Protein AF-A0A929YV92-F1 (afdb_monomer)

Radius of gyration: 32.78 Å; Cα contacts (8 Å, |Δi|>4): 446; chains: 1; bounding box: 85×47×90 Å

Mean predicted aligned error: 8.44 Å

Structure (mmCIF, N/CA/C/O backbone):
data_AF-A0A929YV92-F1
#
_entry.id   AF-A0A929YV92-F1
#
loop_
_atom_site.group_PDB
_atom_site.id
_atom_site.type_symbol
_atom_site.label_atom_id
_atom_site.label_alt_id
_atom_site.label_comp_id
_atom_site.label_asym_id
_atom_site.label_entity_id
_atom_site.label_seq_id
_atom_site.pdbx_PDB_ins_code
_atom_site.Cartn_x
_atom_site.Cartn_y
_atom_site.Cartn_z
_atom_site.occupancy
_atom_site.B_iso_or_equiv
_atom_site.auth_seq_id
_atom_site.auth_comp_id
_atom_site.auth_asym_id
_atom_site.auth_atom_id
_atom_site.pdbx_PDB_model_num
ATOM 1 N N . MET A 1 1 ? -1.704 -27.711 39.834 1.00 38.41 1 MET A N 1
ATOM 2 C CA . MET A 1 1 ? -2.691 -27.192 38.863 1.00 38.41 1 MET A CA 1
ATOM 3 C C . MET A 1 1 ? -2.012 -26.053 38.123 1.00 38.41 1 MET A C 1
ATOM 5 O O . MET A 1 1 ? -1.618 -25.100 38.778 1.00 38.41 1 MET A O 1
ATOM 9 N N . VAL A 1 2 ? -1.756 -26.179 36.819 1.00 38.88 2 VAL A N 1
ATOM 10 C CA . VAL A 1 2 ? -1.204 -25.060 36.038 1.00 38.88 2 VAL A CA 1
ATOM 11 C C . VAL A 1 2 ? -2.322 -24.027 35.922 1.00 38.88 2 VAL A C 1
ATOM 13 O O . VAL A 1 2 ? -3.347 -24.319 35.308 1.00 38.88 2 VAL A O 1
ATOM 16 N N . ILE A 1 3 ? -2.176 -22.868 36.571 1.00 50.03 3 ILE A N 1
ATOM 17 C CA . ILE A 1 3 ? -3.100 -21.745 36.378 1.00 50.03 3 ILE A CA 1
ATOM 18 C C . ILE A 1 3 ? -2.927 -21.326 34.923 1.00 50.03 3 ILE A C 1
ATOM 20 O O . ILE A 1 3 ? -1.897 -20.771 34.546 1.00 50.03 3 ILE A O 1
ATOM 24 N N . LYS A 1 4 ? -3.899 -21.672 34.080 1.00 58.97 4 LYS A N 1
ATOM 25 C CA . LYS A 1 4 ? -3.918 -21.225 32.693 1.00 58.97 4 LYS A CA 1
ATOM 26 C C . LYS A 1 4 ? -4.256 -19.737 32.730 1.00 58.97 4 LYS A C 1
ATOM 28 O O . LYS A 1 4 ? -5.411 -19.374 32.936 1.00 58.97 4 LYS A O 1
ATOM 33 N N . VAL A 1 5 ? -3.226 -18.901 32.643 1.00 76.56 5 VAL A N 1
ATOM 34 C CA . VAL A 1 5 ? -3.374 -17.445 32.652 1.00 76.56 5 VAL A CA 1
ATOM 35 C C . VAL A 1 5 ? -4.168 -17.043 31.407 1.00 76.56 5 VAL A C 1
ATOM 37 O O . VAL A 1 5 ? -3.914 -17.557 30.319 1.00 76.56 5 VAL A O 1
ATOM 40 N N . LEU A 1 6 ? -5.178 -16.194 31.588 1.00 81.12 6 LEU A N 1
ATOM 41 C CA . LEU A 1 6 ? -6.058 -15.720 30.522 1.00 81.12 6 LEU A CA 1
ATOM 42 C C . LEU A 1 6 ? -5.356 -14.730 29.578 1.00 81.12 6 LEU A C 1
ATOM 44 O O . LEU A 1 6 ? -5.666 -14.737 28.396 1.00 81.12 6 LEU A O 1
ATOM 48 N N . PHE A 1 7 ? -4.429 -13.925 30.11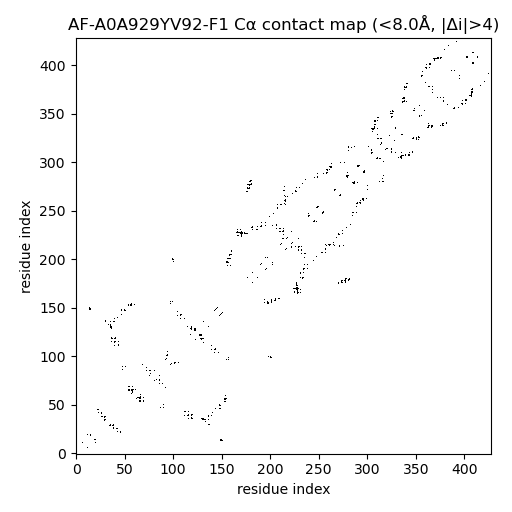1 1.00 87.69 7 PHE A N 1
ATOM 49 C CA . PHE A 1 7 ? -3.676 -12.880 29.408 1.00 87.69 7 PHE A CA 1
ATOM 50 C C . PHE A 1 7 ? -2.206 -12.888 29.842 1.00 87.69 7 PHE A C 1
ATOM 52 O O . PHE A 1 7 ? -1.920 -13.079 31.028 1.00 87.69 7 PHE A O 1
ATOM 59 N N . ASP A 1 8 ? -1.281 -12.659 28.914 1.00 85.81 8 ASP A N 1
ATOM 60 C CA . ASP A 1 8 ? 0.160 -12.587 29.171 1.00 85.81 8 ASP A CA 1
ATOM 61 C C . ASP A 1 8 ? 0.691 -11.139 29.217 1.00 85.81 8 ASP A C 1
ATOM 63 O O . ASP A 1 8 ? -0.054 -10.175 29.061 1.00 85.81 8 ASP A O 1
ATOM 67 N N . GLU A 1 9 ? 1.994 -10.946 29.466 1.00 82.56 9 GLU A N 1
ATOM 68 C CA . GLU A 1 9 ? 2.594 -9.603 29.553 1.00 82.56 9 GLU A CA 1
ATOM 69 C C . GLU A 1 9 ? 2.461 -8.762 28.273 1.00 82.56 9 GLU A C 1
ATOM 71 O O . GLU A 1 9 ? 2.466 -7.529 28.348 1.00 82.56 9 GLU A O 1
ATOM 76 N N . LYS A 1 10 ? 2.366 -9.390 27.096 1.00 83.94 10 LYS A N 1
ATOM 77 C CA . LYS A 1 10 ? 2.193 -8.674 25.828 1.00 83.94 10 LYS A CA 1
ATOM 78 C C . LYS A 1 10 ? 0.792 -8.090 25.735 1.00 83.94 10 LYS A C 1
ATOM 80 O O . LYS A 1 10 ? 0.667 -6.956 25.277 1.00 83.94 10 LYS A O 1
ATOM 85 N N . ASP A 1 11 ? -0.213 -8.790 26.250 1.00 86.38 11 ASP A N 1
ATOM 86 C CA . ASP A 1 11 ? -1.600 -8.320 26.269 1.00 86.38 11 ASP A CA 1
ATOM 87 C C . ASP A 1 11 ? -1.759 -7.036 27.103 1.00 86.38 11 ASP A C 1
ATOM 89 O O . ASP A 1 11 ? -2.569 -6.167 26.786 1.00 86.38 11 ASP A O 1
ATOM 93 N N . PHE A 1 12 ? -0.931 -6.820 28.129 1.00 86.75 12 PHE A N 1
ATOM 94 C CA . PHE A 1 12 ? -0.973 -5.573 28.910 1.00 86.75 12 PHE A CA 1
ATOM 95 C C . PHE A 1 12 ? -0.390 -4.354 28.180 1.00 86.75 12 PHE A C 1
ATOM 97 O O . PHE A 1 12 ? -0.550 -3.230 28.663 1.00 86.75 12 PHE A O 1
ATOM 104 N N . ARG A 1 13 ? 0.276 -4.534 27.029 1.00 85.38 13 ARG A N 1
ATOM 105 C CA . ARG A 1 13 ? 0.843 -3.420 26.243 1.00 85.38 13 ARG A CA 1
ATOM 106 C C . ARG A 1 13 ? -0.226 -2.550 25.588 1.00 85.38 13 ARG A C 1
ATOM 108 O O . ARG A 1 13 ? 0.087 -1.443 25.167 1.00 85.38 13 ARG A O 1
ATOM 115 N N . VAL A 1 14 ? -1.473 -3.023 25.533 1.00 84.25 14 VAL A N 1
ATOM 116 C CA . VAL A 1 14 ? -2.610 -2.244 25.024 1.00 84.25 14 VAL A CA 1
ATOM 117 C C . VAL A 1 14 ? -3.005 -1.093 25.950 1.00 84.25 14 VAL A C 1
ATOM 119 O O . VAL A 1 14 ? -3.748 -0.215 25.537 1.00 84.25 14 VAL A O 1
ATOM 122 N N . PHE A 1 15 ? -2.515 -1.052 27.190 1.00 87.75 15 PHE A N 1
ATOM 123 C CA . PHE A 1 15 ? -2.798 0.020 28.143 1.00 87.75 15 PHE A CA 1
ATOM 124 C C . PHE A 1 15 ? -1.604 0.973 28.235 1.00 87.75 15 PHE A C 1
ATOM 126 O O . PHE A 1 15 ? -0.513 0.549 28.622 1.00 87.75 15 PHE A O 1
ATOM 133 N N . ASP A 1 16 ? -1.798 2.260 27.933 1.00 79.31 16 ASP A N 1
ATOM 134 C CA . ASP A 1 16 ? -0.683 3.222 27.872 1.00 79.31 16 ASP A CA 1
ATOM 135 C C . ASP A 1 16 ? -0.206 3.627 29.274 1.00 79.31 16 ASP A C 1
ATOM 137 O O . ASP A 1 16 ? 0.996 3.650 29.556 1.00 79.31 16 ASP A O 1
ATOM 141 N N . ASN A 1 17 ? -1.144 3.872 30.193 1.00 84.62 17 ASN A N 1
ATOM 142 C CA . ASN A 1 17 ? -0.846 4.293 31.560 1.00 84.62 17 ASN A CA 1
ATOM 143 C C . ASN A 1 17 ? -0.783 3.111 32.548 1.00 84.62 17 ASN A C 1
ATOM 145 O O . ASN A 1 17 ? -1.351 2.038 32.329 1.00 84.62 17 ASN A O 1
ATOM 149 N N . ALA A 1 18 ? -0.041 3.308 33.641 1.00 87.94 18 ALA A N 1
ATOM 150 C CA . ALA A 1 18 ? 0.167 2.282 34.661 1.00 87.94 18 ALA A CA 1
ATOM 151 C C . ALA A 1 18 ? -1.115 1.952 35.437 1.00 87.94 18 ALA A C 1
ATOM 153 O O . ALA A 1 18 ? -1.323 0.792 35.786 1.00 87.94 18 ALA A O 1
ATOM 154 N N . ASP A 1 19 ? -1.986 2.937 35.642 1.00 88.19 19 ASP A N 1
ATOM 155 C CA . ASP A 1 19 ? -3.211 2.772 36.423 1.00 88.19 19 ASP A CA 1
ATOM 156 C C . ASP A 1 19 ? -4.186 1.817 35.736 1.00 88.19 19 ASP A C 1
ATOM 158 O O . ASP A 1 19 ? -4.654 0.871 36.357 1.00 88.19 19 ASP A O 1
ATOM 162 N N . SER A 1 20 ? -4.394 1.963 34.427 1.00 90.62 20 SER A N 1
ATOM 163 C CA . SER A 1 20 ? -5.238 1.072 33.616 1.00 90.62 20 SER A CA 1
ATOM 164 C C . SER A 1 20 ? -4.713 -0.365 33.631 1.00 90.62 20 SER A C 1
ATOM 166 O O . SER A 1 20 ? -5.484 -1.314 33.777 1.00 90.62 20 SER A O 1
ATOM 168 N N . ARG A 1 21 ? -3.382 -0.540 33.566 1.00 92.38 21 ARG A N 1
ATOM 169 C CA . ARG A 1 21 ? -2.751 -1.863 33.724 1.00 92.38 21 ARG A CA 1
ATOM 170 C C . ARG A 1 21 ? -3.028 -2.451 35.103 1.00 92.38 21 ARG A C 1
ATOM 172 O O . ARG A 1 21 ? -3.298 -3.644 35.204 1.00 92.38 21 ARG A O 1
ATOM 179 N N . ASN A 1 22 ? -2.944 -1.639 36.153 1.00 92.44 22 ASN A N 1
ATOM 180 C CA . ASN A 1 22 ? -3.177 -2.083 37.524 1.00 92.44 22 ASN A CA 1
ATOM 181 C C . ASN A 1 22 ? -4.656 -2.424 37.768 1.00 92.44 22 ASN A C 1
ATOM 183 O O . ASN A 1 22 ? -4.928 -3.488 38.317 1.00 92.44 22 ASN A O 1
ATOM 187 N N . TYR A 1 23 ? -5.594 -1.615 37.268 1.00 93.44 23 TYR A N 1
ATOM 188 C CA . TYR A 1 23 ? -7.030 -1.912 37.309 1.00 93.44 23 TYR A CA 1
ATOM 189 C C . TYR A 1 23 ? -7.360 -3.232 36.606 1.00 93.44 23 TYR A C 1
ATOM 191 O O . TYR A 1 23 ? -8.062 -4.077 37.162 1.00 93.44 23 TYR A O 1
ATOM 199 N N . PHE A 1 24 ? -6.806 -3.474 35.412 1.00 95.69 24 PHE A N 1
ATOM 200 C CA . PHE A 1 24 ? -7.042 -4.742 34.720 1.00 95.69 24 PHE A CA 1
ATOM 201 C C . PHE A 1 24 ? -6.424 -5.940 35.458 1.00 95.69 24 PHE A C 1
ATOM 203 O O . PHE A 1 24 ? -7.039 -7.004 35.543 1.00 95.69 24 PHE A O 1
ATOM 210 N N . LYS A 1 25 ? -5.242 -5.771 36.070 1.00 94.69 25 LYS A N 1
ATOM 211 C CA . LYS A 1 25 ? -4.646 -6.798 36.942 1.00 94.69 25 LYS A CA 1
ATOM 212 C C . LYS A 1 25 ? -5.534 -7.118 38.143 1.00 94.69 25 LYS A C 1
ATOM 214 O O . LYS A 1 25 ? -5.675 -8.292 38.474 1.00 94.69 25 LYS A O 1
ATOM 219 N N . GLU A 1 26 ? -6.153 -6.116 38.761 1.00 95.25 26 GLU A N 1
ATOM 220 C CA . GLU A 1 26 ? -7.079 -6.302 39.883 1.00 95.25 26 GLU A CA 1
ATOM 221 C C . GLU A 1 26 ? -8.324 -7.109 39.473 1.00 95.25 26 GLU A C 1
ATOM 223 O O . GLU A 1 26 ? -8.741 -8.032 40.184 1.00 95.25 26 GLU A O 1
ATOM 228 N N . ILE A 1 27 ? -8.874 -6.827 38.286 1.00 96.69 27 ILE A N 1
ATOM 229 C CA . ILE A 1 27 ? -9.988 -7.591 37.704 1.00 96.69 27 ILE A CA 1
ATOM 230 C C . ILE A 1 27 ? -9.588 -9.060 37.521 1.00 96.69 27 ILE A C 1
ATOM 232 O O . ILE A 1 27 ? -10.308 -9.960 37.961 1.00 96.69 27 ILE A O 1
ATOM 236 N N . LEU A 1 28 ? -8.425 -9.322 36.918 1.00 95.94 28 LEU A N 1
ATOM 237 C CA . LEU A 1 28 ? -7.946 -10.689 36.691 1.00 95.94 28 LEU A CA 1
ATOM 238 C C . LEU A 1 28 ? -7.620 -11.418 37.997 1.00 95.94 28 LEU A C 1
ATOM 240 O O . LEU A 1 28 ? -7.946 -12.595 38.138 1.00 95.94 28 LEU A O 1
ATOM 244 N N . GLN A 1 29 ? -7.028 -10.733 38.976 1.00 95.31 29 GLN A N 1
ATOM 245 C CA . GLN A 1 29 ? -6.768 -11.305 40.295 1.00 95.31 29 GLN A CA 1
ATOM 246 C C . GLN A 1 29 ? -8.075 -11.711 40.985 1.00 95.31 29 GLN A C 1
ATOM 248 O O . GLN A 1 29 ? -8.167 -12.813 41.536 1.00 95.31 29 GLN A O 1
ATOM 253 N N . SER A 1 30 ? -9.105 -10.864 40.903 1.00 96.06 30 SER A N 1
ATOM 254 C CA . SER A 1 30 ? -10.444 -11.168 41.414 1.00 96.06 30 SER A CA 1
ATOM 255 C C . SER A 1 30 ? -11.048 -12.390 40.719 1.00 96.06 30 SER A C 1
ATOM 257 O O . SER A 1 30 ? -11.584 -13.271 41.394 1.00 96.06 30 SER A O 1
ATOM 259 N N . TYR A 1 31 ? -10.892 -12.490 39.397 1.00 96.50 31 TYR A N 1
ATOM 260 C CA . TYR A 1 31 ? -11.362 -13.627 38.607 1.00 96.50 31 TYR A CA 1
ATOM 261 C C . TYR A 1 31 ? -10.667 -14.937 39.006 1.00 96.50 31 TYR A C 1
ATOM 263 O O . TYR A 1 31 ? -11.344 -15.913 39.327 1.00 96.50 31 TYR A O 1
ATOM 271 N N . TYR A 1 32 ? -9.330 -14.959 39.068 1.00 94.88 32 TYR A N 1
ATOM 272 C CA . TYR A 1 32 ? -8.575 -16.162 39.450 1.00 94.88 32 TYR A CA 1
ATOM 273 C C . TYR A 1 32 ? -8.834 -16.598 40.895 1.00 94.88 32 TYR A C 1
ATOM 275 O O . TYR A 1 32 ? -8.742 -17.783 41.210 1.00 94.88 32 TYR A O 1
ATOM 283 N N . SER A 1 33 ? -9.205 -15.651 41.757 1.00 95.62 33 SER A N 1
ATOM 284 C CA . SER A 1 33 ? -9.611 -15.914 43.141 1.00 95.62 33 SER A CA 1
ATOM 285 C C . SER A 1 33 ? -11.069 -16.378 43.263 1.00 95.62 33 SER A C 1
ATOM 287 O O . SER A 1 33 ? -11.564 -16.531 44.374 1.00 95.62 33 SER A O 1
ATOM 289 N N . GLN A 1 34 ? -11.765 -16.594 42.138 1.00 95.00 34 GLN A N 1
ATOM 290 C CA . GLN A 1 34 ? -13.180 -16.982 42.052 1.00 95.00 34 GLN A CA 1
ATOM 291 C C . GLN A 1 34 ? -14.153 -15.943 42.642 1.00 95.00 34 GLN A C 1
ATOM 293 O O . GLN A 1 34 ? -15.315 -16.238 42.926 1.00 95.00 34 GLN A O 1
ATOM 298 N N . ASN A 1 35 ? -13.722 -14.683 42.765 1.00 95.31 35 ASN A N 1
ATOM 299 C CA . ASN A 1 35 ? -14.559 -13.572 43.216 1.00 95.31 35 ASN A CA 1
ATOM 300 C C . ASN A 1 35 ? -15.379 -13.011 42.041 1.00 95.31 35 ASN A C 1
ATOM 302 O O . ASN A 1 35 ? -15.255 -11.839 41.676 1.00 95.31 35 ASN A O 1
ATOM 306 N N . TYR A 1 36 ? -16.224 -13.838 41.416 1.00 95.31 36 TYR A N 1
ATOM 307 C CA . TYR A 1 36 ? -16.873 -13.498 40.140 1.00 95.31 36 TYR A CA 1
ATOM 308 C C . TYR A 1 36 ? -17.826 -12.298 40.224 1.00 95.31 36 TYR A C 1
ATOM 310 O O . TYR A 1 36 ? -17.881 -11.491 39.299 1.00 95.31 36 TYR A O 1
ATOM 318 N N . ARG A 1 37 ? -18.531 -12.117 41.349 1.00 94.19 37 ARG A N 1
ATOM 319 C CA . ARG A 1 37 ? -19.363 -10.918 41.572 1.00 94.19 37 ARG A CA 1
ATOM 320 C C . ARG A 1 37 ? -18.522 -9.640 41.566 1.00 94.19 37 ARG A C 1
ATOM 322 O O . ARG A 1 37 ? -18.879 -8.690 40.879 1.00 94.19 37 ARG A O 1
ATOM 329 N N . ALA A 1 38 ? -17.410 -9.633 42.306 1.00 94.62 38 ALA A N 1
ATOM 330 C CA . ALA A 1 38 ? -16.499 -8.490 42.364 1.00 94.62 38 ALA A CA 1
ATOM 331 C C . ALA A 1 38 ? -15.835 -8.244 41.005 1.00 94.62 38 ALA A C 1
ATOM 333 O O . ALA A 1 38 ? -15.786 -7.111 40.547 1.00 94.62 38 ALA A O 1
ATOM 334 N N . THR A 1 39 ? -15.433 -9.316 40.320 1.00 96.88 39 THR A N 1
ATOM 335 C CA . THR A 1 39 ? -14.860 -9.273 38.967 1.00 96.88 39 THR A CA 1
ATOM 336 C C . THR A 1 39 ? -15.768 -8.522 37.995 1.00 96.88 39 THR A C 1
ATOM 338 O O . THR A 1 39 ? -15.316 -7.598 37.331 1.00 96.88 39 THR A O 1
ATOM 341 N N . VAL A 1 40 ? -17.058 -8.877 37.935 1.00 96.75 40 VAL A N 1
ATOM 342 C CA . VAL A 1 40 ? -18.026 -8.226 37.035 1.00 96.75 40 VAL A CA 1
ATOM 343 C C . VAL A 1 40 ? -18.246 -6.758 37.406 1.00 96.75 40 VAL A C 1
ATOM 345 O O . VAL A 1 40 ? -18.356 -5.913 36.519 1.00 96.75 40 VAL A O 1
ATOM 348 N N . VAL A 1 41 ? -18.300 -6.440 38.703 1.00 95.31 41 VAL A N 1
ATOM 349 C CA . VAL A 1 41 ? -18.459 -5.056 39.175 1.00 95.31 41 VAL A CA 1
ATOM 350 C C . VAL A 1 41 ? -17.243 -4.206 38.795 1.00 95.31 41 VAL A C 1
ATOM 352 O O . VAL A 1 41 ? -17.421 -3.143 38.208 1.00 95.31 41 VAL A O 1
ATOM 355 N N . LEU A 1 42 ? -16.028 -4.692 39.065 1.00 96.62 42 LEU A N 1
ATOM 356 C CA . LEU A 1 42 ? -14.778 -4.010 38.718 1.00 96.62 42 LEU A CA 1
ATOM 357 C C . LEU A 1 42 ? -14.625 -3.845 37.202 1.00 96.62 42 LEU A C 1
ATOM 359 O O . LEU A 1 42 ? -14.273 -2.763 36.740 1.00 96.62 42 LEU A O 1
ATOM 363 N N . LEU A 1 43 ? -14.944 -4.888 36.427 1.00 97.50 43 LEU A N 1
ATOM 364 C CA . LEU A 1 43 ? -14.877 -4.850 34.967 1.00 97.50 43 LEU A CA 1
ATOM 365 C C . LEU A 1 43 ? -15.787 -3.766 34.385 1.00 97.50 43 LEU A C 1
ATOM 367 O O . LEU A 1 43 ? -15.339 -2.985 33.554 1.00 97.50 43 LEU A O 1
ATOM 371 N N . TYR A 1 44 ? -17.042 -3.689 34.835 1.00 96.69 44 TYR A N 1
ATOM 372 C CA . TYR A 1 44 ? -17.966 -2.656 34.365 1.00 96.69 44 TYR A CA 1
ATOM 373 C C . TYR A 1 44 ? -17.475 -1.248 34.715 1.00 96.69 44 TYR A C 1
ATOM 375 O O . TYR A 1 44 ? -17.467 -0.379 33.847 1.00 96.69 44 TYR A O 1
ATOM 383 N N . SER A 1 45 ? -17.013 -1.025 35.950 1.00 94.81 45 SER A N 1
ATOM 384 C CA . SER A 1 45 ? -16.455 0.273 36.346 1.00 94.81 45 SER A CA 1
ATOM 385 C C . SER A 1 45 ? -15.262 0.669 35.474 1.00 94.81 45 SER A C 1
ATOM 387 O O . SER A 1 45 ? -15.172 1.815 35.039 1.00 94.81 45 SER A O 1
ATOM 389 N N . PHE A 1 46 ? -14.377 -0.284 35.168 1.00 95.94 46 PHE A N 1
ATOM 390 C CA . PHE A 1 46 ? -13.220 -0.028 34.317 1.00 95.94 46 PHE A CA 1
ATOM 391 C C . PHE A 1 46 ? -13.610 0.249 32.859 1.00 95.94 46 PHE A C 1
ATOM 393 O O . PHE A 1 46 ? -13.043 1.146 32.248 1.00 95.94 46 PHE A O 1
ATOM 400 N N . VAL A 1 47 ? -14.623 -0.440 32.325 1.00 95.19 47 VAL A N 1
ATOM 401 C CA . VAL A 1 47 ? -15.179 -0.162 30.989 1.00 95.19 47 VAL A CA 1
ATOM 402 C C . VAL A 1 47 ? -15.732 1.261 30.897 1.00 95.19 47 VAL A C 1
ATOM 404 O O . VAL A 1 47 ? -15.418 1.966 29.943 1.00 95.19 47 VAL A O 1
ATOM 407 N N . ILE A 1 48 ? -16.516 1.716 31.881 1.00 94.75 48 ILE A N 1
ATOM 408 C CA . ILE A 1 48 ? -17.031 3.096 31.888 1.00 94.75 48 ILE A CA 1
ATOM 409 C C . ILE A 1 48 ? -15.886 4.104 31.964 1.00 94.75 48 ILE A C 1
ATOM 411 O O . ILE A 1 48 ? -15.884 5.083 31.219 1.00 94.75 48 ILE A O 1
ATOM 415 N N . TYR A 1 49 ? -14.918 3.862 32.849 1.00 92.38 49 TYR A N 1
ATOM 416 C CA . TYR A 1 49 ? -13.746 4.719 32.991 1.00 92.38 49 TYR A CA 1
ATOM 417 C C . TYR A 1 49 ? -12.973 4.834 31.672 1.00 92.38 49 TYR A C 1
ATOM 419 O O . TYR A 1 49 ? -12.706 5.939 31.209 1.00 92.38 49 TYR A O 1
ATOM 427 N N . ASP A 1 50 ? -12.672 3.708 31.030 1.00 92.25 50 ASP A N 1
ATOM 428 C CA . ASP A 1 50 ? -11.947 3.672 29.763 1.00 92.25 50 ASP A CA 1
ATOM 429 C C . ASP A 1 50 ? -12.721 4.386 28.638 1.00 92.25 50 ASP A C 1
ATOM 431 O O . ASP A 1 50 ? -12.154 5.216 27.924 1.00 92.25 50 ASP A O 1
ATOM 435 N N . LEU A 1 51 ? -14.037 4.168 28.533 1.00 92.88 51 LEU A N 1
ATOM 436 C CA . LEU A 1 51 ? -14.901 4.897 27.596 1.00 92.88 51 LEU A CA 1
ATOM 437 C C . LEU A 1 51 ? -14.917 6.409 27.869 1.00 92.88 51 LEU A C 1
ATOM 439 O O . LEU A 1 51 ? -14.894 7.205 26.931 1.00 92.88 51 LEU A O 1
ATOM 443 N N . PHE A 1 52 ? -14.907 6.829 29.133 1.00 92.44 52 PHE A N 1
ATOM 444 C CA . PHE A 1 52 ? -14.841 8.244 29.491 1.00 92.44 52 PHE A CA 1
ATOM 445 C C . PHE A 1 52 ? -13.497 8.881 29.110 1.00 92.44 52 PHE A C 1
ATOM 447 O O . PHE A 1 52 ? -13.479 9.949 28.498 1.00 92.44 52 PHE A O 1
ATOM 454 N N . ILE A 1 53 ? -12.371 8.210 29.379 1.00 91.06 53 ILE A N 1
ATOM 455 C CA . ILE A 1 53 ? -11.042 8.671 28.936 1.00 91.06 53 ILE A CA 1
ATOM 456 C C . ILE A 1 53 ? -10.991 8.783 27.407 1.00 91.06 53 ILE A C 1
ATOM 458 O O . ILE A 1 53 ? -10.465 9.751 26.859 1.00 91.06 53 ILE A O 1
ATOM 462 N N . LYS A 1 54 ? -11.585 7.828 26.690 1.00 89.69 54 LYS A N 1
ATOM 463 C CA . LYS A 1 54 ? -11.687 7.877 25.226 1.00 89.69 54 LYS A CA 1
ATOM 464 C C . LYS A 1 54 ? -12.503 9.064 24.735 1.00 89.69 54 LYS A C 1
ATOM 466 O O . LYS A 1 54 ? -12.085 9.714 23.779 1.00 89.69 54 LYS A O 1
ATOM 471 N N . LEU A 1 55 ? -13.615 9.377 25.399 1.00 91.25 55 LEU A N 1
ATOM 472 C CA . LEU A 1 55 ? -14.415 10.566 25.110 1.00 91.25 55 LEU A CA 1
ATOM 473 C C . LEU A 1 55 ? -13.596 11.852 25.309 1.00 91.25 55 LEU A C 1
ATOM 475 O O . LEU A 1 55 ? -13.627 12.734 24.452 1.00 91.25 55 LEU A O 1
ATOM 479 N N . GLN A 1 56 ? -12.820 11.939 26.394 1.00 90.25 56 GLN A N 1
ATOM 480 C CA . GLN A 1 56 ? -11.914 13.066 26.642 1.00 90.25 56 GLN A CA 1
ATOM 481 C C . GLN A 1 56 ? -10.848 13.198 25.553 1.00 90.25 56 GLN A C 1
ATOM 483 O O . GLN A 1 56 ? -10.623 14.294 25.043 1.00 90.25 56 GLN A O 1
ATOM 488 N N . ASN A 1 57 ? -10.227 12.088 25.151 1.00 88.00 57 ASN A N 1
ATOM 489 C CA . ASN A 1 57 ? -9.239 12.086 24.075 1.00 88.00 57 ASN A CA 1
ATOM 490 C C . ASN A 1 57 ? -9.851 12.555 22.748 1.00 88.00 57 ASN A C 1
ATOM 492 O O . ASN A 1 57 ? -9.261 13.394 22.076 1.00 88.00 57 ASN A O 1
ATOM 496 N N . MET A 1 58 ? -11.054 12.084 22.401 1.00 85.00 58 MET A N 1
ATOM 497 C CA . MET A 1 58 ? -11.775 12.548 21.208 1.00 85.00 58 MET A CA 1
ATOM 498 C C . MET A 1 58 ? -12.043 14.059 21.247 1.00 85.00 58 MET A C 1
ATOM 500 O O . MET A 1 58 ? -11.810 14.746 20.254 1.00 85.00 58 MET A O 1
ATOM 504 N N . ALA A 1 59 ? -12.485 14.593 22.390 1.00 86.31 59 ALA A N 1
ATOM 505 C CA . ALA A 1 59 ? -12.719 16.026 22.561 1.00 86.31 59 ALA A CA 1
ATOM 506 C C . ALA A 1 59 ? -11.423 16.848 22.424 1.00 86.31 59 ALA A C 1
ATOM 508 O O . ALA A 1 59 ? -11.399 17.846 21.704 1.00 86.31 59 ALA A O 1
ATOM 509 N N . ASN A 1 60 ? -10.335 16.400 23.058 1.00 84.44 60 ASN A N 1
ATOM 510 C CA . ASN A 1 60 ? -9.025 17.059 23.003 1.00 84.44 60 ASN A CA 1
ATOM 511 C C . ASN A 1 60 ? -8.432 17.084 21.587 1.00 84.44 60 ASN A C 1
ATOM 513 O O . ASN A 1 60 ? -7.708 18.014 21.239 1.00 84.44 60 ASN A O 1
ATOM 517 N N . GLU A 1 61 ? -8.754 16.087 20.762 1.00 77.44 61 GLU A N 1
ATOM 518 C CA . GLU A 1 61 ? -8.360 16.032 19.351 1.00 77.44 61 GLU A CA 1
ATOM 519 C C . GLU A 1 61 ? -9.304 16.818 18.419 1.00 77.44 61 GLU A C 1
ATOM 521 O O . GLU A 1 61 ? -9.103 16.839 17.206 1.00 77.44 61 GLU A O 1
ATOM 526 N N . GLY A 1 62 ? -10.301 17.519 18.971 1.00 75.44 62 GLY A N 1
ATOM 527 C CA . GLY A 1 62 ? -11.149 18.462 18.241 1.00 75.44 62 GLY A CA 1
ATOM 528 C C . GLY A 1 62 ? -12.502 17.913 17.783 1.00 75.44 62 GLY A C 1
ATOM 529 O O . GLY A 1 62 ? -13.204 18.595 17.028 1.00 75.44 62 GLY A O 1
ATOM 530 N N . ASP A 1 63 ? -12.915 16.721 18.231 1.00 81.75 63 ASP A N 1
ATOM 531 C CA . ASP A 1 63 ? -14.264 16.217 17.958 1.00 81.75 63 ASP A CA 1
ATOM 532 C C . ASP A 1 63 ? -15.309 17.068 18.700 1.00 81.75 63 ASP A C 1
ATOM 534 O O . ASP A 1 63 ? -15.486 16.991 19.918 1.00 81.75 63 ASP A O 1
ATOM 538 N N . LYS A 1 64 ? -16.049 17.876 17.932 1.00 85.69 64 LYS A N 1
ATOM 539 C CA . LYS A 1 64 ? -17.078 18.792 18.448 1.00 85.69 64 LYS A CA 1
ATOM 540 C C . LYS A 1 64 ? -18.223 18.074 19.164 1.00 85.69 64 LYS A C 1
ATOM 542 O O . LYS A 1 64 ? -18.820 18.647 20.076 1.00 85.69 64 LYS A O 1
ATOM 547 N N . LYS A 1 65 ? -18.578 16.855 18.744 1.00 89.56 65 LYS A N 1
ATOM 548 C CA . LYS A 1 65 ? -19.643 16.081 19.395 1.00 89.56 65 LYS A CA 1
ATOM 549 C C . LYS A 1 65 ? -19.153 15.536 20.731 1.00 89.56 65 LYS A C 1
ATOM 551 O O . LYS A 1 65 ? -19.894 15.610 21.710 1.00 89.56 65 LYS A O 1
ATOM 556 N N . ALA A 1 66 ? -17.915 15.042 20.766 1.00 89.81 66 ALA A N 1
ATOM 557 C CA . ALA A 1 66 ? -17.279 14.587 21.996 1.00 89.81 66 ALA A CA 1
ATOM 558 C C . ALA A 1 66 ? -17.109 15.737 22.998 1.00 89.81 66 ALA A C 1
ATOM 560 O O . ALA A 1 66 ? -17.499 15.585 24.149 1.00 89.81 66 ALA A O 1
ATOM 561 N N . ASP A 1 67 ? -16.627 16.906 22.558 1.00 91.44 67 ASP A N 1
ATOM 562 C CA . ASP A 1 67 ? -16.479 18.101 23.405 1.00 91.44 67 ASP A CA 1
ATOM 563 C C . ASP A 1 67 ? -17.817 18.538 24.016 1.00 91.44 67 ASP A C 1
ATOM 565 O O . ASP A 1 67 ? -17.916 18.780 25.221 1.00 91.44 67 ASP A O 1
ATOM 569 N N . LYS A 1 68 ? -18.885 18.562 23.208 1.00 95.06 68 LYS A N 1
ATOM 570 C CA . LYS A 1 68 ? -20.231 18.865 23.702 1.00 95.06 68 LYS A CA 1
ATOM 571 C C . LYS A 1 68 ? -20.687 17.853 24.758 1.00 95.06 68 LYS A C 1
ATOM 573 O O . LYS A 1 68 ? -21.129 18.261 25.830 1.00 95.06 68 LYS A O 1
ATOM 578 N N . LYS A 1 69 ? -20.569 16.551 24.479 1.00 95.62 69 LYS A N 1
ATOM 579 C CA . LYS A 1 69 ? -20.999 15.500 25.415 1.00 95.62 69 LYS A CA 1
ATOM 580 C C . LYS A 1 69 ? -20.149 15.483 26.690 1.00 95.62 69 LYS A C 1
ATOM 582 O O . LYS A 1 69 ? -20.684 15.259 27.770 1.00 95.62 69 LYS A O 1
ATOM 587 N N . LEU A 1 70 ? -18.851 15.762 26.592 1.00 94.81 70 LEU A N 1
ATOM 588 C CA . LEU A 1 70 ? -17.960 15.857 27.744 1.00 94.81 70 LEU A CA 1
ATOM 589 C C . LEU A 1 70 ? -18.369 17.004 28.676 1.00 94.81 70 LEU A C 1
ATOM 591 O O . LEU A 1 70 ? -18.407 16.815 29.889 1.00 94.81 70 LEU A O 1
ATOM 595 N N . LYS A 1 71 ? -18.725 18.169 28.119 1.00 94.62 71 LYS A N 1
ATOM 596 C CA . LYS A 1 71 ? -19.269 19.293 28.896 1.00 94.62 71 LYS A CA 1
ATOM 597 C C . LYS A 1 71 ? -20.576 18.918 29.591 1.00 94.62 71 LYS A C 1
ATOM 599 O O . LYS A 1 71 ? -20.701 19.178 30.780 1.00 94.62 71 LYS A O 1
ATOM 604 N N . GLU A 1 72 ? -21.496 18.257 28.883 1.00 94.88 72 GLU A N 1
ATOM 605 C CA . GLU A 1 72 ? -22.746 17.748 29.471 1.00 94.88 72 GLU A CA 1
ATOM 606 C C . GLU A 1 72 ? -22.469 16.809 30.658 1.00 94.88 72 GLU A C 1
ATOM 608 O O . GLU A 1 72 ? -23.030 17.003 31.732 1.00 94.88 72 GLU A O 1
ATOM 613 N N . ILE A 1 73 ? -21.562 15.838 30.500 1.00 93.75 73 ILE A N 1
ATOM 614 C CA . ILE A 1 73 ? -21.202 14.892 31.568 1.00 93.75 73 ILE A CA 1
ATOM 615 C C . ILE A 1 73 ? -20.556 15.601 32.763 1.00 93.75 73 ILE A C 1
ATOM 617 O O . ILE A 1 73 ? -20.903 15.295 33.902 1.00 93.75 73 ILE A O 1
ATOM 621 N N . ASN A 1 74 ? -19.644 16.547 32.531 1.00 92.38 74 ASN A N 1
ATOM 622 C CA . ASN A 1 74 ? -19.009 17.292 33.619 1.00 92.38 74 ASN A CA 1
ATOM 623 C C . ASN A 1 74 ? -20.041 18.098 34.421 1.00 92.38 74 ASN A C 1
ATOM 625 O O . ASN A 1 74 ? -19.991 18.074 35.646 1.00 92.38 74 ASN A O 1
ATOM 629 N N . THR A 1 75 ? -21.026 18.716 33.759 1.00 94.25 75 THR A N 1
ATOM 630 C CA . THR A 1 75 ? -22.144 19.380 34.447 1.00 94.25 75 THR A CA 1
ATOM 631 C C . THR A 1 75 ? -22.984 18.393 35.261 1.00 94.25 75 THR A C 1
ATOM 633 O O . THR A 1 75 ? -23.305 18.677 36.407 1.00 94.25 75 THR A O 1
ATOM 636 N N . MET A 1 76 ? -23.280 17.196 34.736 1.00 91.75 76 MET A N 1
ATOM 637 C CA . MET A 1 76 ? -24.006 16.167 35.503 1.00 91.75 76 MET A CA 1
ATOM 638 C C . MET A 1 76 ? -23.252 15.742 36.772 1.00 91.75 76 MET A C 1
ATOM 640 O O . MET A 1 76 ? -23.874 15.443 37.789 1.00 91.75 76 MET A O 1
ATOM 644 N N . ILE A 1 77 ? -21.917 15.703 36.717 1.00 88.19 77 ILE A N 1
ATOM 645 C CA . ILE A 1 77 ? -21.070 15.400 37.877 1.00 88.19 77 ILE A CA 1
ATOM 646 C C . ILE A 1 77 ? -21.084 16.566 38.879 1.00 88.19 77 ILE A C 1
ATOM 648 O O . ILE A 1 77 ? -21.173 16.325 40.081 1.00 88.19 77 ILE A O 1
ATOM 652 N N . GLU A 1 78 ? -21.016 17.813 38.404 1.00 89.44 78 GLU A N 1
ATOM 653 C CA . GLU A 1 78 ? -21.097 19.019 39.245 1.00 89.44 78 GLU A CA 1
ATOM 654 C C . GLU A 1 78 ? -22.451 19.146 39.962 1.00 89.44 78 GLU A C 1
ATOM 656 O O . GLU A 1 78 ? -22.492 19.542 41.127 1.00 89.44 78 GLU A O 1
ATOM 661 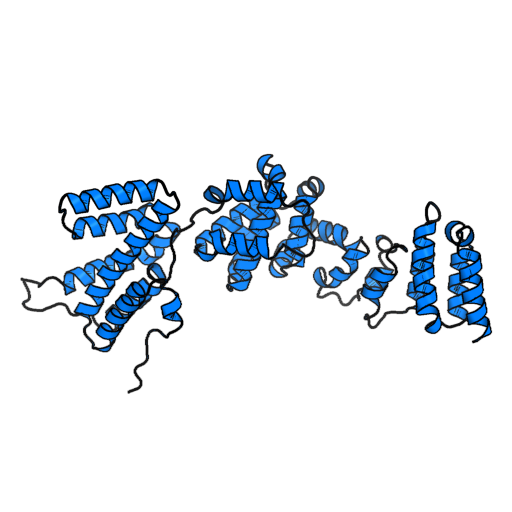N N . ASP A 1 79 ? -23.537 18.740 39.301 1.00 91.94 79 ASP A N 1
ATOM 662 C CA . ASP A 1 79 ? -24.905 18.752 39.833 1.00 91.94 79 ASP A CA 1
ATOM 663 C C . ASP A 1 79 ? -25.219 17.557 40.768 1.00 91.94 79 ASP A C 1
ATOM 665 O O . ASP A 1 79 ? -26.370 17.377 41.176 1.00 91.94 79 ASP A O 1
ATOM 669 N N . ASP A 1 80 ? -24.218 16.733 41.112 1.00 86.38 80 ASP A N 1
ATOM 670 C CA . ASP A 1 80 ? -24.349 15.508 41.924 1.00 86.38 80 ASP A CA 1
ATOM 671 C C . ASP A 1 80 ? -25.426 14.547 41.379 1.00 86.38 80 ASP A C 1
ATOM 673 O O . ASP A 1 80 ? -26.191 13.905 42.114 1.00 86.38 80 ASP A O 1
ATOM 677 N N . GLU A 1 81 ? -25.529 14.444 40.048 1.00 87.88 81 GLU A N 1
ATOM 678 C CA . GLU A 1 81 ? -26.438 13.487 39.439 1.00 87.88 81 GLU A CA 1
ATOM 679 C C . GLU A 1 81 ? -26.022 12.045 39.760 1.00 87.88 81 GLU A C 1
ATOM 681 O O . GLU A 1 81 ? -24.853 11.699 39.938 1.00 87.88 81 GLU A O 1
ATOM 686 N N . LYS A 1 82 ? -27.007 11.139 39.778 1.00 86.88 82 LYS A N 1
ATOM 687 C CA . LYS A 1 82 ? -26.752 9.716 40.025 1.00 86.88 82 LYS A CA 1
ATOM 688 C C . LYS A 1 82 ? -25.705 9.189 39.041 1.00 86.88 82 LYS A C 1
ATOM 690 O O . LYS A 1 82 ? -25.946 9.202 37.836 1.00 86.88 82 LYS A O 1
ATOM 695 N N . TYR A 1 83 ? -24.634 8.586 39.559 1.00 84.25 83 TYR A N 1
ATOM 696 C CA . TYR A 1 83 ? -23.590 7.936 38.753 1.00 84.25 83 TYR A CA 1
ATOM 697 C C . TYR A 1 83 ? -24.148 7.001 37.674 1.00 84.25 83 TYR A C 1
ATOM 699 O O . TYR A 1 83 ? -23.664 6.995 36.551 1.00 84.25 83 TYR A O 1
ATOM 707 N N . SER A 1 84 ? -25.225 6.265 37.964 1.00 85.69 84 SER A N 1
ATOM 708 C CA . SER A 1 84 ? -25.866 5.386 36.978 1.00 85.69 84 SER A CA 1
ATOM 709 C C . SER A 1 84 ? -26.434 6.119 35.759 1.00 85.69 84 SER A C 1
ATOM 711 O O . SER A 1 84 ? -26.583 5.508 34.704 1.00 85.69 84 SER A O 1
ATOM 713 N N . LYS A 1 85 ? -26.778 7.405 35.886 1.00 90.69 85 LYS A N 1
ATOM 714 C CA . LYS A 1 85 ? -27.215 8.258 34.778 1.00 90.69 85 LYS A CA 1
ATOM 715 C C . LYS A 1 85 ? -26.012 8.717 33.950 1.00 90.69 85 LYS A C 1
ATOM 717 O O . LYS A 1 85 ? -26.052 8.578 32.733 1.00 90.69 85 LYS A O 1
ATOM 722 N N . VAL A 1 86 ? -24.928 9.133 34.608 1.00 90.88 86 VAL A N 1
ATOM 723 C CA . VAL A 1 86 ? -23.653 9.487 33.956 1.00 90.88 86 VAL A CA 1
ATOM 724 C C . VAL A 1 86 ? -23.087 8.308 33.153 1.00 90.88 86 VAL A C 1
ATOM 726 O O . VAL A 1 86 ? -22.764 8.456 31.978 1.00 90.88 86 VAL A O 1
ATOM 729 N N . GLU A 1 87 ? -23.051 7.111 33.748 1.00 92.75 87 GLU A N 1
ATOM 730 C CA . GLU A 1 87 ? -22.620 5.870 33.083 1.00 92.75 87 GLU A CA 1
ATOM 731 C C . GLU A 1 87 ? -23.404 5.600 31.787 1.00 92.75 87 GLU A C 1
ATOM 733 O O . GLU A 1 87 ? -22.832 5.178 30.780 1.00 92.75 87 GLU A O 1
ATOM 738 N N . ASN A 1 88 ? -24.717 5.860 31.795 1.00 92.56 88 ASN A N 1
ATOM 739 C CA . ASN A 1 88 ? -25.570 5.637 30.630 1.00 92.56 88 ASN A CA 1
ATOM 740 C C . ASN A 1 88 ? -25.303 6.643 29.517 1.00 92.56 88 ASN A C 1
ATOM 742 O O . ASN A 1 88 ? -25.266 6.235 28.362 1.00 92.56 88 ASN A O 1
ATOM 746 N N . GLU A 1 89 ? -25.102 7.918 29.847 1.00 95.06 89 GLU A N 1
ATOM 747 C CA . GLU A 1 89 ? -24.789 8.947 28.850 1.00 95.06 89 GLU A CA 1
ATOM 748 C C . GLU A 1 89 ? -23.463 8.668 28.137 1.00 95.06 89 GLU A C 1
ATOM 750 O O . GLU A 1 89 ? -23.373 8.838 26.920 1.00 95.06 89 GLU A O 1
ATOM 755 N N . ILE A 1 90 ? -22.457 8.173 28.870 1.00 94.00 90 ILE A N 1
ATOM 756 C CA . ILE A 1 90 ? -21.170 7.766 28.290 1.00 94.00 90 ILE A CA 1
ATOM 757 C C . ILE A 1 90 ? -21.385 6.641 27.277 1.00 94.00 90 ILE A C 1
ATOM 759 O O . ILE A 1 90 ? -20.972 6.763 26.126 1.00 94.00 90 ILE A O 1
ATOM 763 N N . ILE A 1 91 ? -22.058 5.557 27.675 1.00 92.44 91 ILE A N 1
ATOM 764 C CA . ILE A 1 91 ? -22.325 4.426 26.776 1.00 92.44 91 ILE A CA 1
ATOM 765 C C . ILE A 1 91 ? -23.154 4.882 25.564 1.00 92.44 91 ILE A C 1
ATOM 767 O O . ILE A 1 91 ? -22.830 4.527 24.430 1.00 92.44 91 ILE A O 1
ATOM 771 N N . GLN A 1 92 ? -24.209 5.668 25.790 1.00 92.31 92 GLN A N 1
ATOM 772 C CA . GLN A 1 92 ? -25.131 6.090 24.738 1.00 92.31 92 GLN A CA 1
ATOM 773 C C . GLN A 1 92 ? -24.432 6.944 23.677 1.00 92.31 92 GLN A C 1
ATOM 775 O O . GLN A 1 92 ? -24.679 6.757 22.489 1.00 92.31 92 GLN A O 1
ATOM 780 N N . PHE A 1 93 ? -23.488 7.803 24.076 1.00 92.62 93 PHE A N 1
ATOM 781 C CA . PHE A 1 93 ? -22.679 8.562 23.125 1.00 92.62 93 PHE A CA 1
ATOM 782 C C . PHE A 1 93 ? -21.983 7.659 22.103 1.00 92.62 93 PHE A C 1
ATOM 784 O O . PHE A 1 93 ? -22.052 7.933 20.903 1.00 92.62 93 PHE A O 1
ATOM 791 N N . PHE A 1 94 ? -21.338 6.583 22.559 1.00 89.69 94 PHE A N 1
ATOM 792 C CA . PHE A 1 94 ? -20.628 5.661 21.673 1.00 89.69 94 PHE A CA 1
ATOM 793 C C . PHE A 1 94 ? -21.580 4.842 20.798 1.00 89.69 94 PHE A C 1
ATOM 795 O O . PHE A 1 94 ? -21.288 4.653 19.617 1.00 89.69 94 PHE A O 1
ATOM 802 N N . LYS A 1 95 ? -22.735 4.428 21.337 1.00 88.81 95 LYS A N 1
ATOM 803 C CA . LYS A 1 95 ? -23.797 3.768 20.557 1.00 88.81 95 LYS A CA 1
ATOM 804 C C . LYS A 1 95 ? -24.270 4.659 19.399 1.00 88.81 95 LYS A C 1
ATOM 806 O O . LYS A 1 95 ? -24.356 4.201 18.266 1.00 88.81 95 LYS A O 1
ATOM 811 N N . ASP A 1 96 ? -24.489 5.945 19.664 1.00 89.31 96 ASP A N 1
ATOM 812 C CA . ASP A 1 96 ? -25.050 6.872 18.675 1.00 89.31 96 ASP A CA 1
ATOM 813 C C . ASP A 1 96 ? -24.012 7.397 17.669 1.00 89.31 96 ASP A C 1
ATOM 815 O O . ASP A 1 96 ? -24.347 7.705 16.523 1.00 89.31 96 ASP A O 1
ATOM 819 N N . ASN A 1 97 ? -22.748 7.543 18.085 1.00 85.44 97 ASN A N 1
ATOM 820 C CA . ASN A 1 97 ? -21.721 8.235 17.293 1.00 85.44 97 ASN A CA 1
ATOM 821 C C . ASN A 1 97 ? -20.638 7.316 16.720 1.00 85.44 97 ASN A C 1
ATOM 823 O O . ASN A 1 97 ? -19.928 7.728 15.801 1.00 85.44 97 ASN A O 1
ATOM 827 N N . CYS A 1 98 ? -20.529 6.074 17.198 1.00 81.75 98 CYS A N 1
ATOM 828 C CA . CYS A 1 98 ? -19.555 5.095 16.716 1.00 81.75 98 CYS A CA 1
ATOM 829 C C . CYS A 1 98 ? -20.198 3.756 16.270 1.00 81.75 98 CYS A C 1
ATOM 831 O O . CYS A 1 98 ? -19.628 2.696 16.553 1.00 81.75 98 CYS A O 1
ATOM 833 N N . PRO A 1 99 ? -21.333 3.753 15.534 1.00 80.00 99 PRO A N 1
ATOM 834 C CA . PRO A 1 99 ? -22.125 2.542 15.289 1.00 80.00 99 PRO A CA 1
ATOM 835 C C . PRO A 1 99 ? -21.373 1.458 14.505 1.00 80.00 99 PRO A C 1
ATOM 837 O O . PRO A 1 99 ? -21.414 0.295 14.891 1.00 80.00 99 PRO A O 1
ATOM 840 N N . LEU A 1 100 ? -20.565 1.817 13.486 1.00 72.00 100 LEU A N 1
ATOM 841 C CA . LEU A 1 100 ? -19.812 0.808 12.705 1.00 72.00 100 LEU A CA 1
ATOM 842 C C . LEU A 1 100 ? -18.872 -0.042 13.576 1.00 72.00 100 LEU A C 1
ATOM 844 O O . LEU A 1 100 ? -18.452 -1.113 13.145 1.00 72.00 100 LEU A O 1
ATOM 848 N N . TYR A 1 101 ? -18.517 0.452 14.764 1.00 75.38 101 TYR A N 1
ATOM 849 C CA . TYR A 1 101 ? -17.721 -0.280 15.731 1.00 75.38 101 TYR A CA 1
ATOM 850 C C . TYR A 1 101 ? -18.593 -0.918 16.821 1.00 75.38 101 TYR A C 1
ATOM 852 O O . TYR A 1 101 ? -18.557 -2.136 16.990 1.00 75.38 101 TYR A O 1
ATOM 860 N N . PHE A 1 102 ? -19.399 -0.118 17.527 1.00 80.81 102 PHE A N 1
ATOM 861 C CA . PHE A 1 102 ? -20.118 -0.557 18.728 1.00 80.81 102 PHE A CA 1
ATOM 862 C C . PHE A 1 102 ? -21.291 -1.506 18.458 1.00 80.81 102 PHE A C 1
ATOM 864 O O . PHE A 1 102 ? -21.599 -2.317 19.330 1.00 80.81 102 PHE A O 1
ATOM 871 N N . ASP A 1 103 ? -21.901 -1.482 17.268 1.00 80.94 103 ASP A N 1
ATOM 872 C CA . ASP A 1 103 ? -23.069 -2.323 16.952 1.00 80.94 103 ASP A CA 1
ATOM 873 C C . ASP A 1 103 ? -22.779 -3.823 17.115 1.00 80.94 103 ASP A C 1
ATOM 875 O O . ASP A 1 103 ? -23.677 -4.605 17.418 1.00 80.94 103 ASP A O 1
ATOM 879 N N . ARG A 1 104 ? -21.515 -4.237 16.966 1.00 78.06 104 ARG A N 1
ATOM 880 C CA . ARG A 1 104 ? -21.107 -5.648 17.057 1.00 78.06 104 ARG A CA 1
ATOM 881 C C . ARG A 1 104 ? -21.107 -6.219 18.470 1.00 78.06 104 ARG A C 1
ATOM 883 O O . ARG A 1 104 ? -21.171 -7.433 18.611 1.00 78.06 104 ARG A O 1
ATOM 890 N N . PHE A 1 105 ? -20.989 -5.372 19.488 1.00 84.38 105 PHE A N 1
ATOM 891 C CA . PHE A 1 105 ? -20.819 -5.791 20.885 1.00 84.38 105 PHE A CA 1
ATOM 892 C C . PHE A 1 105 ? -21.690 -4.971 21.847 1.00 84.38 105 PHE A C 1
ATOM 894 O O . PHE A 1 105 ? -21.478 -4.949 23.061 1.00 84.38 105 PHE A O 1
ATOM 901 N N . ILE A 1 106 ? -22.708 -4.298 21.309 1.00 86.50 106 ILE A N 1
ATOM 902 C CA . ILE A 1 106 ? -23.659 -3.507 22.087 1.00 86.50 106 ILE A CA 1
ATOM 903 C C . ILE A 1 106 ? -24.415 -4.381 23.096 1.00 86.50 106 ILE A C 1
ATOM 905 O O . ILE A 1 106 ? -24.606 -3.988 24.249 1.00 86.50 106 ILE A O 1
ATOM 909 N N . GLU A 1 107 ? -24.759 -5.601 22.675 1.00 89.50 107 GLU A N 1
ATOM 910 C CA . GLU A 1 107 ? -25.407 -6.617 23.500 1.00 89.50 107 GLU A CA 1
ATOM 911 C C . GLU A 1 107 ? -24.503 -7.054 24.655 1.00 89.50 107 GLU A C 1
ATOM 913 O O . GLU A 1 107 ? -24.989 -7.238 25.770 1.00 89.50 107 GLU A O 1
ATOM 918 N N . ASP A 1 108 ? -23.189 -7.130 24.432 1.00 92.88 108 ASP A N 1
ATOM 919 C CA . ASP A 1 108 ? -22.220 -7.513 25.459 1.00 92.88 108 ASP A CA 1
ATOM 920 C C . ASP A 1 108 ? -22.083 -6.431 26.537 1.00 92.88 108 ASP A C 1
ATOM 922 O O . ASP A 1 108 ? -22.043 -6.752 27.728 1.00 92.88 108 ASP A O 1
ATOM 926 N N . ILE A 1 109 ? -22.083 -5.146 26.155 1.00 92.25 109 ILE A N 1
ATOM 927 C CA . ILE A 1 109 ? -22.098 -4.024 27.113 1.00 92.25 109 ILE A CA 1
ATOM 928 C C . ILE A 1 109 ? -23.391 -4.043 27.934 1.00 92.25 109 ILE A C 1
ATOM 930 O O . ILE A 1 109 ? -23.362 -3.923 29.165 1.00 92.25 109 ILE A O 1
ATOM 934 N N . ASP A 1 110 ? -24.537 -4.206 27.270 1.00 92.81 110 ASP A N 1
ATOM 935 C CA . ASP A 1 110 ? -25.834 -4.235 27.944 1.00 92.81 110 ASP A CA 1
ATOM 936 C C . ASP A 1 110 ? -25.949 -5.461 28.865 1.00 92.81 110 ASP A C 1
ATOM 938 O O . ASP A 1 110 ? -26.459 -5.368 29.990 1.00 92.81 110 ASP A O 1
ATOM 942 N N . TYR A 1 111 ? -25.397 -6.601 28.447 1.00 94.38 111 TYR A N 1
ATOM 943 C CA . TYR A 1 111 ? -25.303 -7.801 29.266 1.00 94.38 111 TYR A CA 1
ATOM 944 C C . TYR A 1 111 ? -24.383 -7.601 30.475 1.00 94.38 111 TYR A C 1
ATOM 946 O O . TYR A 1 111 ? -24.777 -7.945 31.596 1.00 94.38 111 TYR A O 1
ATOM 954 N N . LEU A 1 112 ? -23.209 -6.984 30.297 1.00 95.75 112 LEU A N 1
ATOM 955 C CA . LEU A 1 112 ? -22.294 -6.639 31.387 1.00 95.75 112 LEU A CA 1
ATOM 956 C C . LEU A 1 112 ? -22.989 -5.760 32.428 1.00 95.75 112 LEU A C 1
ATOM 958 O O . LEU A 1 112 ? -22.950 -6.072 33.620 1.00 95.75 112 LEU A O 1
ATOM 962 N N . LYS A 1 113 ? -23.678 -4.704 31.988 1.00 94.12 113 LYS A N 1
ATOM 963 C CA . LYS A 1 113 ? -24.431 -3.794 32.860 1.00 94.12 113 LYS A CA 1
ATOM 964 C C . LYS A 1 113 ? -25.513 -4.531 33.648 1.00 94.12 113 LYS A C 1
ATOM 966 O O . LYS A 1 113 ? -25.627 -4.375 34.867 1.00 94.12 113 LYS A O 1
ATOM 971 N N . ASN A 1 114 ? -26.288 -5.380 32.975 1.00 92.12 114 ASN A N 1
ATOM 972 C CA . ASN A 1 114 ? -27.318 -6.197 33.613 1.00 92.12 114 ASN A CA 1
ATOM 973 C C . ASN A 1 114 ? -26.722 -7.172 34.639 1.00 92.12 114 ASN A C 1
ATOM 975 O O . ASN A 1 114 ? -27.265 -7.337 35.735 1.00 92.12 114 ASN A O 1
ATOM 979 N N . CYS A 1 115 ? -25.592 -7.797 34.309 1.00 92.81 115 CYS A N 1
ATOM 980 C CA . CYS A 1 115 ? -24.869 -8.697 35.199 1.00 92.81 115 CYS A CA 1
ATOM 981 C C . CYS A 1 115 ? -24.316 -7.946 36.421 1.00 92.81 115 CYS A C 1
ATOM 983 O O . CYS A 1 115 ? -24.516 -8.389 37.554 1.00 92.81 115 CYS A O 1
ATOM 985 N N . ARG A 1 116 ? -23.719 -6.765 36.219 1.00 93.31 116 ARG A N 1
ATOM 986 C CA . ARG A 1 116 ? -23.231 -5.871 37.279 1.00 93.31 116 ARG A CA 1
ATOM 987 C C . ARG A 1 116 ? -24.348 -5.466 38.228 1.00 93.31 116 ARG A C 1
ATOM 989 O O . ARG A 1 116 ? -24.169 -5.578 39.437 1.00 93.31 116 ARG A O 1
ATOM 996 N N . ASN A 1 117 ? -25.516 -5.080 37.714 1.00 90.44 117 ASN A N 1
ATOM 997 C CA . ASN A 1 117 ? -26.664 -4.723 38.552 1.00 90.44 117 ASN A CA 1
ATOM 998 C C . ASN A 1 117 ? -27.117 -5.900 39.430 1.00 90.44 117 ASN A C 1
ATOM 1000 O O . ASN A 1 117 ? -27.345 -5.721 40.625 1.00 90.44 117 ASN A O 1
ATOM 1004 N N . LYS A 1 118 ? -27.175 -7.121 38.878 1.00 88.69 118 LYS A N 1
ATOM 1005 C CA . LYS A 1 118 ? -27.479 -8.336 39.657 1.00 88.69 118 LYS A CA 1
ATOM 1006 C C . LYS A 1 118 ? -26.393 -8.664 40.690 1.00 88.69 118 LYS A C 1
ATOM 1008 O O . LYS A 1 118 ? -26.708 -9.192 41.750 1.00 88.69 118 LYS A O 1
ATOM 1013 N N . CYS A 1 119 ? -25.125 -8.386 40.384 1.00 89.81 119 CYS A N 1
ATOM 1014 C CA . CYS A 1 119 ? -24.012 -8.631 41.300 1.00 89.81 119 CYS A CA 1
ATOM 1015 C C . CYS A 1 119 ? -23.967 -7.612 42.445 1.00 89.81 119 CYS A C 1
ATOM 1017 O O . CYS A 1 119 ? -23.656 -8.001 43.568 1.00 89.81 119 CYS A O 1
ATOM 1019 N N . ALA A 1 120 ? -24.268 -6.338 42.178 1.00 85.38 120 ALA A N 1
ATOM 1020 C CA . ALA A 1 120 ? -24.168 -5.243 43.143 1.00 85.38 120 ALA A CA 1
ATOM 1021 C C . ALA A 1 120 ? -25.405 -5.104 44.047 1.00 85.38 120 ALA A C 1
ATOM 1023 O O . ALA A 1 120 ? -25.272 -4.707 45.204 1.00 85.38 120 ALA A O 1
ATOM 1024 N N . HIS A 1 121 ? -26.599 -5.446 43.553 1.00 77.06 121 HIS A N 1
ATOM 1025 C CA . HIS A 1 121 ? -27.852 -5.270 44.289 1.00 77.06 121 HIS A CA 1
ATOM 1026 C C . HIS A 1 121 ? -28.408 -6.601 44.813 1.00 77.06 121 HIS A C 1
ATOM 1028 O O . HIS A 1 121 ? -28.491 -7.593 44.090 1.00 77.06 121 HIS A O 1
ATOM 1034 N N . LEU A 1 122 ? -28.826 -6.618 46.082 1.00 66.25 122 LEU A N 1
ATOM 1035 C CA . LEU A 1 122 ? -29.519 -7.758 46.685 1.00 66.25 122 LEU A CA 1
ATOM 1036 C C . LEU A 1 122 ? -30.893 -7.949 46.030 1.00 66.25 122 LEU A C 1
ATOM 1038 O O . LEU A 1 122 ? -31.692 -7.014 45.955 1.00 66.25 122 LEU A O 1
ATOM 1042 N N . LYS A 1 123 ? -31.205 -9.178 45.608 1.00 59.50 123 LYS A N 1
ATOM 1043 C CA . LYS A 1 123 ? -32.579 -9.555 45.267 1.00 59.50 123 LYS A CA 1
ATOM 1044 C C . LYS A 1 123 ? -33.380 -9.700 46.559 1.00 59.50 123 LYS A C 1
ATOM 1046 O O . LYS A 1 123 ? -33.297 -10.725 47.227 1.00 59.50 123 LYS A O 1
ATOM 1051 N N . VAL A 1 124 ? -34.168 -8.680 46.884 1.00 55.12 124 VAL A N 1
ATOM 1052 C CA . VAL A 1 124 ? -34.997 -8.631 48.103 1.00 55.12 124 VAL A CA 1
ATOM 1053 C C . VAL A 1 124 ? -36.019 -9.781 48.164 1.00 55.12 124 VAL A C 1
ATOM 1055 O O . VAL A 1 124 ? -36.395 -10.202 49.249 1.00 55.12 124 VAL A O 1
ATOM 1058 N N . ASN A 1 125 ? -36.415 -10.342 47.016 1.00 59.75 125 ASN A N 1
ATOM 1059 C CA . ASN A 1 125 ? -37.490 -11.337 46.948 1.00 59.75 125 ASN A CA 1
ATOM 1060 C C . ASN A 1 125 ? -37.050 -12.801 47.146 1.00 59.75 125 ASN A C 1
ATOM 1062 O O . ASN A 1 125 ? -37.915 -13.625 47.408 1.00 59.75 125 ASN A O 1
ATOM 1066 N N . ASP A 1 126 ? -35.756 -13.138 47.032 1.00 58.22 126 ASP A N 1
ATOM 1067 C CA . ASP A 1 126 ? -35.303 -14.546 46.946 1.00 58.22 126 ASP A CA 1
ATOM 1068 C C . ASP A 1 126 ? -34.237 -14.956 47.981 1.00 58.22 126 ASP A C 1
ATOM 1070 O O . ASP A 1 126 ? -33.741 -16.079 47.921 1.00 58.22 126 ASP A O 1
ATOM 1074 N N . ASN A 1 127 ? -33.832 -14.079 48.913 1.00 60.94 127 ASN A N 1
ATOM 1075 C CA . ASN A 1 127 ? -32.767 -14.326 49.912 1.00 60.94 127 ASN A CA 1
ATOM 1076 C C . ASN A 1 127 ? -31.433 -14.884 49.353 1.00 60.94 127 ASN A C 1
ATOM 1078 O O . ASN A 1 127 ? -30.560 -15.293 50.119 1.00 60.94 127 ASN A O 1
ATOM 1082 N N . THR A 1 128 ? -31.234 -14.883 48.033 1.00 67.25 128 THR A N 1
ATOM 1083 C CA . THR A 1 128 ? -30.044 -15.414 47.365 1.00 67.25 128 THR A CA 1
ATOM 1084 C C . THR A 1 128 ? -29.338 -14.317 46.579 1.00 67.25 128 THR A C 1
ATOM 1086 O O . THR A 1 128 ? -29.946 -13.508 45.874 1.00 67.25 128 THR A O 1
ATOM 1089 N N . LEU A 1 129 ? -28.013 -14.274 46.718 1.00 73.12 129 LEU A N 1
ATOM 1090 C CA . LEU A 1 129 ? -27.160 -13.389 45.935 1.00 73.12 129 LEU A CA 1
ATOM 1091 C C . LEU A 1 129 ? -26.904 -14.032 44.574 1.00 73.12 129 LEU A C 1
ATOM 1093 O O . LEU A 1 129 ? -26.495 -15.189 44.497 1.00 73.12 129 LEU A O 1
ATOM 1097 N N . TYR A 1 130 ? -27.111 -13.276 43.497 1.00 84.81 130 TYR A N 1
ATOM 1098 C CA . TYR A 1 130 ? -26.727 -13.733 42.167 1.00 84.81 130 TYR A CA 1
ATOM 1099 C C . TYR A 1 130 ? -25.200 -13.834 42.074 1.00 84.81 130 TYR A C 1
ATOM 1101 O O . TYR A 1 130 ? -24.493 -12.857 42.332 1.00 84.81 130 TYR A O 1
ATOM 1109 N N . VAL A 1 131 ? -24.702 -15.005 41.677 1.00 87.12 131 VAL A N 1
ATOM 1110 C CA . VAL A 1 131 ? -23.282 -15.262 41.417 1.00 87.12 131 VAL A CA 1
ATOM 1111 C C . VAL A 1 131 ? -23.140 -15.692 39.954 1.00 87.12 131 VAL A C 1
ATOM 1113 O O . VAL A 1 131 ? -23.712 -16.717 39.577 1.00 87.12 131 VAL A O 1
ATOM 1116 N N . PRO A 1 132 ? -22.419 -14.932 39.111 1.00 91.50 132 PRO A N 1
ATOM 1117 C CA . PRO A 1 132 ? -22.139 -15.360 37.748 1.00 91.50 132 PRO A CA 1
ATOM 1118 C C . PRO A 1 132 ? -21.206 -16.576 37.755 1.00 91.50 132 PRO A C 1
ATOM 1120 O O . PRO A 1 132 ? -20.362 -16.720 38.639 1.00 91.50 132 PRO A O 1
ATOM 1123 N N . SER A 1 133 ? -21.357 -17.453 36.763 1.00 93.31 133 SER A N 1
ATOM 1124 C CA . SER A 1 133 ? -20.445 -18.585 36.582 1.00 93.31 133 SER A CA 1
ATOM 1125 C C . SER A 1 133 ? -19.087 -18.131 36.043 1.00 93.31 133 SER A C 1
ATOM 1127 O O . SER A 1 133 ? -18.975 -17.065 35.432 1.00 93.31 133 SER A O 1
ATOM 1129 N N . ASP A 1 134 ? -18.079 -18.993 36.200 1.00 94.25 134 ASP A N 1
ATOM 1130 C CA . ASP A 1 134 ? -16.744 -18.826 35.615 1.00 94.25 134 ASP A CA 1
ATOM 1131 C C . ASP A 1 134 ? -16.799 -18.448 34.126 1.00 94.25 134 ASP A C 1
ATOM 1133 O O . ASP A 1 134 ? -16.227 -17.443 33.711 1.00 94.25 134 ASP A O 1
ATOM 1137 N N . TYR A 1 135 ? -17.575 -19.202 33.341 1.00 92.81 135 TYR A N 1
ATOM 1138 C CA . TYR A 1 135 ? -17.748 -18.972 31.907 1.00 92.81 135 TYR A CA 1
ATOM 1139 C C . TYR A 1 135 ? -18.312 -17.585 31.588 1.00 92.81 135 TYR A C 1
ATOM 1141 O O . TYR A 1 135 ? -17.828 -16.933 30.668 1.00 92.81 135 TYR A O 1
ATOM 1149 N N . HIS A 1 136 ? -19.305 -17.112 32.350 1.00 93.88 136 HIS A N 1
ATOM 1150 C CA . HIS A 1 136 ? -19.878 -15.784 32.134 1.00 93.88 136 HIS A CA 1
ATOM 1151 C C . HIS A 1 136 ? -18.886 -14.675 32.479 1.00 93.88 136 HIS A C 1
ATOM 1153 O O . HIS A 1 136 ? -18.754 -13.726 31.711 1.00 93.88 136 HIS A O 1
ATOM 1159 N N . ALA A 1 137 ? -18.183 -14.790 33.611 1.00 95.12 137 ALA A N 1
ATOM 1160 C CA . ALA A 1 137 ? -17.171 -13.811 33.997 1.00 95.12 137 ALA A CA 1
ATOM 1161 C C . ALA A 1 137 ? -16.039 -13.760 32.961 1.00 95.12 137 ALA A C 1
ATOM 1163 O O . ALA A 1 137 ? -15.669 -12.683 32.504 1.00 95.12 137 ALA A O 1
ATOM 1164 N N . ARG A 1 138 ? -15.553 -14.927 32.526 1.00 95.31 138 ARG A N 1
ATOM 1165 C CA . ARG A 1 138 ? -14.517 -15.051 31.500 1.00 95.31 138 ARG A CA 1
ATOM 1166 C C . ARG A 1 138 ? -14.937 -14.441 30.165 1.00 95.31 138 ARG A C 1
ATOM 1168 O O . ARG A 1 138 ? -14.170 -13.676 29.594 1.00 95.31 138 ARG A O 1
ATOM 1175 N N . MET A 1 139 ? -16.134 -14.774 29.680 1.00 95.12 139 MET A N 1
ATOM 1176 C CA . MET A 1 139 ? -16.662 -14.251 28.417 1.00 95.12 139 MET A CA 1
ATOM 1177 C C . MET A 1 139 ? -16.739 -12.722 28.441 1.00 95.12 139 MET A C 1
ATOM 1179 O O . MET A 1 139 ? -16.247 -12.080 27.519 1.00 95.12 139 MET A O 1
ATOM 1183 N N . LEU A 1 140 ? -17.254 -12.144 29.532 1.00 96.31 140 LEU A N 1
ATOM 1184 C CA . LEU A 1 140 ? -17.329 -10.694 29.705 1.00 96.31 140 LEU A CA 1
ATOM 1185 C C . LEU A 1 140 ? -15.941 -10.041 29.711 1.00 96.31 140 LEU A C 1
ATOM 1187 O O . LEU A 1 140 ? -15.756 -9.017 29.062 1.00 96.31 140 LEU A O 1
ATOM 1191 N N . ILE A 1 141 ? -14.960 -10.626 30.411 1.00 96.56 141 ILE A N 1
ATOM 1192 C CA . ILE A 1 141 ? -13.584 -10.105 30.419 1.00 96.56 141 ILE A CA 1
ATOM 1193 C C . ILE A 1 141 ? -13.004 -10.106 29.001 1.00 96.56 141 ILE A C 1
ATOM 1195 O O . ILE A 1 141 ? -12.475 -9.083 28.578 1.00 96.56 141 ILE A O 1
ATOM 1199 N N . CYS A 1 142 ? -13.101 -11.228 28.277 1.00 94.81 142 CYS A N 1
ATOM 1200 C CA . CYS A 1 142 ? -12.565 -11.337 26.919 1.00 94.81 142 CYS A CA 1
ATOM 1201 C C . CYS A 1 142 ? -13.243 -10.347 25.966 1.00 94.81 142 CYS A C 1
ATOM 1203 O O . CYS A 1 142 ? -12.549 -9.567 25.328 1.00 94.81 142 CYS A O 1
ATOM 1205 N N . SER A 1 143 ? -14.579 -10.303 25.948 1.00 93.88 143 SER A N 1
ATOM 1206 C CA . SER A 1 143 ? -15.333 -9.386 25.084 1.00 93.88 143 SER A CA 1
ATOM 1207 C C . SER A 1 143 ? -14.974 -7.919 25.355 1.00 93.88 143 SER A C 1
ATOM 1209 O O . SER A 1 143 ? -14.622 -7.181 24.437 1.00 93.88 143 SER A O 1
ATOM 1211 N N . MET A 1 144 ? -14.963 -7.482 26.621 1.00 94.81 144 MET A N 1
ATOM 1212 C CA . MET A 1 144 ? -14.619 -6.091 26.948 1.00 94.81 144 MET A CA 1
ATOM 1213 C C . MET A 1 144 ? -13.151 -5.768 26.674 1.00 94.81 144 MET A C 1
ATOM 1215 O O . MET A 1 144 ? -12.839 -4.638 26.301 1.00 94.81 144 MET A O 1
ATOM 1219 N N . TYR A 1 145 ? -12.248 -6.736 26.839 1.00 93.25 145 TYR A N 1
ATOM 1220 C CA . TYR A 1 145 ? -10.850 -6.562 26.471 1.00 93.25 145 TYR A CA 1
ATOM 1221 C C . TYR A 1 145 ? -10.695 -6.371 24.956 1.00 93.25 145 TYR A C 1
ATOM 1223 O O . TYR A 1 145 ? -10.129 -5.365 24.522 1.00 93.25 145 TYR A O 1
ATOM 1231 N N . ASP A 1 146 ? -11.259 -7.275 24.157 1.00 87.69 146 ASP A N 1
ATOM 1232 C CA . ASP A 1 146 ? -11.130 -7.281 22.696 1.00 87.69 146 ASP A CA 1
ATOM 1233 C C . ASP A 1 146 ? -11.842 -6.088 22.043 1.00 87.69 146 ASP A C 1
ATOM 1235 O O . ASP A 1 146 ? -11.360 -5.535 21.056 1.00 87.69 146 ASP A O 1
ATOM 1239 N N . HIS A 1 147 ? -12.986 -5.670 22.590 1.00 86.62 147 HIS A N 1
ATOM 1240 C CA . HIS A 1 147 ? -13.868 -4.698 21.940 1.00 86.62 147 HIS A CA 1
ATOM 1241 C C . HIS A 1 147 ? -13.884 -3.317 22.586 1.00 86.62 147 HIS A C 1
ATOM 1243 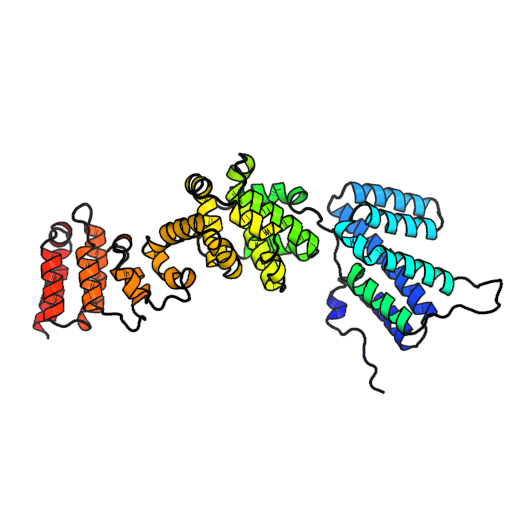O O . HIS A 1 147 ? -14.371 -2.359 21.989 1.00 86.62 147 HIS A O 1
ATOM 1249 N N . ILE A 1 148 ? -13.353 -3.156 23.791 1.00 89.19 148 ILE A N 1
ATOM 1250 C CA . ILE A 1 148 ? -13.279 -1.838 24.420 1.00 89.19 148 ILE A CA 1
ATOM 1251 C C . ILE A 1 148 ? -11.833 -1.572 24.782 1.00 89.19 148 ILE A C 1
ATOM 1253 O O . ILE A 1 148 ? -11.176 -0.790 24.104 1.00 89.19 148 ILE A O 1
ATOM 1257 N N . LEU A 1 149 ? -11.309 -2.253 25.790 1.00 90.56 149 LEU A N 1
ATOM 1258 C CA . LEU A 1 149 ? -10.075 -1.867 26.469 1.00 90.56 149 LEU A CA 1
ATOM 1259 C C . LEU A 1 149 ? -8.832 -1.875 25.563 1.00 90.56 149 LEU A C 1
ATOM 1261 O O . LEU A 1 149 ? -7.961 -1.021 25.712 1.00 90.56 149 LEU A O 1
ATOM 1265 N N . SER A 1 150 ? -8.742 -2.810 24.614 1.00 85.81 150 SER A N 1
ATOM 1266 C CA . SER A 1 150 ? -7.597 -2.904 23.698 1.00 85.81 150 SER A CA 1
ATOM 1267 C C . SER A 1 150 ? -7.628 -1.885 22.554 1.00 85.81 150 SER A C 1
ATOM 1269 O O . SER A 1 150 ? -6.601 -1.642 21.915 1.00 85.81 150 SER A O 1
ATOM 1271 N N . VAL A 1 151 ? -8.777 -1.249 22.305 1.00 80.75 151 VAL A N 1
ATOM 1272 C CA . VAL A 1 151 ? -8.959 -0.336 21.172 1.00 80.75 151 VAL A CA 1
ATOM 1273 C C . VAL A 1 151 ? -8.745 1.108 21.594 1.00 80.75 151 VAL A C 1
ATOM 1275 O O . VAL A 1 151 ? -9.259 1.560 22.613 1.00 80.75 151 VAL A O 1
ATOM 1278 N N . LYS A 1 152 ? -7.969 1.850 20.803 1.00 78.31 152 LYS A N 1
ATOM 1279 C CA . LYS A 1 152 ? -7.563 3.230 21.095 1.00 78.31 152 LYS A CA 1
ATOM 1280 C C . LYS A 1 152 ? -8.521 4.246 20.478 1.00 78.31 152 LYS A C 1
ATOM 1282 O O . LYS A 1 152 ? -8.960 4.072 19.348 1.00 78.31 152 LYS A O 1
ATOM 1287 N N . ALA A 1 153 ? -8.789 5.325 21.211 1.00 72.88 153 ALA A N 1
ATOM 1288 C CA . ALA A 1 153 ? -9.477 6.507 20.693 1.00 72.88 153 ALA A CA 1
ATOM 1289 C C . ALA A 1 153 ? -8.476 7.552 20.147 1.00 72.88 153 ALA A C 1
ATOM 1291 O O . ALA A 1 153 ? -7.317 7.538 20.574 1.00 72.88 153 ALA A O 1
ATOM 1292 N N . PRO A 1 154 ? -8.917 8.467 19.259 1.00 67.62 154 PRO A N 1
ATOM 1293 C CA . PRO A 1 154 ? -10.263 8.555 18.680 1.00 67.62 154 PRO A CA 1
ATOM 1294 C C . PRO A 1 154 ? -10.555 7.452 17.662 1.00 67.62 154 PRO A C 1
ATOM 1296 O O . PRO A 1 154 ? -9.680 7.020 16.914 1.00 67.62 154 PRO A O 1
ATOM 1299 N N . PHE A 1 155 ? -11.819 7.035 17.602 1.00 69.88 155 PHE A N 1
ATOM 1300 C CA . PHE A 1 155 ? -12.292 6.112 16.577 1.00 69.88 155 PHE A CA 1
ATOM 1301 C C . PHE A 1 155 ? -12.433 6.867 15.254 1.00 69.88 155 PHE A C 1
ATOM 1303 O O . PHE A 1 155 ? -13.421 7.562 15.015 1.00 69.88 155 PHE A O 1
ATOM 1310 N N . ILE A 1 156 ? -11.435 6.756 14.381 1.00 66.88 156 ILE A N 1
ATOM 1311 C CA . ILE A 1 156 ? -11.514 7.355 13.047 1.00 66.88 156 ILE A CA 1
ATOM 1312 C C . ILE A 1 156 ? -12.499 6.521 12.225 1.00 66.88 156 ILE A C 1
ATOM 1314 O O . ILE A 1 156 ? -12.164 5.426 11.784 1.00 66.88 156 ILE A O 1
ATOM 1318 N N . MET A 1 157 ? -13.723 7.017 12.037 1.00 66.50 157 MET A N 1
ATOM 1319 C CA . MET A 1 157 ? -14.782 6.320 11.282 1.00 66.50 157 MET A CA 1
ATOM 1320 C C . MET A 1 157 ? -14.787 6.669 9.787 1.00 66.50 157 MET A C 1
ATOM 1322 O O . MET A 1 157 ? -15.312 5.917 8.961 1.00 66.50 157 MET A O 1
ATOM 1326 N N . ASP A 1 158 ? -14.244 7.834 9.444 1.00 69.62 158 ASP A N 1
ATOM 1327 C CA . ASP A 1 158 ? -14.093 8.317 8.076 1.00 69.62 158 ASP A CA 1
ATOM 1328 C C . ASP A 1 158 ? -12.816 9.152 7.979 1.00 69.62 158 ASP A C 1
ATOM 1330 O O . ASP A 1 158 ? -12.806 10.344 8.296 1.00 69.62 158 ASP A O 1
ATOM 1334 N N . LEU A 1 159 ? -11.722 8.502 7.570 1.00 81.44 159 LEU A N 1
ATOM 1335 C CA . LEU A 1 159 ? -10.415 9.143 7.480 1.00 81.44 159 LEU A CA 1
ATOM 1336 C C . LEU A 1 159 ? -10.436 10.361 6.555 1.00 81.44 159 LEU A C 1
ATOM 1338 O O . LEU A 1 159 ? -9.781 11.354 6.850 1.00 81.44 159 LEU A O 1
ATOM 1342 N N . PHE A 1 160 ? -11.198 10.315 5.460 1.00 76.12 160 PHE A N 1
ATOM 1343 C CA . PHE A 1 160 ? -11.180 11.388 4.468 1.00 76.12 160 PHE A CA 1
ATOM 1344 C C . PHE A 1 160 ? -11.650 12.723 5.065 1.00 76.12 160 PHE A C 1
ATOM 1346 O O . PHE A 1 160 ? -11.037 13.756 4.820 1.00 76.12 160 PHE A O 1
ATOM 1353 N N . SER A 1 161 ? -12.671 12.683 5.928 1.00 73.88 161 SER A N 1
ATOM 1354 C CA . SER A 1 161 ? -13.229 13.874 6.584 1.00 73.88 161 SER A CA 1
ATOM 1355 C C . SER A 1 161 ? -12.264 14.616 7.516 1.00 73.88 161 SER A C 1
ATOM 1357 O O . SER A 1 161 ? -12.474 15.794 7.789 1.00 73.88 161 SER A O 1
ATOM 1359 N N . ILE A 1 162 ? -11.220 13.940 8.003 1.00 81.56 162 ILE A N 1
ATOM 1360 C CA . ILE A 1 162 ? -10.246 14.511 8.946 1.00 81.56 162 ILE A CA 1
ATOM 1361 C C . ILE A 1 162 ? -8.855 14.676 8.330 1.00 81.56 162 ILE A C 1
ATOM 1363 O O . ILE A 1 162 ? -8.076 15.499 8.796 1.00 81.56 162 ILE A O 1
ATOM 1367 N N . ALA A 1 163 ? -8.540 13.905 7.287 1.00 88.69 163 ALA A N 1
ATOM 1368 C CA . ALA A 1 163 ? -7.231 13.891 6.648 1.00 88.69 163 ALA A CA 1
ATOM 1369 C C . ALA A 1 163 ? -7.134 14.840 5.447 1.00 88.69 163 ALA A C 1
ATOM 1371 O O . ALA A 1 163 ? -6.077 14.900 4.830 1.00 88.69 163 ALA A O 1
ATOM 1372 N N . GLN A 1 164 ? -8.204 15.563 5.096 1.00 89.50 164 GLN A N 1
ATOM 1373 C CA . GLN A 1 164 ? -8.239 16.408 3.900 1.00 89.50 164 GLN A CA 1
ATOM 1374 C C . GLN A 1 164 ? -7.066 17.401 3.847 1.00 89.50 164 GLN A C 1
ATOM 1376 O O . GLN A 1 164 ? -6.368 17.462 2.842 1.00 89.50 164 GLN A O 1
ATOM 1381 N N . THR A 1 165 ? -6.802 18.120 4.939 1.00 91.06 165 THR A N 1
ATOM 1382 C CA . THR A 1 165 ? -5.696 19.089 5.001 1.00 91.06 165 THR A CA 1
ATOM 1383 C C . THR A 1 165 ? -4.334 18.425 4.798 1.00 91.06 165 THR A C 1
ATOM 1385 O O . THR A 1 165 ? -3.512 18.936 4.050 1.00 91.06 165 THR A O 1
ATOM 1388 N N . ASP A 1 166 ? -4.109 17.251 5.392 1.00 94.50 166 ASP A N 1
ATOM 1389 C CA . ASP A 1 166 ? -2.861 16.505 5.194 1.00 94.50 166 ASP A CA 1
ATOM 1390 C C . ASP A 1 166 ? -2.748 15.946 3.766 1.00 94.50 166 ASP A C 1
ATOM 1392 O O . ASP A 1 166 ? -1.651 15.840 3.225 1.00 94.50 166 ASP A O 1
ATOM 1396 N N . VAL A 1 167 ? -3.866 15.561 3.140 1.00 95.75 167 VAL A N 1
ATOM 1397 C CA . VAL A 1 167 ? -3.891 15.150 1.728 1.00 95.75 167 VAL A CA 1
ATOM 1398 C C . VAL A 1 167 ? -3.444 16.311 0.842 1.00 95.75 167 VAL A C 1
ATOM 1400 O O . VAL A 1 167 ? -2.616 16.103 -0.040 1.00 95.75 167 VAL A O 1
ATOM 1403 N N . GLU A 1 168 ? -3.949 17.518 1.091 1.00 95.50 168 GLU A N 1
ATOM 1404 C CA . GLU A 1 168 ? -3.558 18.732 0.367 1.00 95.50 168 GLU A CA 1
ATOM 1405 C C . GLU A 1 168 ? -2.072 19.072 0.613 1.00 95.50 168 GLU A C 1
ATOM 1407 O O . GLU A 1 168 ? -1.324 19.285 -0.338 1.00 95.50 168 GLU A O 1
ATOM 1412 N N . GLU A 1 169 ? -1.592 19.000 1.859 1.00 95.88 169 GLU A N 1
ATOM 1413 C CA . GLU A 1 169 ? -0.180 19.239 2.206 1.00 95.88 169 GLU A CA 1
ATOM 1414 C C . GLU A 1 169 ? 0.773 18.228 1.536 1.00 95.88 169 GLU A C 1
ATOM 1416 O O . GLU A 1 169 ? 1.826 18.588 0.996 1.00 95.88 169 GLU A O 1
ATOM 1421 N N . TYR A 1 170 ? 0.407 16.943 1.513 1.00 96.50 170 TYR A N 1
ATOM 1422 C CA . TYR A 1 170 ? 1.183 15.933 0.791 1.00 96.50 170 TYR A CA 1
ATOM 1423 C C . TYR A 1 170 ? 1.099 16.103 -0.726 1.00 96.50 170 TYR A C 1
ATOM 1425 O O . TYR A 1 170 ? 2.063 15.788 -1.423 1.00 96.50 170 TYR A O 1
ATOM 1433 N N . ALA A 1 171 ? -0.013 16.619 -1.251 1.00 95.56 171 ALA A N 1
ATOM 1434 C CA . ALA A 1 171 ? -0.121 16.925 -2.670 1.00 95.56 171 ALA A CA 1
ATOM 1435 C C . ALA A 1 171 ? 0.831 18.052 -3.097 1.00 95.56 171 ALA A C 1
ATOM 1437 O O . ALA A 1 171 ? 1.400 17.976 -4.183 1.00 95.56 171 ALA A O 1
ATOM 1438 N N . GLU A 1 172 ? 1.045 19.051 -2.239 1.00 94.88 172 GLU A N 1
ATOM 1439 C CA . GLU A 1 172 ? 1.970 20.161 -2.498 1.00 94.88 172 GLU A CA 1
ATOM 1440 C C . GLU A 1 172 ? 3.443 19.782 -2.285 1.00 94.88 172 GLU A C 1
ATOM 1442 O O . GLU A 1 172 ? 4.320 20.255 -3.009 1.00 94.88 172 GLU A O 1
ATOM 1447 N N . SER A 1 173 ? 3.733 18.924 -1.303 1.00 93.94 173 SER A N 1
ATOM 1448 C CA . SER A 1 173 ? 5.113 18.558 -0.949 1.00 93.94 173 SER A CA 1
ATOM 1449 C C . SER A 1 173 ? 5.706 17.432 -1.802 1.00 93.94 173 SER A C 1
ATOM 1451 O O . SER A 1 173 ? 6.922 17.394 -2.009 1.00 93.94 173 SER A O 1
ATOM 1453 N N . ILE A 1 174 ? 4.885 16.514 -2.321 1.00 93.88 174 ILE A N 1
ATOM 1454 C CA . ILE A 1 174 ? 5.352 15.400 -3.153 1.00 93.88 174 ILE A CA 1
ATOM 1455 C C . ILE A 1 174 ? 5.442 15.857 -4.611 1.00 93.88 174 ILE A C 1
ATOM 1457 O O . ILE A 1 174 ? 4.450 15.914 -5.336 1.00 93.88 174 ILE A O 1
ATOM 1461 N N . SER A 1 175 ? 6.667 16.126 -5.063 1.00 88.44 175 SER A N 1
ATOM 1462 C CA . SER A 1 175 ? 6.943 16.588 -6.429 1.00 88.44 175 SER A CA 1
ATOM 1463 C C . SER A 1 175 ? 6.781 15.503 -7.498 1.00 88.44 175 SER A C 1
ATOM 1465 O O . SER A 1 175 ? 6.495 15.812 -8.655 1.00 88.44 175 SER A O 1
ATOM 1467 N N . TYR A 1 176 ? 6.983 14.234 -7.135 1.00 90.69 176 TYR A N 1
ATOM 1468 C CA . TYR A 1 176 ? 6.923 13.104 -8.057 1.00 90.69 176 TYR A CA 1
ATOM 1469 C C . TYR A 1 176 ? 6.592 11.797 -7.329 1.00 90.69 176 TYR A C 1
ATOM 1471 O O . TYR A 1 176 ? 7.040 11.569 -6.206 1.00 90.69 176 TYR A O 1
ATOM 1479 N N . ILE A 1 177 ? 5.837 10.923 -8.000 1.00 92.62 177 ILE A N 1
ATOM 1480 C CA . ILE A 1 177 ? 5.519 9.573 -7.526 1.00 92.62 177 ILE A CA 1
ATOM 1481 C C . ILE A 1 177 ? 6.499 8.587 -8.171 1.00 92.62 177 ILE A C 1
ATOM 1483 O O . ILE A 1 177 ? 6.407 8.369 -9.384 1.00 92.62 177 ILE A O 1
ATOM 1487 N N . PRO A 1 178 ? 7.426 7.986 -7.404 1.00 87.19 178 PRO A N 1
ATOM 1488 C CA . PRO A 1 178 ? 8.332 6.989 -7.943 1.00 87.19 178 PRO A CA 1
ATOM 1489 C C . PRO A 1 178 ? 7.599 5.669 -8.188 1.00 87.19 178 PRO A C 1
ATOM 1491 O O . PRO A 1 178 ? 6.574 5.382 -7.575 1.00 87.19 178 PRO A O 1
ATOM 1494 N N . SER A 1 179 ? 8.123 4.869 -9.114 1.00 77.88 179 SER A N 1
ATOM 1495 C CA . SER A 1 179 ? 7.527 3.590 -9.516 1.00 77.88 179 SER A CA 1
ATOM 1496 C C . SER A 1 179 ? 7.741 2.461 -8.506 1.00 77.88 179 SER A C 1
ATOM 1498 O O . SER A 1 179 ? 7.224 1.370 -8.719 1.00 77.88 179 SER A O 1
ATOM 1500 N N . ASP A 1 180 ? 8.532 2.684 -7.460 1.00 76.31 180 ASP A N 1
ATOM 1501 C CA . ASP A 1 180 ? 9.003 1.680 -6.500 1.00 76.31 180 ASP A CA 1
ATOM 1502 C C . ASP A 1 180 ? 8.712 2.055 -5.034 1.00 76.31 180 ASP A C 1
ATOM 1504 O O . ASP A 1 180 ? 9.306 1.501 -4.108 1.00 76.31 180 ASP A O 1
ATOM 1508 N N . GLY A 1 181 ? 7.754 2.960 -4.805 1.00 89.88 181 GLY A N 1
ATOM 1509 C CA . GLY A 1 181 ? 7.104 3.085 -3.506 1.00 89.88 181 GLY A CA 1
ATOM 1510 C C . GLY A 1 181 ? 6.965 4.502 -2.959 1.00 89.88 181 GLY A C 1
ATOM 1511 O O . GLY A 1 181 ? 6.707 5.469 -3.674 1.00 89.88 181 GLY A O 1
ATOM 1512 N N . LEU A 1 182 ? 7.048 4.621 -1.636 1.00 94.44 182 LEU A N 1
ATOM 1513 C CA . LEU A 1 182 ? 6.804 5.863 -0.906 1.00 94.44 182 LEU A CA 1
ATOM 1514 C C . LEU A 1 182 ? 7.801 6.013 0.241 1.00 94.44 182 LEU A C 1
ATOM 1516 O O . LEU A 1 182 ? 8.127 5.030 0.921 1.00 94.44 182 LEU A O 1
ATOM 1520 N N . ASP A 1 183 ? 8.221 7.257 0.476 1.00 93.31 183 ASP A N 1
ATOM 1521 C CA . ASP A 1 183 ? 9.114 7.643 1.564 1.00 93.31 183 ASP A CA 1
ATOM 1522 C C . ASP A 1 183 ? 8.636 7.075 2.916 1.00 93.31 183 ASP A C 1
ATOM 1524 O O . ASP A 1 183 ? 7.466 7.178 3.307 1.00 93.31 183 ASP A O 1
ATOM 1528 N N . ASN A 1 184 ? 9.561 6.445 3.644 1.00 94.00 184 ASN A N 1
ATOM 1529 C CA . ASN A 1 184 ? 9.271 5.816 4.929 1.00 94.00 184 ASN A CA 1
ATOM 1530 C C . ASN A 1 184 ? 8.845 6.824 6.009 1.00 94.00 184 ASN A C 1
ATOM 1532 O O . ASN A 1 184 ? 8.041 6.464 6.867 1.00 94.00 184 ASN A O 1
ATOM 1536 N N . LEU A 1 185 ? 9.332 8.066 5.982 1.00 94.81 185 LEU A N 1
ATOM 1537 C CA . LEU A 1 185 ? 8.918 9.129 6.899 1.00 94.81 185 LEU A CA 1
ATOM 1538 C C . LEU A 1 185 ? 7.448 9.497 6.684 1.00 94.81 185 LEU A C 1
ATOM 1540 O O . LEU A 1 185 ? 6.705 9.592 7.661 1.00 94.81 185 LEU A O 1
ATOM 1544 N N . ILE A 1 186 ? 7.006 9.608 5.425 1.00 95.81 186 ILE A N 1
ATOM 1545 C CA . ILE A 1 186 ? 5.597 9.867 5.086 1.00 95.81 186 ILE A CA 1
ATOM 1546 C C . ILE A 1 186 ? 4.721 8.708 5.575 1.00 95.81 186 ILE A C 1
ATOM 1548 O O . ILE A 1 186 ? 3.758 8.930 6.313 1.00 95.81 186 ILE A O 1
ATOM 1552 N N . LYS A 1 187 ? 5.102 7.461 5.259 1.00 96.38 187 LYS A N 1
ATOM 1553 C CA . LYS A 1 187 ? 4.372 6.266 5.724 1.00 96.38 187 LYS A CA 1
ATOM 1554 C C . LYS A 1 187 ? 4.264 6.213 7.245 1.00 96.38 187 LYS A C 1
ATOM 1556 O O . LYS A 1 187 ? 3.188 5.945 7.783 1.00 96.38 187 LYS A O 1
ATOM 1561 N N . ASN A 1 188 ? 5.365 6.473 7.949 1.00 95.44 188 ASN A N 1
ATOM 1562 C CA . ASN A 1 188 ? 5.403 6.450 9.408 1.00 95.44 188 ASN A CA 1
ATOM 1563 C C . ASN A 1 188 ? 4.538 7.560 10.016 1.00 95.44 188 ASN A C 1
ATOM 1565 O O . ASN A 1 188 ? 3.823 7.290 10.981 1.00 95.44 188 ASN A O 1
ATOM 1569 N N . SER A 1 189 ? 4.557 8.763 9.432 1.00 95.75 189 SER A N 1
ATOM 1570 C CA . SER A 1 189 ? 3.720 9.894 9.846 1.00 95.75 189 SER A CA 1
ATOM 1571 C C . SER A 1 189 ? 2.231 9.556 9.735 1.00 95.75 189 SER A C 1
ATOM 1573 O O . SER A 1 189 ? 1.520 9.562 10.741 1.00 95.75 189 SER A O 1
ATOM 1575 N N . ILE A 1 190 ? 1.775 9.141 8.546 1.00 95.94 190 ILE A N 1
ATOM 1576 C CA . ILE A 1 190 ? 0.369 8.779 8.293 1.00 95.94 190 ILE A CA 1
ATOM 1577 C C . ILE A 1 190 ? -0.058 7.603 9.185 1.00 95.94 190 ILE A C 1
ATOM 1579 O O . ILE A 1 190 ? -1.135 7.622 9.785 1.00 95.94 190 ILE A O 1
ATOM 1583 N N . THR A 1 191 ? 0.796 6.586 9.330 1.00 94.38 191 THR A N 1
ATOM 1584 C CA . THR A 1 191 ? 0.503 5.414 10.168 1.00 94.38 191 THR A CA 1
ATOM 1585 C C . THR A 1 191 ? 0.349 5.788 11.641 1.00 94.38 191 THR A C 1
ATOM 1587 O O . THR A 1 191 ? -0.573 5.311 12.305 1.00 94.38 191 THR A O 1
ATOM 1590 N N . ALA A 1 192 ? 1.252 6.618 12.169 1.00 89.44 192 ALA A N 1
ATOM 1591 C CA . ALA A 1 192 ? 1.231 7.030 13.567 1.00 89.44 192 ALA A CA 1
ATOM 1592 C C . ALA A 1 192 ? 0.066 7.976 13.878 1.00 89.44 192 ALA A C 1
ATOM 1594 O O . ALA A 1 192 ? -0.567 7.823 14.924 1.00 89.44 192 ALA A O 1
ATOM 1595 N N . LYS A 1 193 ? -0.219 8.918 12.970 1.00 88.44 193 LYS A N 1
ATOM 1596 C CA . LYS A 1 193 ? -1.281 9.916 13.130 1.00 88.44 193 LYS A CA 1
ATOM 1597 C C . LYS A 1 193 ? -2.673 9.301 12.977 1.00 88.44 193 LYS A C 1
ATOM 1599 O O . LYS A 1 193 ? -3.556 9.612 13.769 1.00 88.44 193 LYS A O 1
ATOM 1604 N N . TYR A 1 194 ? -2.849 8.389 12.017 1.00 89.19 194 TYR A N 1
ATOM 1605 C CA . TYR A 1 194 ? -4.168 7.874 11.646 1.00 89.19 194 TYR A CA 1
ATOM 1606 C C . TYR A 1 194 ? -4.308 6.363 11.820 1.00 89.19 194 TYR A C 1
ATOM 1608 O O . TYR A 1 194 ? -5.104 5.904 12.638 1.00 89.19 194 TYR A O 1
ATOM 1616 N N . LEU A 1 195 ? -3.545 5.569 11.065 1.00 89.81 195 LEU A N 1
ATOM 1617 C CA . LEU A 1 195 ? -3.912 4.168 10.814 1.00 89.81 195 LEU A CA 1
ATOM 1618 C C . LEU A 1 195 ? -3.885 3.286 12.069 1.00 89.81 195 LEU A C 1
ATOM 1620 O O . LEU A 1 195 ? -4.754 2.436 12.227 1.00 89.81 195 LEU A O 1
ATOM 1624 N N . LYS A 1 196 ? -2.961 3.530 13.010 1.00 85.44 196 LYS A N 1
ATOM 1625 C CA . LYS A 1 196 ? -2.893 2.793 14.293 1.00 85.44 196 LYS A CA 1
ATOM 1626 C C . LYS A 1 196 ? -4.135 2.945 15.180 1.00 85.44 196 LYS A C 1
ATOM 1628 O O . LYS A 1 196 ? -4.294 2.178 16.124 1.00 85.44 196 LYS A O 1
ATOM 1633 N N . ARG A 1 197 ? -4.968 3.953 14.917 1.00 78.00 197 ARG A N 1
ATOM 1634 C CA . ARG A 1 197 ? -6.185 4.279 15.678 1.00 78.00 197 ARG A CA 1
ATOM 1635 C C . ARG A 1 197 ? -7.450 3.807 14.957 1.00 78.00 197 ARG A C 1
ATOM 1637 O O . ARG A 1 197 ? -8.560 4.031 15.428 1.00 78.00 197 ARG A O 1
ATOM 1644 N N . MET A 1 198 ? -7.295 3.191 13.786 1.00 79.62 198 MET A N 1
ATOM 1645 C CA . MET A 1 198 ? -8.407 2.721 12.973 1.00 79.62 198 MET A CA 1
ATOM 1646 C C . MET A 1 198 ? -8.749 1.276 13.310 1.00 79.62 198 MET A C 1
ATOM 1648 O O . MET A 1 198 ? -7.879 0.431 13.503 1.00 79.62 198 MET A O 1
ATOM 1652 N N . THR A 1 199 ? -10.043 0.984 13.317 1.00 77.38 199 THR A N 1
ATOM 1653 C CA . THR A 1 199 ? -10.546 -0.389 13.303 1.00 77.38 199 THR A CA 1
ATOM 1654 C C . THR A 1 199 ? -10.415 -0.961 11.891 1.00 77.38 199 THR A C 1
ATOM 1656 O O . THR A 1 199 ? -10.264 -0.215 10.917 1.00 77.38 199 THR A O 1
ATOM 1659 N N . TYR A 1 200 ? -10.524 -2.283 11.755 1.00 83.44 200 TYR A N 1
ATOM 1660 C CA . TYR A 1 200 ? -10.529 -2.932 10.442 1.00 83.44 200 TYR A CA 1
ATOM 1661 C C . TYR A 1 200 ? -11.613 -2.355 9.513 1.00 83.44 200 TYR A C 1
ATOM 1663 O O . TYR A 1 200 ? -11.326 -2.025 8.365 1.00 83.44 200 TYR A O 1
ATOM 1671 N N . ASP A 1 201 ? -12.838 -2.152 10.006 1.00 82.94 201 ASP A N 1
ATOM 1672 C CA . ASP A 1 201 ? -13.943 -1.634 9.186 1.00 82.94 201 ASP A CA 1
ATOM 1673 C C . ASP A 1 201 ? -13.750 -0.176 8.782 1.00 82.94 201 ASP A C 1
ATOM 1675 O O . ASP A 1 201 ? -14.052 0.206 7.648 1.00 82.94 201 ASP A O 1
ATOM 1679 N N . SER A 1 202 ? -13.201 0.636 9.685 1.00 83.25 202 SER A N 1
ATOM 1680 C CA . SER A 1 202 ? -12.820 2.008 9.376 1.00 83.25 202 SER A CA 1
ATOM 1681 C C . SER A 1 202 ? -11.730 2.064 8.312 1.00 83.25 202 SER A C 1
ATOM 1683 O O . SER A 1 202 ? -11.821 2.870 7.379 1.00 83.25 202 SER A O 1
ATOM 1685 N N . LEU A 1 203 ? -10.707 1.208 8.430 1.00 89.75 203 LEU A N 1
ATOM 1686 C CA . LEU A 1 203 ? -9.626 1.103 7.451 1.00 89.75 203 LEU A CA 1
ATOM 1687 C C . LEU A 1 203 ? -10.186 0.674 6.099 1.00 89.75 203 LEU A C 1
ATOM 1689 O O . LEU A 1 203 ? -9.924 1.334 5.103 1.00 89.75 203 LEU A O 1
ATOM 1693 N N . LYS A 1 204 ? -11.022 -0.363 6.074 1.00 90.44 204 LYS A N 1
ATOM 1694 C CA . LYS A 1 204 ? -11.707 -0.855 4.877 1.00 90.44 204 LYS A CA 1
ATOM 1695 C C . LYS A 1 204 ? -12.523 0.235 4.183 1.00 90.44 204 LYS A C 1
ATOM 1697 O O . LYS A 1 204 ? -12.363 0.465 2.984 1.00 90.44 204 LYS A O 1
ATOM 1702 N N . LYS A 1 205 ? -13.380 0.938 4.932 1.00 88.81 205 LYS A N 1
ATOM 1703 C CA . LYS A 1 205 ? -14.203 2.035 4.402 1.00 88.81 205 LYS A CA 1
ATOM 1704 C C . LYS A 1 205 ? -13.334 3.158 3.836 1.00 88.81 205 LYS A C 1
ATOM 1706 O O . LYS A 1 205 ? -13.622 3.671 2.757 1.00 88.81 205 LYS A O 1
ATOM 1711 N N . SER A 1 206 ? -12.268 3.521 4.545 1.00 92.06 206 SER A N 1
ATOM 1712 C CA . SER A 1 206 ? -11.351 4.579 4.119 1.00 92.06 206 SER A CA 1
ATOM 1713 C C . SER A 1 206 ? -10.561 4.161 2.883 1.00 92.06 206 SER A C 1
ATOM 1715 O O . SER A 1 206 ? -10.534 4.899 1.906 1.00 92.06 206 SER A O 1
ATOM 1717 N N . TYR A 1 207 ? -10.013 2.947 2.869 1.00 95.25 207 TYR A N 1
ATOM 1718 C CA . TYR A 1 207 ? -9.292 2.387 1.732 1.00 95.25 207 TYR A CA 1
ATOM 1719 C C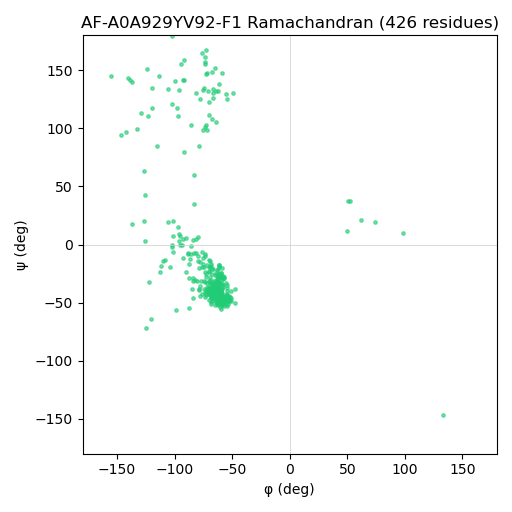 . TYR A 1 207 ? -10.140 2.435 0.460 1.00 95.25 207 TYR A C 1
ATOM 1721 O O . TYR A 1 207 ? -9.717 2.997 -0.547 1.00 95.25 207 TYR A O 1
ATOM 1729 N N . LYS A 1 208 ? -11.394 1.971 0.548 1.00 94.44 208 LYS A N 1
ATOM 1730 C CA . LYS A 1 208 ? -12.377 2.060 -0.538 1.00 94.44 208 LYS A CA 1
ATOM 1731 C C . LYS A 1 208 ? -12.520 3.488 -1.076 1.00 94.44 208 LYS A C 1
ATOM 1733 O O . LYS A 1 208 ? -12.491 3.708 -2.286 1.00 94.44 208 LYS A O 1
ATOM 1738 N N . THR A 1 209 ? -12.689 4.462 -0.183 1.00 94.50 209 THR A N 1
ATOM 1739 C CA . THR A 1 209 ? -12.832 5.873 -0.558 1.00 94.50 209 THR A CA 1
ATOM 1740 C C . THR A 1 209 ? -11.576 6.392 -1.251 1.00 94.50 209 THR A C 1
ATOM 1742 O O . THR A 1 209 ? -11.678 6.922 -2.353 1.00 94.50 209 THR A O 1
ATOM 1745 N N . PHE A 1 210 ? -10.401 6.208 -0.655 1.00 97.06 210 PHE A N 1
ATOM 1746 C CA . PHE A 1 210 ? -9.149 6.753 -1.176 1.00 97.06 210 PHE A CA 1
ATOM 1747 C C . PHE A 1 210 ? -8.733 6.122 -2.509 1.00 97.06 210 PHE A C 1
ATOM 1749 O O . PHE A 1 210 ? -8.378 6.862 -3.421 1.00 97.06 210 PHE A O 1
ATOM 1756 N N . VAL A 1 211 ? -8.870 4.801 -2.680 1.00 97.25 211 VAL A N 1
ATOM 1757 C CA . VAL A 1 211 ? -8.594 4.129 -3.965 1.00 97.25 211 VAL A CA 1
ATOM 1758 C C . VAL A 1 211 ? -9.509 4.670 -5.063 1.00 97.25 211 VAL A C 1
ATOM 1760 O O . VAL A 1 211 ? -9.042 5.003 -6.152 1.00 97.25 211 VAL A O 1
ATOM 1763 N N . ARG A 1 212 ? -10.810 4.828 -4.776 1.00 96.94 212 ARG A N 1
ATOM 1764 C CA . ARG A 1 212 ? -11.766 5.403 -5.734 1.00 96.94 212 ARG A CA 1
ATOM 1765 C C . ARG A 1 212 ? -11.401 6.842 -6.103 1.00 96.94 212 ARG A C 1
ATOM 1767 O O . ARG A 1 212 ? -11.445 7.191 -7.279 1.00 96.94 212 ARG A O 1
ATOM 1774 N N . LEU A 1 213 ? -11.067 7.677 -5.118 1.00 96.38 213 LEU A N 1
ATOM 1775 C CA . LEU A 1 213 ? -10.687 9.073 -5.360 1.00 96.38 213 LEU A CA 1
ATOM 1776 C C . LEU A 1 213 ? -9.381 9.174 -6.162 1.00 96.38 213 LEU A C 1
ATOM 1778 O O . LEU A 1 213 ? -9.292 9.997 -7.065 1.00 96.38 213 LEU A O 1
ATOM 1782 N N . LEU A 1 214 ? -8.405 8.311 -5.874 1.00 97.25 214 LEU A N 1
ATOM 1783 C CA . LEU A 1 214 ? -7.111 8.286 -6.550 1.00 97.25 214 LEU A CA 1
ATOM 1784 C C . LEU A 1 214 ? -7.224 7.824 -8.010 1.00 97.25 214 LEU A C 1
ATOM 1786 O O . LEU A 1 214 ? -6.696 8.483 -8.907 1.00 97.25 214 LEU A O 1
ATOM 1790 N N . LEU A 1 215 ? -7.881 6.683 -8.243 1.00 97.19 215 LEU A N 1
ATOM 1791 C CA . LEU A 1 215 ? -7.773 5.939 -9.504 1.00 97.19 215 LEU A CA 1
ATOM 1792 C C . LEU A 1 215 ? -8.983 6.084 -10.436 1.00 97.19 215 LEU A C 1
ATOM 1794 O O . LEU A 1 215 ? -8.846 5.804 -11.624 1.00 97.19 215 LEU A O 1
ATOM 1798 N N . VAL A 1 216 ? -10.147 6.502 -9.925 1.00 96.25 216 VAL A N 1
ATOM 1799 C CA . VAL A 1 216 ? -11.412 6.503 -10.692 1.00 96.25 216 VAL A CA 1
ATOM 1800 C C . VAL A 1 216 ? -12.053 7.890 -10.788 1.00 96.25 216 VAL A C 1
ATOM 1802 O O . VAL A 1 216 ? -12.709 8.190 -11.777 1.00 96.25 216 VAL A O 1
ATOM 1805 N N . SER A 1 217 ? -11.907 8.743 -9.774 1.00 94.19 217 SER A N 1
ATOM 1806 C CA . SER A 1 217 ? -12.585 10.045 -9.733 1.00 94.19 217 SER A CA 1
ATOM 1807 C C . SER A 1 217 ? -11.911 11.094 -10.620 1.00 94.19 217 SER A C 1
ATOM 1809 O O . SER A 1 217 ? -10.747 11.424 -10.408 1.00 94.19 217 SER A O 1
ATOM 1811 N N . ASP A 1 218 ? -12.666 11.708 -11.531 1.00 91.69 218 ASP A N 1
ATOM 1812 C CA . ASP A 1 218 ? -12.207 12.830 -12.370 1.00 91.69 218 ASP A CA 1
ATOM 1813 C C . ASP A 1 218 ? -12.604 14.210 -11.818 1.00 91.69 218 ASP A C 1
ATOM 1815 O O . ASP A 1 218 ? -12.535 15.218 -12.518 1.00 91.69 218 ASP A O 1
ATOM 1819 N N . ALA A 1 219 ? -13.022 14.278 -10.550 1.00 93.00 219 ALA A N 1
ATOM 1820 C CA . ALA A 1 219 ? -13.258 15.558 -9.890 1.00 93.00 219 ALA A CA 1
ATOM 1821 C C . ALA A 1 219 ? -11.958 16.381 -9.824 1.00 93.00 219 ALA A C 1
ATOM 1823 O O . ALA A 1 219 ? -10.901 15.847 -9.487 1.00 93.00 219 ALA A O 1
ATOM 1824 N N . GLU A 1 220 ? -12.050 17.687 -10.083 1.00 92.50 220 GLU A N 1
ATOM 1825 C CA . GLU A 1 220 ? -10.898 18.600 -10.146 1.00 92.50 220 GLU A CA 1
ATOM 1826 C C . GLU A 1 220 ? -10.040 18.552 -8.871 1.00 92.50 220 GLU A C 1
ATOM 1828 O O . GLU A 1 220 ? -8.820 18.411 -8.944 1.00 92.50 220 GLU A O 1
ATOM 1833 N N . GLU A 1 221 ? -10.681 18.521 -7.701 1.00 91.62 221 GLU A N 1
ATOM 1834 C CA . GLU A 1 221 ? -9.998 18.366 -6.410 1.00 91.62 221 GLU A CA 1
ATOM 1835 C C . GLU A 1 221 ? -9.241 17.036 -6.283 1.00 91.62 221 GLU A C 1
ATOM 1837 O O . GLU A 1 221 ? -8.183 16.976 -5.664 1.00 91.62 221 GLU A O 1
ATOM 1842 N N . CYS A 1 222 ? -9.738 15.951 -6.886 1.00 92.44 222 CYS A N 1
ATOM 1843 C CA . CYS A 1 222 ? -9.023 14.672 -6.884 1.00 92.44 222 CYS A CA 1
ATOM 1844 C C . CYS A 1 222 ? -7.785 14.733 -7.781 1.00 92.44 222 CYS A C 1
ATOM 1846 O O . CYS A 1 222 ? -6.747 14.193 -7.414 1.00 92.44 222 CYS A O 1
ATOM 1848 N N . ILE A 1 223 ? -7.887 15.408 -8.931 1.00 92.00 223 ILE A N 1
ATOM 1849 C CA . ILE A 1 223 ? -6.782 15.588 -9.882 1.00 92.00 223 ILE A CA 1
ATOM 1850 C C . ILE A 1 223 ? -5.687 16.467 -9.267 1.00 92.00 223 ILE A C 1
ATOM 1852 O O . ILE A 1 223 ? -4.507 16.125 -9.344 1.00 92.00 223 ILE A O 1
ATOM 1856 N N . LYS A 1 224 ? -6.075 17.564 -8.608 1.00 94.12 224 LYS A N 1
ATOM 1857 C CA . LYS A 1 224 ? -5.152 18.451 -7.894 1.00 94.12 224 LYS A CA 1
ATOM 1858 C C . LYS A 1 224 ? -4.405 17.714 -6.778 1.00 94.12 224 LYS A C 1
ATOM 1860 O O . LYS A 1 224 ? -3.210 17.923 -6.601 1.00 94.12 224 LYS A O 1
ATOM 1865 N N . ASN A 1 225 ? -5.091 16.816 -6.070 1.00 95.62 225 ASN A N 1
ATOM 1866 C CA . ASN A 1 225 ? -4.563 16.157 -4.877 1.00 95.62 225 ASN A CA 1
ATOM 1867 C C . ASN A 1 225 ? -4.065 14.714 -5.106 1.00 95.62 225 ASN A C 1
ATOM 1869 O O . ASN A 1 225 ? -3.948 13.946 -4.147 1.00 95.62 225 ASN A O 1
ATOM 1873 N N . VAL A 1 226 ? -3.749 14.316 -6.350 1.00 96.25 226 VAL A N 1
ATOM 1874 C CA . VAL A 1 226 ? -3.341 12.931 -6.679 1.00 96.25 226 VAL A CA 1
ATOM 1875 C C . VAL A 1 226 ? -2.165 12.449 -5.828 1.00 96.25 226 VAL A C 1
ATOM 1877 O O . VAL A 1 226 ? -2.210 11.330 -5.322 1.00 96.25 226 VAL A O 1
ATOM 1880 N N . CYS A 1 227 ? -1.131 13.272 -5.629 1.00 96.56 227 CYS A N 1
ATOM 1881 C CA . CYS A 1 227 ? 0.045 12.869 -4.853 1.00 96.56 227 CYS A CA 1
ATOM 1882 C C . CYS A 1 227 ? -0.279 12.617 -3.370 1.00 96.56 227 CYS A C 1
ATOM 1884 O O . CYS A 1 227 ? 0.206 11.643 -2.791 1.00 96.56 227 CYS A O 1
ATOM 1886 N N . GLY A 1 228 ? -1.157 13.423 -2.769 1.00 97.06 228 GLY A N 1
ATOM 1887 C CA . GLY A 1 228 ? -1.638 13.197 -1.406 1.00 97.06 228 GLY A CA 1
ATOM 1888 C C . GLY A 1 228 ? -2.514 11.950 -1.294 1.00 97.06 228 GLY A C 1
ATOM 1889 O O . GLY A 1 228 ? -2.300 11.105 -0.424 1.00 97.06 228 GLY A O 1
ATOM 1890 N N . LEU A 1 229 ? -3.458 11.771 -2.224 1.00 97.62 229 LEU A N 1
ATOM 1891 C CA . LEU A 1 229 ? -4.293 10.567 -2.294 1.00 97.62 229 LEU A CA 1
ATOM 1892 C C . LEU A 1 229 ? -3.447 9.299 -2.474 1.00 97.62 229 LEU A C 1
ATOM 1894 O O . LEU A 1 229 ? -3.739 8.268 -1.861 1.00 97.62 229 LEU A O 1
ATOM 1898 N N . TYR A 1 230 ? -2.380 9.381 -3.270 1.00 98.06 230 TYR A N 1
ATOM 1899 C CA . TYR A 1 230 ? -1.388 8.325 -3.427 1.00 98.06 230 TYR A CA 1
ATOM 1900 C C . TYR A 1 230 ? -0.683 8.016 -2.105 1.00 98.06 230 TYR A C 1
ATOM 1902 O O . TYR A 1 230 ? -0.662 6.853 -1.702 1.00 98.06 230 TYR A O 1
ATOM 1910 N N . ALA A 1 231 ? -0.180 9.030 -1.394 1.00 98.06 231 ALA A N 1
ATOM 1911 C CA . ALA A 1 231 ? 0.519 8.838 -0.125 1.00 98.06 231 ALA A CA 1
ATOM 1912 C C . ALA A 1 231 ? -0.334 8.062 0.893 1.00 98.06 231 ALA A C 1
ATOM 1914 O O . ALA A 1 231 ? 0.122 7.083 1.495 1.00 98.06 231 ALA A O 1
ATOM 1915 N N . PHE A 1 232 ? -1.605 8.443 1.031 1.00 97.94 232 PHE A N 1
ATOM 1916 C CA . PHE A 1 232 ? -2.546 7.751 1.908 1.00 97.94 232 PHE A CA 1
ATOM 1917 C C . PHE A 1 232 ? -2.880 6.342 1.414 1.00 97.94 232 PHE A C 1
ATOM 1919 O O . PHE A 1 232 ? -2.811 5.395 2.196 1.00 97.94 232 PHE A O 1
ATOM 1926 N N . THR A 1 233 ? -3.213 6.174 0.131 1.00 98.00 233 THR A N 1
ATOM 1927 C CA . THR A 1 233 ? -3.585 4.864 -0.435 1.00 98.00 233 THR A CA 1
ATOM 1928 C C . THR A 1 233 ? -2.442 3.858 -0.331 1.00 98.00 233 THR A C 1
ATOM 1930 O O . THR A 1 233 ? -2.651 2.714 0.081 1.00 98.00 233 THR A O 1
ATOM 1933 N N . PHE A 1 234 ? -1.220 4.288 -0.643 1.00 98.31 234 PHE A N 1
ATOM 1934 C CA . PHE A 1 234 ? -0.021 3.468 -0.524 1.00 98.31 234 PHE A CA 1
ATOM 1935 C C . PHE A 1 234 ? 0.233 3.077 0.934 1.00 98.31 234 PHE A C 1
ATOM 1937 O O . PHE A 1 234 ? 0.406 1.898 1.234 1.00 98.31 234 PHE A O 1
ATOM 1944 N N . THR A 1 235 ? 0.163 4.036 1.863 1.00 98.00 235 THR A N 1
ATOM 1945 C CA . THR A 1 235 ? 0.372 3.757 3.293 1.00 98.00 235 THR A CA 1
ATOM 1946 C C . THR A 1 235 ? -0.706 2.836 3.868 1.00 98.00 235 THR A C 1
ATOM 1948 O O . THR A 1 235 ? -0.393 1.942 4.650 1.00 98.00 235 THR A O 1
ATOM 1951 N N . MET A 1 236 ? -1.971 2.994 3.469 1.00 97.31 236 MET A N 1
ATOM 1952 C CA . MET A 1 236 ? -3.044 2.080 3.877 1.00 97.31 236 MET A CA 1
ATOM 1953 C C . MET A 1 236 ? -2.844 0.669 3.322 1.00 97.31 236 MET A C 1
ATOM 1955 O O . MET A 1 236 ? -3.090 -0.293 4.046 1.00 97.31 236 MET A O 1
ATOM 1959 N N . THR A 1 237 ? -2.360 0.540 2.082 1.00 97.62 237 THR A N 1
ATOM 1960 C CA . THR A 1 237 ? -2.013 -0.760 1.482 1.00 97.62 237 THR A CA 1
ATOM 1961 C C . THR A 1 237 ? -0.891 -1.435 2.278 1.00 97.62 237 THR A C 1
ATOM 1963 O O . THR A 1 237 ? -1.042 -2.581 2.704 1.00 97.62 237 THR A O 1
ATOM 1966 N N . ASP A 1 238 ? 0.189 -0.698 2.564 1.00 97.25 238 ASP A N 1
ATOM 1967 C CA . ASP A 1 238 ? 1.317 -1.150 3.390 1.00 97.25 238 ASP A CA 1
ATOM 1968 C C . ASP A 1 238 ? 0.859 -1.627 4.774 1.00 97.25 238 ASP A C 1
ATOM 1970 O O . ASP A 1 238 ? 1.207 -2.719 5.230 1.00 97.25 238 ASP A O 1
ATOM 1974 N N . TYR A 1 239 ? 0.039 -0.808 5.435 1.00 96.38 239 TYR A N 1
ATOM 1975 C CA . TYR A 1 239 ? -0.477 -1.078 6.767 1.00 96.38 239 TYR A CA 1
ATOM 1976 C C . TYR A 1 239 ? -1.395 -2.302 6.781 1.00 96.38 239 TYR A C 1
ATOM 1978 O O . TYR A 1 239 ? -1.246 -3.159 7.652 1.00 96.38 239 TYR A O 1
ATOM 1986 N N . ALA A 1 240 ? -2.307 -2.428 5.812 1.00 96.38 240 ALA A N 1
ATOM 1987 C CA . ALA A 1 240 ? -3.199 -3.579 5.708 1.00 96.38 240 ALA A CA 1
ATOM 1988 C C . ALA A 1 240 ? -2.410 -4.888 5.560 1.00 96.38 240 ALA A C 1
ATOM 1990 O O . ALA A 1 240 ? -2.666 -5.847 6.288 1.00 96.38 240 ALA A O 1
ATOM 1991 N N . ILE A 1 241 ? -1.399 -4.918 4.687 1.00 95.00 241 ILE A N 1
ATOM 1992 C CA . ILE A 1 241 ? -0.567 -6.110 4.469 1.00 95.00 241 ILE A CA 1
ATOM 1993 C C . ILE A 1 241 ? 0.229 -6.461 5.731 1.00 95.00 241 ILE A C 1
ATOM 1995 O O . ILE A 1 241 ? 0.205 -7.610 6.170 1.00 95.00 241 ILE A O 1
ATOM 1999 N N . LYS A 1 242 ? 0.880 -5.478 6.367 1.00 94.44 242 LYS A N 1
ATOM 2000 C CA . LYS A 1 242 ? 1.678 -5.701 7.588 1.00 94.44 242 LYS A CA 1
ATOM 2001 C C . LYS A 1 242 ? 0.857 -6.196 8.780 1.00 94.44 242 LYS A C 1
ATOM 2003 O O . LYS A 1 242 ? 1.409 -6.879 9.638 1.00 94.44 242 LYS A O 1
ATOM 2008 N N . ASN A 1 243 ? -0.436 -5.876 8.833 1.00 91.44 243 ASN A N 1
ATOM 2009 C CA . ASN A 1 243 ? -1.349 -6.336 9.884 1.00 91.44 243 ASN A CA 1
ATOM 2010 C C . ASN A 1 243 ? -2.142 -7.600 9.496 1.00 91.44 243 ASN A C 1
ATOM 2012 O O . ASN A 1 243 ? -3.031 -8.012 10.236 1.00 91.44 243 ASN A O 1
ATOM 2016 N N . GLY A 1 244 ? -1.835 -8.237 8.358 1.00 91.88 244 GLY A N 1
ATOM 2017 C CA . GLY A 1 244 ? -2.494 -9.477 7.932 1.00 91.88 244 GLY A CA 1
ATOM 2018 C C . GLY A 1 244 ? -3.922 -9.290 7.408 1.00 91.88 244 GLY A C 1
ATOM 2019 O O . GLY A 1 244 ? -4.687 -10.248 7.334 1.00 91.88 244 GLY A O 1
ATOM 2020 N N . TYR A 1 245 ? -4.298 -8.074 7.012 1.00 93.56 245 TYR A N 1
ATOM 2021 C CA . TYR A 1 245 ? -5.627 -7.731 6.498 1.00 93.56 245 TYR A CA 1
ATOM 2022 C C . TYR A 1 245 ? -5.791 -8.033 5.001 1.00 93.56 245 TYR A C 1
ATOM 2024 O O . TYR A 1 245 ? -6.492 -7.318 4.289 1.00 93.56 245 TYR A O 1
ATOM 2032 N N . SER A 1 246 ? -5.163 -9.101 4.505 1.00 91.06 246 SER A N 1
ATOM 2033 C CA . SER A 1 246 ? -5.153 -9.459 3.080 1.00 91.06 246 SER A CA 1
ATOM 2034 C C . SER A 1 246 ? -6.550 -9.713 2.499 1.00 91.06 246 SER A C 1
ATOM 2036 O O . SER A 1 246 ? -6.765 -9.478 1.315 1.00 91.06 246 SER A O 1
ATOM 2038 N N . SER A 1 247 ? -7.520 -10.129 3.322 1.00 92.62 247 SER A N 1
ATOM 2039 C CA . SER A 1 247 ? -8.915 -10.325 2.899 1.00 92.62 247 SER A CA 1
ATOM 2040 C C . SER A 1 247 ? -9.576 -9.053 2.361 1.00 92.62 247 SER A C 1
ATOM 2042 O O . SER A 1 247 ? -10.488 -9.157 1.547 1.00 92.62 247 SER A O 1
ATOM 2044 N N . LEU A 1 248 ? -9.094 -7.867 2.762 1.00 94.69 248 LEU A N 1
ATOM 2045 C CA . LEU A 1 248 ? -9.573 -6.571 2.269 1.00 94.69 248 LEU A CA 1
ATOM 2046 C C . LEU A 1 248 ? -9.520 -6.479 0.736 1.00 94.69 248 LEU A C 1
ATOM 2048 O O . LEU A 1 248 ? -10.406 -5.906 0.109 1.00 94.69 248 LEU A O 1
ATOM 2052 N N . PHE A 1 249 ? -8.479 -7.053 0.136 1.00 95.50 249 PHE A N 1
ATOM 2053 C CA . PHE A 1 249 ? -8.201 -6.981 -1.298 1.00 95.50 249 PHE A CA 1
ATOM 2054 C C . PHE A 1 249 ? -9.040 -7.967 -2.122 1.00 95.50 249 PHE A C 1
ATOM 2056 O O . PHE A 1 249 ? -9.146 -7.825 -3.334 1.00 95.50 249 PHE A O 1
ATOM 2063 N N . SER A 1 250 ? -9.674 -8.942 -1.469 1.00 93.56 250 SER A N 1
ATOM 2064 C CA . SER A 1 250 ? -10.578 -9.906 -2.108 1.00 93.56 250 SER A CA 1
ATOM 2065 C C . SER A 1 250 ? -12.049 -9.500 -2.006 1.00 93.56 250 SER A C 1
ATOM 2067 O O . SER A 1 250 ? -12.931 -10.255 -2.411 1.00 93.56 250 SER A O 1
ATOM 2069 N N . GLU A 1 251 ? -12.347 -8.334 -1.436 1.00 93.75 251 GLU A N 1
ATOM 2070 C CA . GLU A 1 251 ? -13.722 -7.879 -1.306 1.00 93.75 251 GLU A CA 1
ATOM 2071 C C . GLU A 1 251 ? -14.294 -7.390 -2.631 1.00 93.75 251 GLU A C 1
ATOM 2073 O O . GLU A 1 251 ? -13.714 -6.528 -3.291 1.00 93.75 251 GLU A O 1
ATOM 2078 N N . GLU A 1 252 ? -15.508 -7.842 -2.951 1.00 94.31 252 GLU A N 1
ATOM 2079 C CA . GLU A 1 252 ? -16.216 -7.485 -4.185 1.00 94.31 252 GLU A CA 1
ATOM 2080 C C . GLU A 1 252 ? -16.272 -5.968 -4.407 1.00 94.31 252 GLU A C 1
ATOM 2082 O O . GLU A 1 252 ? -16.042 -5.486 -5.509 1.00 94.31 252 GLU A O 1
ATOM 2087 N N . THR A 1 253 ? -16.486 -5.184 -3.344 1.00 93.69 253 THR A N 1
ATOM 2088 C CA . THR A 1 253 ? -16.576 -3.723 -3.478 1.00 93.69 253 THR A CA 1
ATOM 2089 C C . THR A 1 253 ? -15.241 -3.013 -3.705 1.00 93.69 253 THR A C 1
ATOM 2091 O O . THR A 1 253 ? -15.254 -1.862 -4.139 1.00 93.69 253 THR A O 1
ATOM 2094 N N . ILE A 1 254 ? -14.113 -3.652 -3.378 1.00 95.31 254 ILE A N 1
ATOM 2095 C CA . ILE A 1 254 ? -12.770 -3.153 -3.699 1.00 95.31 254 ILE A CA 1
ATOM 2096 C C . ILE A 1 254 ? -12.415 -3.564 -5.126 1.00 95.31 254 ILE A C 1
ATOM 2098 O O . ILE A 1 254 ? -11.999 -2.714 -5.911 1.00 95.31 254 ILE A O 1
ATOM 2102 N N . ILE A 1 255 ? -12.667 -4.825 -5.486 1.00 96.44 255 ILE A N 1
ATOM 2103 C CA . ILE A 1 255 ? -12.470 -5.347 -6.846 1.00 96.44 255 ILE A CA 1
ATOM 2104 C C . ILE A 1 255 ? -13.260 -4.510 -7.867 1.00 96.44 255 ILE A C 1
ATOM 2106 O O . ILE A 1 255 ? -12.692 -4.069 -8.863 1.00 96.44 255 ILE A O 1
ATOM 2110 N N . ASP A 1 256 ? -14.524 -4.184 -7.571 1.00 96.88 256 ASP A N 1
ATOM 2111 C CA . ASP A 1 256 ? -15.385 -3.324 -8.400 1.00 96.88 256 ASP A CA 1
ATOM 2112 C C . ASP A 1 256 ? -14.807 -1.912 -8.634 1.00 96.88 256 ASP A C 1
ATOM 2114 O O . ASP A 1 256 ? -15.069 -1.284 -9.659 1.00 96.88 256 ASP A O 1
ATOM 2118 N N . ILE A 1 257 ? -13.995 -1.381 -7.712 1.00 97.12 257 ILE A N 1
ATOM 2119 C CA . ILE A 1 257 ? -13.319 -0.092 -7.927 1.00 97.12 257 ILE A CA 1
ATOM 2120 C C . ILE A 1 257 ? -12.176 -0.251 -8.925 1.00 97.12 257 ILE A C 1
ATOM 2122 O O . ILE A 1 257 ? -12.058 0.559 -9.843 1.00 97.12 257 ILE A O 1
ATOM 2126 N N . TYR A 1 258 ? -11.355 -1.291 -8.778 1.00 97.31 258 TYR A N 1
ATOM 2127 C CA . TYR A 1 258 ? -10.247 -1.554 -9.697 1.00 97.31 258 TYR A CA 1
ATOM 2128 C C . TYR A 1 258 ? -10.731 -1.903 -11.112 1.00 97.31 258 TYR A C 1
ATOM 2130 O O . TYR A 1 258 ? -10.117 -1.478 -12.094 1.00 97.31 258 TYR A O 1
ATOM 2138 N N . SER A 1 259 ? -11.873 -2.583 -11.248 1.00 96.81 259 SER A N 1
ATOM 2139 C CA . SER A 1 259 ? -12.481 -2.851 -12.558 1.00 96.81 259 SER A CA 1
ATOM 2140 C C . SER A 1 259 ? -13.025 -1.595 -13.248 1.00 96.81 259 SER A C 1
ATOM 2142 O O . SER A 1 259 ? -13.244 -1.612 -14.454 1.00 96.81 259 SER A O 1
ATOM 2144 N N . LYS A 1 260 ? -13.256 -0.500 -12.509 1.00 97.38 260 LYS A N 1
ATOM 2145 C CA . LYS A 1 260 ? -13.714 0.794 -13.054 1.00 97.38 260 LYS A CA 1
ATOM 2146 C C . LYS A 1 260 ? -12.577 1.710 -13.498 1.00 97.38 260 LYS A C 1
ATOM 2148 O O . LYS A 1 260 ? -12.841 2.749 -14.105 1.00 97.38 260 LYS A O 1
ATOM 2153 N N . ILE A 1 261 ? -11.328 1.351 -13.202 1.00 97.19 261 ILE A N 1
ATOM 2154 C CA . ILE A 1 261 ? -10.167 2.061 -13.738 1.00 97.19 261 ILE A CA 1
ATOM 2155 C C . ILE A 1 261 ? -10.195 1.906 -15.256 1.00 97.19 261 ILE A C 1
ATOM 2157 O O . ILE A 1 261 ? -10.376 0.804 -15.773 1.00 97.19 261 ILE A O 1
ATOM 2161 N N . ASN A 1 262 ? -10.017 3.011 -15.971 1.00 94.94 262 ASN A N 1
ATOM 2162 C CA . ASN A 1 262 ? -9.989 3.015 -17.425 1.00 94.94 262 ASN A CA 1
ATOM 2163 C C . ASN A 1 262 ? -8.689 3.642 -17.939 1.00 94.94 262 ASN A C 1
ATOM 2165 O O . ASN A 1 262 ? -8.084 4.499 -17.293 1.00 94.94 262 ASN A O 1
ATOM 2169 N N . VAL A 1 263 ? -8.266 3.202 -19.122 1.00 96.56 263 VAL A N 1
ATOM 2170 C CA . VAL A 1 263 ? -6.996 3.60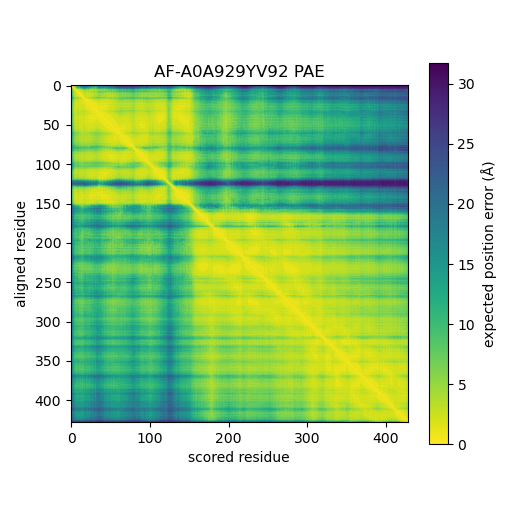9 -19.738 1.00 96.56 263 VAL A CA 1
ATOM 2171 C C . VAL A 1 263 ? -6.950 5.113 -20.034 1.00 96.56 263 VAL A C 1
ATOM 2173 O O . VAL A 1 263 ? -5.897 5.732 -19.904 1.00 96.56 263 VAL A O 1
ATOM 2176 N N . GLU A 1 264 ? -8.072 5.724 -20.413 1.00 94.38 264 GLU A N 1
ATOM 2177 C CA . GLU A 1 264 ? -8.133 7.148 -20.764 1.00 94.38 264 GLU A CA 1
ATOM 2178 C C . GLU A 1 264 ? -7.876 8.050 -19.547 1.00 94.38 264 GLU A C 1
ATOM 2180 O O . GLU A 1 264 ? -7.060 8.969 -19.616 1.00 94.38 264 GLU A O 1
ATOM 2185 N N . GLY A 1 265 ? -8.448 7.709 -18.391 1.00 91.56 265 GLY A N 1
ATOM 2186 C CA . GLY A 1 265 ? -8.197 8.386 -17.121 1.00 91.56 265 GLY A CA 1
ATOM 2187 C C . GLY A 1 265 ? -6.741 8.290 -16.654 1.00 91.56 265 GLY A C 1
ATOM 2188 O O . GLY A 1 265 ? -6.254 9.205 -15.990 1.00 91.56 265 GLY A O 1
ATOM 2189 N N . LEU A 1 266 ? -6.026 7.219 -17.019 1.00 94.62 266 LEU A N 1
ATOM 2190 C CA . LEU A 1 266 ? -4.591 7.072 -16.748 1.00 94.62 266 LEU A CA 1
ATOM 2191 C C . LEU A 1 266 ? -3.733 7.865 -17.744 1.00 94.62 266 LEU A C 1
ATOM 2193 O O . LEU A 1 266 ? -2.755 8.490 -17.344 1.00 94.62 266 LEU A O 1
ATOM 2197 N N . LYS A 1 267 ? -4.107 7.890 -19.029 1.00 93.88 267 LYS A N 1
ATOM 2198 C CA . LYS A 1 267 ? -3.425 8.699 -20.057 1.00 93.88 267 LYS A CA 1
ATOM 2199 C C . LYS A 1 267 ? -3.520 10.196 -19.767 1.00 93.88 267 LYS A C 1
ATOM 2201 O O . LYS A 1 267 ? -2.546 10.918 -19.958 1.00 93.88 267 LYS A O 1
ATOM 2206 N N . ASN A 1 268 ? -4.668 10.642 -19.264 1.00 90.62 268 ASN A N 1
ATOM 2207 C CA . ASN A 1 268 ? -4.922 12.047 -18.949 1.00 90.62 268 ASN A CA 1
ATOM 2208 C C . ASN A 1 268 ? -4.218 12.518 -17.663 1.00 90.62 268 ASN A C 1
ATOM 2210 O O . ASN A 1 268 ? -4.158 13.719 -17.410 1.00 90.62 268 ASN A O 1
ATOM 2214 N N . SER A 1 269 ? -3.668 11.604 -16.851 1.00 90.75 269 SER A N 1
ATOM 2215 C CA . SER A 1 269 ? -2.982 11.941 -15.601 1.00 90.75 269 SER A CA 1
ATOM 2216 C C . SER A 1 269 ? -1.759 11.052 -15.360 1.00 90.75 269 SER A C 1
ATOM 2218 O O . SER A 1 269 ? -1.846 9.963 -14.792 1.00 90.75 269 SER A O 1
ATOM 2220 N N . SER A 1 270 ? -0.582 11.565 -15.738 1.00 91.38 270 SER A N 1
ATOM 2221 C CA . SER A 1 270 ? 0.710 10.912 -15.472 1.00 91.38 270 SER A CA 1
ATOM 2222 C C . SER A 1 270 ? 0.912 10.559 -13.983 1.00 91.38 270 SER A C 1
ATOM 2224 O O . SER A 1 270 ? 1.264 9.412 -13.700 1.00 91.38 270 SER A O 1
ATOM 2226 N N . PRO A 1 271 ? 0.601 11.442 -13.006 1.00 94.44 271 PRO A N 1
ATOM 2227 C CA . PRO A 1 271 ? 0.676 11.084 -11.588 1.00 94.44 271 PRO A CA 1
ATOM 2228 C C . PRO A 1 271 ? -0.235 9.910 -11.204 1.00 94.44 271 PRO A C 1
ATOM 2230 O O . PRO A 1 271 ? 0.176 9.048 -10.433 1.00 94.44 271 PRO A O 1
ATOM 2233 N N . ARG A 1 272 ? -1.447 9.821 -11.768 1.00 95.56 272 ARG A N 1
ATOM 2234 C CA . ARG A 1 272 ? -2.376 8.712 -11.495 1.00 95.56 272 ARG A CA 1
ATOM 2235 C C . ARG A 1 272 ? -1.852 7.387 -12.048 1.00 95.56 272 ARG A C 1
ATOM 2237 O O . ARG A 1 272 ? -1.914 6.373 -11.355 1.00 95.56 272 ARG A O 1
ATOM 2244 N N . ALA A 1 273 ? -1.301 7.396 -13.262 1.00 95.75 273 ALA A N 1
ATOM 2245 C CA . ALA A 1 273 ? -0.648 6.221 -13.835 1.00 95.75 273 ALA A CA 1
ATOM 2246 C C . ALA A 1 273 ? 0.545 5.771 -12.975 1.00 95.75 273 ALA A C 1
ATOM 2248 O O . ALA A 1 273 ? 0.641 4.596 -12.629 1.00 95.75 273 ALA A O 1
ATOM 2249 N N . ASN A 1 274 ? 1.397 6.708 -12.548 1.00 95.62 274 ASN A N 1
ATOM 2250 C CA . ASN A 1 274 ? 2.537 6.409 -11.676 1.00 95.62 274 ASN A CA 1
ATOM 2251 C C . ASN A 1 274 ? 2.098 5.881 -10.301 1.00 95.62 274 ASN A C 1
ATOM 2253 O O . ASN A 1 274 ? 2.724 4.964 -9.777 1.00 95.62 274 ASN A O 1
ATOM 2257 N N . ALA A 1 275 ? 1.002 6.401 -9.739 1.00 97.31 275 ALA A N 1
ATOM 2258 C CA . ALA A 1 275 ? 0.419 5.898 -8.499 1.00 97.31 275 ALA A CA 1
ATOM 2259 C C . ALA A 1 275 ? -0.015 4.431 -8.622 1.00 97.31 275 ALA A C 1
ATOM 2261 O O . ALA A 1 275 ? 0.295 3.624 -7.744 1.00 97.31 275 ALA A O 1
ATOM 2262 N N . LEU A 1 276 ? -0.691 4.074 -9.721 1.00 97.50 276 LEU A N 1
ATOM 2263 C CA . LEU A 1 276 ? -1.084 2.692 -9.986 1.00 97.50 276 LEU A CA 1
ATOM 2264 C C . LEU A 1 276 ? 0.138 1.791 -10.189 1.00 97.50 276 LEU A C 1
ATOM 2266 O O . LEU A 1 276 ? 0.198 0.733 -9.569 1.00 97.50 276 LEU A O 1
ATOM 2270 N N . ILE A 1 277 ? 1.116 2.230 -10.994 1.00 96.25 277 ILE A N 1
ATOM 2271 C CA . ILE A 1 277 ? 2.381 1.511 -11.220 1.00 96.25 277 ILE A CA 1
ATOM 2272 C C . ILE A 1 277 ? 3.061 1.219 -9.887 1.00 96.25 277 ILE A C 1
ATOM 2274 O O . ILE A 1 277 ? 3.353 0.065 -9.603 1.00 96.25 277 ILE A O 1
ATOM 2278 N N . SER A 1 278 ? 3.251 2.239 -9.053 1.00 96.19 278 SER A N 1
ATOM 2279 C CA . SER A 1 278 ? 3.914 2.090 -7.760 1.00 96.19 278 SER A CA 1
ATOM 2280 C C . SER A 1 278 ? 3.195 1.109 -6.833 1.00 96.19 278 SER A C 1
ATOM 2282 O O . SER A 1 278 ? 3.831 0.289 -6.171 1.00 96.19 278 SER A O 1
ATOM 2284 N N . LEU A 1 279 ? 1.858 1.141 -6.801 1.00 97.06 279 LEU A N 1
ATOM 2285 C CA . LEU A 1 279 ? 1.068 0.203 -6.002 1.00 97.06 279 LEU A CA 1
ATOM 2286 C C . LEU A 1 279 ? 1.249 -1.245 -6.473 1.00 97.06 279 LEU A C 1
ATOM 2288 O O . LEU A 1 279 ? 1.501 -2.117 -5.644 1.00 97.06 279 LEU A O 1
ATOM 2292 N N . ILE A 1 280 ? 1.127 -1.513 -7.777 1.00 95.56 280 ILE A N 1
ATOM 2293 C CA . ILE A 1 280 ? 1.176 -2.887 -8.302 1.00 95.56 280 ILE A CA 1
ATOM 2294 C C . ILE A 1 280 ? 2.590 -3.477 -8.282 1.00 95.56 280 ILE A C 1
ATOM 2296 O O . ILE A 1 280 ? 2.742 -4.679 -8.082 1.00 95.56 280 ILE A O 1
ATOM 2300 N N . THR A 1 281 ? 3.630 -2.658 -8.458 1.00 93.88 281 THR A N 1
ATOM 2301 C CA . THR A 1 281 ? 5.028 -3.114 -8.381 1.00 93.88 281 THR A CA 1
ATOM 2302 C C . THR A 1 281 ? 5.460 -3.362 -6.939 1.00 93.88 281 THR A C 1
ATOM 2304 O O . THR A 1 281 ? 6.254 -4.267 -6.691 1.00 93.88 281 THR A O 1
ATOM 2307 N N . SER A 1 282 ? 4.914 -2.602 -5.983 1.00 94.81 282 SER A N 1
ATOM 2308 C CA . SER A 1 282 ? 5.217 -2.757 -4.555 1.00 94.81 282 SER A CA 1
ATOM 2309 C C . SER A 1 282 ? 4.412 -3.876 -3.889 1.00 94.81 282 SER A C 1
ATOM 2311 O O . SER A 1 282 ? 4.886 -4.491 -2.933 1.00 94.81 282 SER A O 1
ATOM 2313 N N . TYR A 1 283 ? 3.189 -4.143 -4.364 1.00 94.69 283 TYR A N 1
ATOM 2314 C CA . TYR A 1 283 ? 2.246 -5.044 -3.701 1.00 94.69 283 TYR A CA 1
ATOM 2315 C C . TYR A 1 283 ? 1.617 -6.046 -4.687 1.00 94.69 283 TYR A C 1
ATOM 2317 O O . TYR A 1 283 ? 0.620 -5.722 -5.339 1.00 94.69 283 TYR A O 1
ATOM 2325 N N . PRO A 1 284 ? 2.112 -7.304 -4.741 1.00 93.25 284 PRO A N 1
ATOM 2326 C CA . PRO A 1 284 ? 1.607 -8.332 -5.660 1.00 93.25 284 PRO A CA 1
ATOM 2327 C C . PRO A 1 284 ? 0.098 -8.591 -5.556 1.00 93.25 284 PRO A C 1
ATOM 2329 O O . PRO A 1 284 ? -0.556 -8.826 -6.564 1.00 93.25 284 PRO A O 1
ATOM 2332 N N . ILE A 1 285 ? -0.482 -8.468 -4.357 1.00 94.44 285 ILE A N 1
ATOM 2333 C CA . ILE A 1 285 ? -1.930 -8.633 -4.163 1.00 94.44 285 ILE A CA 1
ATOM 2334 C C . ILE A 1 285 ? -2.750 -7.583 -4.928 1.00 94.44 285 ILE A C 1
ATOM 2336 O O . ILE A 1 285 ? -3.847 -7.878 -5.386 1.00 94.44 285 ILE A O 1
ATOM 2340 N N . VAL A 1 286 ? -2.216 -6.368 -5.104 1.00 96.25 286 VAL A N 1
ATOM 2341 C CA . VAL A 1 286 ? -2.859 -5.313 -5.899 1.00 96.25 286 VAL A CA 1
ATOM 2342 C C . VAL A 1 286 ? -2.644 -5.566 -7.391 1.00 96.25 286 VAL A C 1
ATOM 2344 O O . VAL A 1 286 ? -3.572 -5.378 -8.174 1.00 96.25 286 VAL A O 1
ATOM 2347 N N . MET A 1 287 ? -1.454 -6.041 -7.783 1.00 95.19 287 MET A N 1
ATOM 2348 C CA . MET A 1 287 ? -1.175 -6.478 -9.158 1.00 95.19 287 MET A CA 1
ATOM 2349 C C . MET A 1 287 ? -2.172 -7.546 -9.620 1.00 95.19 287 MET A C 1
ATOM 2351 O O . MET A 1 287 ? -2.681 -7.458 -10.734 1.00 95.19 287 MET A O 1
ATOM 2355 N N . ASP A 1 288 ? -2.481 -8.522 -8.766 1.00 94.00 288 ASP A N 1
ATOM 2356 C CA . ASP A 1 288 ? -3.426 -9.590 -9.095 1.00 94.00 288 ASP A CA 1
ATOM 2357 C C . ASP A 1 288 ? -4.844 -9.054 -9.344 1.00 94.00 288 ASP A C 1
ATOM 2359 O O . ASP A 1 288 ? -5.467 -9.467 -10.317 1.00 94.00 288 ASP A O 1
ATOM 2363 N N . ILE A 1 289 ? -5.321 -8.073 -8.561 1.00 95.81 289 ILE A N 1
ATOM 2364 C CA . ILE A 1 289 ? -6.618 -7.418 -8.822 1.00 95.81 289 ILE A CA 1
ATOM 2365 C C . ILE A 1 289 ? -6.595 -6.686 -10.171 1.00 95.81 289 ILE A C 1
ATOM 2367 O O . ILE A 1 289 ? -7.535 -6.775 -10.958 1.00 95.81 289 ILE A O 1
ATOM 2371 N N . VAL A 1 290 ? -5.527 -5.931 -10.447 1.00 96.44 290 VAL A N 1
ATOM 2372 C CA . VAL A 1 290 ? -5.418 -5.134 -11.680 1.00 96.44 290 VAL A CA 1
ATOM 2373 C C . VAL A 1 290 ? -5.325 -6.027 -12.916 1.00 96.44 290 VAL A C 1
ATOM 2375 O O . VAL A 1 290 ? -5.836 -5.651 -13.966 1.00 96.44 290 VAL A O 1
ATOM 2378 N N . ARG A 1 291 ? -4.738 -7.223 -12.795 1.00 95.06 291 ARG A N 1
ATOM 2379 C CA . ARG A 1 291 ? -4.619 -8.204 -13.884 1.00 95.06 291 ARG A CA 1
ATOM 2380 C C . ARG A 1 291 ? -5.976 -8.653 -14.439 1.00 95.06 291 ARG A C 1
ATOM 2382 O O . ARG A 1 291 ? -6.061 -8.978 -15.623 1.00 95.06 291 ARG A O 1
ATOM 2389 N N . ASP A 1 292 ? -7.029 -8.631 -13.623 1.00 94.44 292 ASP A N 1
ATOM 2390 C CA . ASP A 1 292 ? -8.390 -8.942 -14.077 1.00 94.44 292 ASP A CA 1
ATOM 2391 C C . ASP A 1 292 ? -8.963 -7.845 -14.998 1.00 94.44 292 ASP A C 1
ATOM 2393 O O . ASP A 1 292 ? -9.809 -8.121 -15.852 1.00 94.44 292 ASP A O 1
ATOM 2397 N N . ASN A 1 293 ? -8.453 -6.613 -14.900 1.00 96.38 293 ASN A N 1
ATOM 2398 C CA . ASN A 1 293 ? -8.739 -5.517 -15.824 1.00 96.38 293 ASN A CA 1
ATOM 2399 C C . ASN A 1 293 ? -7.699 -5.494 -16.960 1.00 96.38 293 ASN A C 1
ATOM 2401 O O . ASN A 1 293 ? -6.749 -4.709 -16.943 1.00 96.38 293 ASN A O 1
ATOM 2405 N N . LYS A 1 294 ? -7.884 -6.381 -17.947 1.00 96.25 294 LYS A N 1
ATOM 2406 C CA . LYS A 1 294 ? -6.917 -6.633 -19.035 1.00 96.25 294 LYS A CA 1
ATOM 2407 C C . LYS A 1 294 ? -6.459 -5.370 -19.763 1.00 96.25 294 LYS A C 1
ATOM 2409 O O . LYS A 1 294 ? -5.262 -5.188 -19.936 1.00 96.25 294 LYS A O 1
ATOM 2414 N N . ASP A 1 295 ? -7.379 -4.474 -20.119 1.00 97.31 295 ASP A N 1
ATOM 2415 C CA . ASP A 1 295 ? -7.041 -3.255 -20.866 1.00 97.31 295 ASP A CA 1
ATOM 2416 C C . ASP A 1 295 ? -6.103 -2.336 -20.067 1.00 97.31 295 ASP A C 1
ATOM 2418 O O . ASP A 1 295 ? -5.144 -1.777 -20.605 1.00 97.31 295 ASP A O 1
ATOM 2422 N N . VAL A 1 296 ? -6.361 -2.187 -18.762 1.00 97.69 296 VAL A N 1
ATOM 2423 C CA . VAL A 1 296 ? -5.513 -1.396 -17.859 1.00 97.69 296 VAL A CA 1
ATOM 2424 C C . VAL A 1 296 ? -4.186 -2.096 -17.602 1.00 97.69 296 VAL A C 1
ATOM 2426 O O . VAL A 1 296 ? -3.145 -1.437 -17.620 1.00 97.69 296 VAL A O 1
ATOM 2429 N N . PHE A 1 297 ? -4.212 -3.410 -17.380 1.00 97.56 297 PHE A N 1
ATOM 2430 C CA . PHE A 1 297 ? -3.009 -4.205 -17.173 1.00 97.56 297 PHE A CA 1
ATOM 2431 C C . PHE A 1 297 ? -2.068 -4.105 -18.379 1.00 97.56 297 PHE A C 1
ATOM 2433 O O . PHE A 1 297 ? -0.912 -3.728 -18.199 1.00 97.56 297 PHE A O 1
ATOM 2440 N N . ASP A 1 298 ? -2.577 -4.332 -19.592 1.00 96.81 298 ASP A N 1
ATOM 2441 C CA . ASP A 1 298 ? -1.808 -4.261 -20.838 1.00 96.81 298 ASP A CA 1
ATOM 2442 C C . ASP A 1 298 ? -1.275 -2.843 -21.091 1.00 96.81 298 ASP A C 1
ATOM 2444 O O . ASP A 1 298 ? -0.145 -2.654 -21.547 1.00 96.81 298 ASP A O 1
ATOM 2448 N N . TYR A 1 299 ? -2.063 -1.809 -20.778 1.00 97.00 299 TYR A N 1
ATOM 2449 C CA . TYR A 1 299 ? -1.610 -0.423 -20.889 1.00 97.00 299 TYR A CA 1
ATOM 2450 C C . TYR A 1 299 ? -0.436 -0.129 -19.945 1.00 97.00 299 TYR A C 1
ATOM 2452 O O . TYR A 1 299 ? 0.588 0.402 -20.382 1.00 97.00 299 TYR A O 1
ATOM 2460 N N . ILE A 1 300 ? -0.566 -0.485 -18.664 1.00 96.00 300 ILE A N 1
ATOM 2461 C CA . ILE A 1 300 ? 0.467 -0.223 -17.660 1.00 96.00 300 ILE A CA 1
ATOM 2462 C C . ILE A 1 300 ? 1.715 -1.078 -17.906 1.00 96.00 300 ILE A C 1
ATOM 2464 O O . ILE A 1 300 ? 2.829 -0.553 -17.824 1.00 96.00 300 ILE A O 1
ATOM 2468 N N . SER A 1 301 ? 1.561 -2.360 -18.254 1.00 95.56 301 SER A N 1
ATOM 2469 C CA . SER A 1 301 ? 2.698 -3.226 -18.575 1.00 95.56 301 SER A CA 1
ATOM 2470 C C . SER A 1 301 ? 3.485 -2.659 -19.751 1.00 95.56 301 SER A C 1
ATOM 2472 O O . SER A 1 301 ? 4.704 -2.550 -19.669 1.00 95.56 301 SER A O 1
ATOM 2474 N N . ASN A 1 302 ? 2.804 -2.199 -20.806 1.00 94.44 302 ASN A N 1
ATOM 2475 C CA . ASN A 1 302 ? 3.458 -1.551 -21.939 1.00 94.44 302 ASN A CA 1
ATOM 2476 C C . ASN A 1 302 ? 4.133 -0.234 -21.535 1.00 94.44 302 ASN A C 1
ATOM 2478 O O . ASN A 1 302 ? 5.274 0.008 -21.917 1.00 94.44 302 ASN A O 1
ATOM 2482 N N . GLN A 1 303 ? 3.484 0.610 -20.728 1.00 92.94 303 GLN A N 1
ATOM 2483 C CA . GLN A 1 303 ? 4.064 1.875 -20.257 1.00 92.94 303 GLN A CA 1
ATOM 2484 C C . GLN A 1 303 ? 5.364 1.686 -19.451 1.00 92.94 303 GLN A C 1
ATOM 2486 O O . GLN A 1 303 ? 6.245 2.553 -19.489 1.00 92.94 303 GLN A O 1
ATOM 2491 N N . VAL A 1 304 ? 5.475 0.580 -18.712 1.00 94.31 304 VAL A N 1
ATOM 2492 C CA . VAL A 1 304 ? 6.647 0.252 -17.891 1.00 94.31 304 VAL A CA 1
ATOM 2493 C C . VAL A 1 304 ? 7.708 -0.491 -18.702 1.00 94.31 304 VAL A C 1
ATOM 2495 O O . VAL A 1 304 ? 8.853 -0.050 -18.760 1.00 94.31 304 VAL A O 1
ATOM 2498 N N . LEU A 1 305 ? 7.336 -1.597 -19.346 1.00 95.25 305 LEU A N 1
ATOM 2499 C CA . LEU A 1 305 ? 8.271 -2.559 -19.938 1.00 95.25 305 LEU A CA 1
ATOM 2500 C C . LEU A 1 305 ? 8.832 -2.125 -21.293 1.00 95.25 305 LEU A C 1
ATOM 2502 O O . LEU A 1 305 ? 9.761 -2.754 -21.786 1.00 95.25 305 LEU A O 1
ATOM 2506 N N . THR A 1 306 ? 8.300 -1.059 -21.896 1.00 92.94 306 THR A N 1
ATOM 2507 C CA . THR A 1 306 ? 8.888 -0.461 -23.108 1.00 92.94 306 THR A CA 1
ATOM 2508 C C . THR A 1 306 ? 10.054 0.473 -22.809 1.00 92.94 306 THR A C 1
ATOM 2510 O O . THR A 1 306 ? 10.726 0.897 -23.744 1.00 92.94 306 THR A O 1
ATOM 2513 N N . LYS A 1 307 ? 10.327 0.771 -21.531 1.00 93.44 307 LYS A N 1
ATOM 2514 C CA . LYS A 1 307 ? 11.439 1.626 -21.109 1.00 93.44 307 LYS A CA 1
ATOM 2515 C C . LYS A 1 307 ? 12.618 0.775 -20.633 1.00 93.44 307 LYS A C 1
ATOM 2517 O O . LYS A 1 307 ? 12.391 -0.151 -19.852 1.00 93.44 307 LYS A O 1
ATOM 2522 N N . PRO A 1 308 ? 13.871 1.149 -20.949 1.00 94.12 308 PRO A N 1
ATOM 2523 C CA . PRO A 1 308 ? 15.062 0.409 -20.522 1.00 94.12 308 PRO A CA 1
ATOM 2524 C C . PRO A 1 308 ? 15.095 0.115 -19.016 1.00 94.12 308 PRO A C 1
ATOM 2526 O O . PRO A 1 308 ? 15.292 -1.019 -18.594 1.00 94.12 308 PRO A O 1
ATOM 2529 N N . ARG A 1 309 ? 14.798 1.124 -18.186 1.00 91.81 309 ARG A N 1
ATOM 2530 C CA . ARG A 1 309 ? 14.775 0.988 -16.718 1.00 91.81 309 ARG A CA 1
ATOM 2531 C C . ARG A 1 309 ? 13.622 0.148 -16.175 1.00 91.81 309 ARG A C 1
ATOM 2533 O O . ARG A 1 309 ? 13.690 -0.256 -15.025 1.00 91.81 309 ARG A O 1
ATOM 2540 N N . GLY A 1 310 ? 12.557 -0.050 -16.949 1.00 92.81 310 GLY A N 1
ATOM 2541 C CA . GLY A 1 310 ? 11.411 -0.855 -16.533 1.00 92.81 310 GLY A CA 1
ATOM 2542 C C . GLY A 1 310 ? 11.582 -2.341 -16.835 1.00 92.81 310 GLY A C 1
ATOM 2543 O O . GLY A 1 310 ? 10.816 -3.148 -16.320 1.00 92.81 310 GLY A O 1
ATOM 2544 N N . LEU A 1 311 ? 12.581 -2.719 -17.638 1.00 94.69 311 LEU A N 1
ATOM 2545 C CA . LEU A 1 311 ? 12.814 -4.103 -18.050 1.00 94.69 311 LEU A CA 1
ATOM 2546 C C . LEU A 1 311 ? 13.023 -5.052 -16.855 1.00 94.69 311 LEU A C 1
ATOM 2548 O O . LEU A 1 311 ? 12.542 -6.185 -16.877 1.00 94.69 311 LEU A O 1
ATOM 2552 N N . ASN A 1 312 ? 13.656 -4.577 -15.779 1.00 92.75 312 ASN A N 1
ATOM 2553 C CA . ASN A 1 312 ? 13.844 -5.342 -14.542 1.00 92.75 312 ASN A CA 1
ATOM 2554 C C . ASN A 1 312 ? 12.517 -5.740 -13.859 1.00 92.75 312 ASN A C 1
ATOM 2556 O O . ASN A 1 312 ? 12.483 -6.692 -13.082 1.00 92.75 312 ASN A O 1
ATOM 2560 N N . LEU A 1 313 ? 11.407 -5.063 -14.177 1.00 93.38 313 LEU A N 1
ATOM 2561 C CA . LEU A 1 313 ? 10.070 -5.379 -13.677 1.00 93.38 313 LEU A CA 1
ATOM 2562 C C . LEU A 1 313 ? 9.352 -6.443 -14.518 1.00 93.38 313 LEU A C 1
ATOM 2564 O O . LEU A 1 313 ? 8.242 -6.835 -14.162 1.00 93.38 313 LEU A O 1
ATOM 2568 N N . TYR A 1 314 ? 9.950 -6.966 -15.596 1.00 94.94 314 TYR A N 1
ATOM 2569 C CA . TYR A 1 314 ? 9.304 -7.963 -16.461 1.00 94.94 314 TYR A CA 1
ATOM 2570 C C . TYR A 1 314 ? 8.759 -9.162 -15.672 1.00 94.94 314 TYR A C 1
ATOM 2572 O O . TYR A 1 314 ? 7.589 -9.519 -15.809 1.00 94.94 314 TYR A O 1
ATOM 2580 N N . LYS A 1 315 ? 9.560 -9.735 -14.763 1.00 92.88 315 LYS A N 1
ATOM 2581 C CA . LYS A 1 315 ? 9.128 -10.859 -13.915 1.00 92.88 315 LYS A CA 1
ATOM 2582 C C . LYS A 1 315 ? 8.128 -10.466 -12.824 1.00 92.88 315 LYS A C 1
ATOM 2584 O O . LYS A 1 315 ? 7.426 -11.338 -12.324 1.00 92.88 315 LYS A O 1
ATOM 2589 N N . VAL A 1 316 ? 8.007 -9.181 -12.489 1.00 92.06 316 VAL A N 1
ATOM 2590 C CA . VAL A 1 316 ? 6.946 -8.680 -11.598 1.00 92.06 316 VAL A CA 1
ATOM 2591 C C . VAL A 1 316 ? 5.598 -8.695 -12.325 1.00 92.06 316 VAL A C 1
ATOM 2593 O O . VAL A 1 316 ? 4.601 -9.162 -11.776 1.00 92.06 316 VAL A O 1
ATOM 2596 N N . PHE A 1 317 ? 5.562 -8.259 -13.588 1.00 94.19 317 PHE A N 1
ATOM 2597 C CA . PHE A 1 317 ? 4.348 -8.306 -14.415 1.00 94.19 317 PHE A CA 1
ATOM 2598 C C . PHE A 1 317 ? 3.993 -9.729 -14.856 1.00 94.19 317 PHE A C 1
ATOM 2600 O O . PHE A 1 317 ? 2.819 -10.116 -14.842 1.00 94.19 317 PHE A O 1
ATOM 2607 N N . PHE A 1 318 ? 5.001 -10.532 -15.192 1.00 94.00 318 PHE A N 1
ATOM 2608 C CA . PHE A 1 318 ? 4.849 -11.857 -15.786 1.00 94.00 318 PHE A CA 1
ATOM 2609 C C . PHE A 1 318 ? 5.607 -12.941 -14.995 1.00 94.00 318 PHE A C 1
ATOM 2611 O O . PHE A 1 318 ? 6.518 -13.584 -15.522 1.00 94.00 318 PHE A O 1
ATOM 2618 N N . PRO A 1 319 ? 5.231 -13.199 -13.725 1.00 91.62 319 PRO A N 1
ATOM 2619 C CA . PRO A 1 319 ? 5.985 -14.089 -12.835 1.00 91.62 319 PRO A CA 1
ATOM 2620 C C . PRO A 1 319 ? 5.951 -15.563 -13.254 1.00 91.62 319 PRO A C 1
ATOM 2622 O O . PRO A 1 319 ? 6.804 -16.341 -12.839 1.00 91.62 319 PRO A O 1
ATOM 2625 N N . ARG A 1 320 ? 4.958 -15.962 -14.059 1.00 90.94 320 ARG A N 1
ATOM 2626 C CA . ARG A 1 320 ? 4.756 -17.350 -14.506 1.00 90.94 320 ARG A CA 1
ATOM 2627 C C . ARG A 1 320 ? 5.237 -17.610 -15.933 1.00 90.94 320 ARG A C 1
ATOM 2629 O O . ARG A 1 320 ? 5.205 -18.756 -16.368 1.00 90.94 320 ARG A O 1
ATOM 2636 N N . GLU A 1 321 ? 5.658 -16.574 -16.657 1.00 92.56 321 GLU A N 1
ATOM 2637 C CA . GLU A 1 321 ? 6.166 -16.737 -18.018 1.00 92.56 321 GLU A CA 1
ATOM 2638 C C . GLU A 1 321 ? 7.528 -17.431 -17.992 1.00 92.56 321 GLU A C 1
ATOM 2640 O O . GLU A 1 321 ? 8.430 -17.034 -17.244 1.00 92.56 321 GLU A O 1
ATOM 2645 N N . SER A 1 322 ? 7.692 -18.452 -18.836 1.00 92.19 322 SER A N 1
ATOM 2646 C CA . SER A 1 322 ? 8.964 -19.172 -18.982 1.00 92.19 322 SER A CA 1
ATOM 2647 C C . SER A 1 322 ? 10.036 -18.310 -19.646 1.00 92.19 322 SER A C 1
ATOM 2649 O O . SER A 1 322 ? 11.219 -18.486 -19.375 1.00 92.19 322 SER A O 1
ATOM 2651 N N . LYS A 1 323 ? 9.621 -17.353 -20.483 1.00 94.56 323 LYS A N 1
ATOM 2652 C CA . LYS A 1 323 ? 10.501 -16.413 -21.182 1.00 94.56 323 LYS A CA 1
ATOM 2653 C C . LYS A 1 323 ? 11.393 -15.658 -20.188 1.00 94.56 323 LYS A C 1
ATOM 2655 O O . LYS A 1 323 ? 10.883 -15.124 -19.198 1.00 94.56 323 LYS A O 1
ATOM 2660 N N . SER A 1 324 ? 12.703 -15.622 -20.431 1.00 95.56 324 SER A N 1
ATOM 2661 C CA . SER A 1 324 ? 13.668 -14.860 -19.626 1.00 95.56 324 SER A CA 1
ATOM 2662 C C . SER A 1 324 ? 13.537 -13.351 -19.872 1.00 95.56 324 SER A C 1
ATOM 2664 O O . SER A 1 324 ? 12.871 -12.913 -20.815 1.00 95.56 324 SER A O 1
ATOM 2666 N N . ILE A 1 325 ? 14.174 -12.540 -19.020 1.00 97.00 325 ILE A N 1
ATOM 2667 C CA . ILE A 1 325 ? 14.231 -11.087 -19.232 1.00 97.00 325 ILE A CA 1
ATOM 2668 C C . ILE A 1 325 ? 15.031 -10.781 -20.507 1.00 97.00 325 ILE A C 1
ATOM 2670 O O . ILE A 1 325 ? 14.623 -9.920 -21.283 1.00 97.00 325 ILE A O 1
ATOM 2674 N N . TYR A 1 326 ? 16.107 -11.530 -20.772 1.00 97.56 326 TYR A N 1
ATOM 2675 C CA . TYR A 1 326 ? 16.915 -11.369 -21.980 1.00 97.56 326 TYR A CA 1
ATOM 2676 C C . TYR A 1 326 ? 16.148 -11.725 -23.265 1.00 97.56 326 TYR A C 1
ATOM 2678 O O . TYR A 1 326 ? 16.138 -10.937 -24.208 1.00 97.56 326 TYR A O 1
ATOM 2686 N N . CYS A 1 327 ? 15.401 -12.835 -23.297 1.00 96.56 327 CYS A N 1
ATOM 2687 C CA . CYS A 1 327 ? 14.507 -13.141 -24.418 1.00 96.56 327 CYS A CA 1
ATOM 2688 C C . CYS A 1 327 ? 13.494 -12.014 -24.668 1.00 96.56 327 CYS A C 1
ATOM 2690 O O . CYS A 1 327 ? 13.293 -11.610 -25.812 1.00 96.56 327 CYS A O 1
ATOM 2692 N N . TYR A 1 328 ? 12.874 -11.479 -23.609 1.00 96.25 328 TYR A N 1
ATOM 2693 C CA . TYR A 1 328 ? 11.955 -10.349 -23.750 1.00 96.25 328 TYR A CA 1
ATOM 2694 C C . TYR A 1 328 ? 12.671 -9.102 -24.289 1.00 96.25 328 TYR A C 1
ATOM 2696 O O . TYR A 1 328 ? 12.161 -8.456 -25.199 1.00 96.25 328 TYR A O 1
ATOM 2704 N N . PHE A 1 329 ? 13.866 -8.788 -23.783 1.00 97.31 329 PHE A N 1
ATOM 2705 C CA . PHE A 1 329 ? 14.703 -7.701 -24.291 1.00 97.31 329 PHE A CA 1
ATOM 2706 C C . PHE A 1 329 ? 14.937 -7.826 -25.800 1.00 97.31 329 PHE A C 1
ATOM 2708 O O . PHE A 1 329 ? 14.724 -6.857 -26.522 1.00 97.31 329 PHE A O 1
ATOM 2715 N N . LYS A 1 330 ? 15.296 -9.013 -26.301 1.00 96.44 330 LYS A N 1
ATOM 2716 C CA . LYS A 1 330 ? 15.566 -9.235 -27.732 1.00 96.44 330 LYS A CA 1
ATOM 2717 C C . LYS A 1 330 ? 14.362 -8.970 -28.630 1.00 96.44 330 LYS A C 1
ATOM 2719 O O . LYS A 1 330 ? 14.509 -8.397 -29.705 1.00 96.44 330 LYS A O 1
ATOM 2724 N N . GLU A 1 331 ? 13.174 -9.363 -28.187 1.00 94.44 331 GLU A N 1
ATOM 2725 C CA . GLU A 1 331 ? 11.934 -9.204 -28.954 1.00 94.44 331 GLU A CA 1
ATOM 2726 C C . GLU A 1 331 ? 11.399 -7.760 -28.958 1.00 94.44 331 GLU A C 1
ATOM 2728 O O . GLU A 1 331 ? 10.593 -7.409 -29.820 1.00 94.44 331 GLU A O 1
ATOM 2733 N N . ASN A 1 332 ? 11.829 -6.915 -28.014 1.00 93.94 332 ASN A N 1
ATOM 2734 C CA . ASN A 1 332 ? 11.244 -5.595 -27.779 1.00 93.94 332 ASN A CA 1
ATOM 2735 C C . ASN A 1 332 ? 12.239 -4.468 -28.067 1.00 93.94 332 ASN A C 1
ATOM 2737 O O . ASN A 1 332 ? 12.851 -3.910 -27.163 1.00 93.94 332 ASN A O 1
ATOM 2741 N N . THR A 1 333 ? 12.340 -4.052 -29.329 1.00 93.25 333 THR A N 1
ATOM 2742 C CA . THR A 1 333 ? 13.312 -3.029 -29.763 1.00 93.25 333 THR A CA 1
ATOM 2743 C C . THR A 1 333 ? 13.134 -1.659 -29.107 1.00 93.25 333 THR A C 1
ATOM 2745 O O . THR A 1 333 ? 14.052 -0.847 -29.137 1.00 93.25 333 THR A O 1
ATOM 2748 N N . SER A 1 334 ? 11.974 -1.368 -28.506 1.00 93.19 334 SER A N 1
ATOM 2749 C CA . SER A 1 334 ? 11.739 -0.092 -27.817 1.00 93.19 334 SER A CA 1
ATOM 2750 C C . SER A 1 334 ? 12.648 0.116 -26.605 1.00 93.19 334 SER A C 1
ATOM 2752 O O . SER A 1 334 ? 12.872 1.257 -26.225 1.00 93.19 334 SER A O 1
ATOM 2754 N N . VAL A 1 335 ? 13.163 -0.963 -25.999 1.00 94.50 335 VAL A N 1
ATOM 2755 C CA . VAL A 1 335 ? 14.076 -0.869 -24.847 1.00 94.50 335 VAL A CA 1
ATOM 2756 C C . VAL A 1 335 ? 15.543 -0.754 -25.268 1.00 94.50 335 VAL A C 1
ATOM 2758 O O . VAL A 1 335 ? 16.409 -0.575 -24.414 1.00 94.50 335 VAL A O 1
ATOM 2761 N N . HIS A 1 336 ? 15.847 -0.892 -26.562 1.00 96.19 336 HIS A N 1
ATOM 2762 C CA . HIS A 1 336 ? 17.212 -0.843 -27.083 1.00 96.19 336 HIS A CA 1
ATOM 2763 C C . HIS A 1 336 ? 17.660 0.613 -27.181 1.00 96.19 336 HIS A C 1
ATOM 2765 O O . HIS A 1 336 ? 17.559 1.252 -28.224 1.00 96.19 336 HIS A O 1
ATOM 2771 N N . GLU A 1 337 ? 18.153 1.148 -26.069 1.00 95.69 337 GLU A N 1
ATOM 2772 C CA . GLU A 1 337 ? 18.679 2.508 -25.989 1.00 95.69 337 GLU A CA 1
ATOM 2773 C C . GLU A 1 337 ? 20.130 2.479 -25.497 1.00 95.69 337 GLU A C 1
ATOM 2775 O O . GLU A 1 337 ? 20.395 2.201 -24.327 1.00 95.69 337 GLU A O 1
ATOM 2780 N N . ALA A 1 338 ? 21.087 2.801 -26.376 1.00 95.31 338 ALA A N 1
ATOM 2781 C CA . ALA A 1 338 ? 22.520 2.642 -26.086 1.00 95.31 338 ALA A CA 1
ATOM 2782 C C . ALA A 1 338 ? 23.037 3.494 -24.907 1.00 95.31 338 ALA A C 1
ATOM 2784 O O . ALA A 1 338 ? 24.040 3.153 -24.281 1.00 95.31 338 ALA A O 1
ATOM 2785 N N . ILE A 1 339 ? 22.333 4.570 -24.545 1.00 96.44 339 ILE A N 1
ATOM 2786 C CA . ILE A 1 339 ? 22.635 5.370 -23.347 1.00 96.44 339 ILE A CA 1
ATOM 2787 C C . ILE A 1 339 ? 22.400 4.592 -22.038 1.00 96.44 339 ILE A C 1
ATOM 2789 O O . ILE A 1 339 ? 22.974 4.930 -21.009 1.00 96.44 339 ILE A O 1
ATOM 2793 N N . TYR A 1 340 ? 21.582 3.537 -22.073 1.00 96.88 340 TYR A N 1
ATOM 2794 C CA . TYR A 1 340 ? 21.273 2.671 -20.935 1.00 96.88 340 TYR A CA 1
ATOM 2795 C C . TYR A 1 340 ? 21.972 1.309 -21.021 1.00 96.88 340 TYR A C 1
ATOM 2797 O O . TYR A 1 340 ? 21.534 0.381 -20.347 1.00 96.88 340 TYR A O 1
ATOM 2805 N N . THR A 1 341 ? 23.037 1.176 -21.822 1.00 97.62 341 THR A N 1
ATOM 2806 C CA . THR A 1 341 ? 23.745 -0.104 -22.019 1.00 97.62 341 THR A CA 1
ATOM 2807 C C . THR A 1 341 ? 24.114 -0.767 -20.690 1.00 97.62 341 THR A C 1
ATOM 2809 O O . THR A 1 341 ? 23.743 -1.918 -20.489 1.00 97.62 341 THR A O 1
ATOM 2812 N N . ASP A 1 342 ? 24.707 -0.031 -19.745 1.00 96.88 342 ASP A N 1
ATOM 2813 C CA . ASP A 1 342 ? 25.071 -0.576 -18.426 1.00 96.88 342 ASP A CA 1
ATOM 2814 C C . ASP A 1 342 ? 23.847 -1.064 -17.638 1.00 96.88 342 ASP A C 1
ATOM 2816 O O . ASP A 1 342 ? 23.838 -2.156 -17.082 1.00 96.88 342 ASP A O 1
ATOM 2820 N N . VAL A 1 343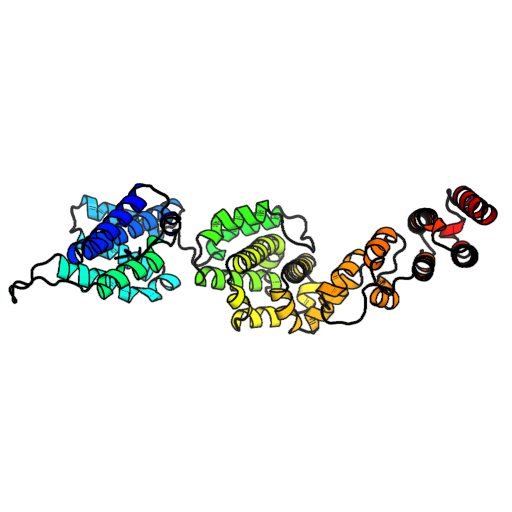 ? 22.769 -0.273 -17.617 1.00 96.62 343 VAL A N 1
ATOM 2821 C CA . VAL A 1 343 ? 21.534 -0.618 -16.890 1.00 96.62 343 VAL A CA 1
ATOM 2822 C C . VAL A 1 343 ? 20.878 -1.862 -17.484 1.00 96.62 343 VAL A C 1
ATOM 2824 O O . VAL A 1 343 ? 20.388 -2.723 -16.751 1.00 96.62 343 VAL A O 1
ATOM 2827 N N . LEU A 1 344 ? 20.844 -1.944 -18.812 1.00 97.81 344 LEU A N 1
ATOM 2828 C CA . LEU A 1 344 ? 20.294 -3.081 -19.535 1.00 97.81 344 LEU A CA 1
ATOM 2829 C C . LEU A 1 344 ? 21.145 -4.324 -19.289 1.00 97.81 344 LEU A C 1
ATOM 2831 O O . LEU A 1 344 ? 20.577 -5.356 -18.951 1.00 97.81 344 LEU A O 1
ATOM 2835 N N . TYR A 1 345 ? 22.472 -4.204 -19.365 1.00 98.19 345 TYR A N 1
ATOM 2836 C CA . TYR A 1 345 ? 23.406 -5.284 -19.060 1.00 98.19 345 TYR A CA 1
ATOM 2837 C C . TYR A 1 345 ? 23.198 -5.821 -17.643 1.00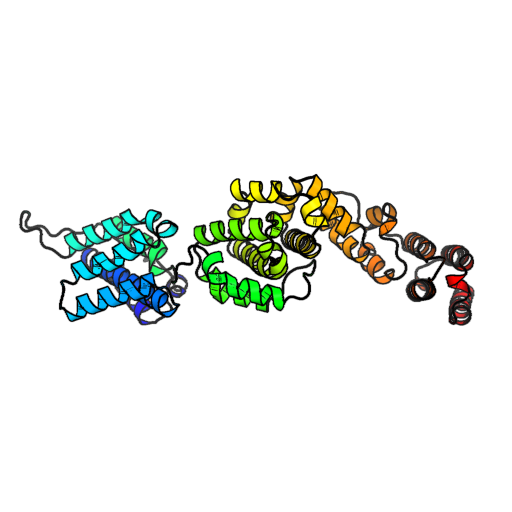 98.19 345 TYR A C 1
ATOM 2839 O O . TYR A 1 345 ? 22.923 -7.005 -17.478 1.00 98.19 345 TYR A O 1
ATOM 2847 N N . GLU A 1 346 ? 23.201 -4.952 -16.629 1.00 97.88 346 GLU A N 1
ATOM 2848 C CA . GLU A 1 346 ? 22.944 -5.341 -15.235 1.00 97.88 346 GLU A CA 1
ATOM 2849 C C . GLU A 1 346 ? 21.586 -6.035 -15.052 1.00 97.88 346 GLU A C 1
ATOM 2851 O O . GLU A 1 346 ? 21.430 -6.874 -14.171 1.00 97.88 346 GLU A O 1
ATOM 2856 N N . THR A 1 347 ? 20.604 -5.714 -15.897 1.00 96.94 347 THR A N 1
ATOM 2857 C CA . THR A 1 347 ? 19.269 -6.325 -15.862 1.00 96.94 347 THR A CA 1
ATOM 2858 C C . THR A 1 347 ? 19.240 -7.729 -16.473 1.00 96.94 347 THR A C 1
ATOM 2860 O O . THR A 1 347 ? 18.418 -8.549 -16.060 1.00 96.94 347 THR A O 1
ATOM 2863 N N . VAL A 1 348 ? 20.086 -8.015 -17.470 1.00 97.50 348 VAL A N 1
ATOM 2864 C CA . VAL A 1 348 ? 20.014 -9.262 -18.253 1.00 97.50 348 VAL A CA 1
ATOM 2865 C C . VAL A 1 348 ? 21.180 -10.223 -18.026 1.00 97.50 348 VAL A C 1
ATOM 2867 O O . VAL A 1 348 ? 21.014 -11.400 -18.328 1.00 97.50 348 VAL A O 1
ATOM 2870 N N . LYS A 1 349 ? 22.315 -9.767 -17.481 1.00 97.12 349 LYS A N 1
ATOM 2871 C CA . LYS A 1 349 ? 23.565 -10.546 -17.380 1.00 97.12 349 LYS A CA 1
ATOM 2872 C C . LYS A 1 349 ? 23.442 -11.863 -16.610 1.00 97.12 349 LYS A C 1
ATOM 2874 O O . LYS A 1 349 ? 24.157 -12.809 -16.909 1.00 97.12 349 LYS A O 1
ATOM 2879 N N . ASP A 1 350 ? 22.524 -11.923 -15.646 1.00 96.31 350 ASP A N 1
ATOM 2880 C CA . ASP A 1 350 ? 22.295 -13.106 -14.808 1.00 96.31 350 ASP A CA 1
ATOM 2881 C C . ASP A 1 350 ? 21.243 -14.063 -15.408 1.00 96.31 350 ASP A C 1
ATOM 2883 O O . ASP A 1 350 ? 20.831 -15.024 -14.758 1.00 96.31 350 ASP A O 1
ATOM 2887 N N . CYS A 1 351 ? 20.749 -13.802 -16.626 1.00 96.56 351 CYS A N 1
ATOM 2888 C CA . CYS A 1 351 ? 19.857 -14.732 -17.318 1.00 96.56 351 CYS A CA 1
ATOM 2889 C C . CYS A 1 351 ? 20.652 -15.937 -17.848 1.00 96.56 351 CYS A C 1
ATOM 2891 O O . CYS A 1 351 ? 21.672 -15.758 -18.504 1.00 96.56 351 CYS A O 1
ATOM 2893 N N . ASP A 1 352 ? 20.141 -17.157 -17.647 1.00 94.94 352 ASP A N 1
ATOM 2894 C CA . ASP A 1 352 ? 20.794 -18.394 -18.120 1.00 94.94 352 ASP A CA 1
ATOM 2895 C C . ASP A 1 352 ? 21.045 -18.416 -19.641 1.00 94.94 352 ASP A C 1
ATOM 2897 O O . ASP A 1 352 ? 21.948 -19.097 -20.121 1.00 94.94 352 ASP A O 1
ATOM 2901 N N . ASP A 1 353 ? 20.217 -17.699 -20.404 1.00 96.19 353 ASP A N 1
ATOM 2902 C CA . ASP A 1 353 ? 20.289 -17.566 -21.859 1.00 96.19 353 ASP A CA 1
ATOM 2903 C C . ASP A 1 353 ? 21.027 -16.302 -22.332 1.00 96.19 353 ASP A C 1
ATOM 2905 O O . ASP A 1 353 ? 20.958 -15.974 -23.518 1.00 96.19 353 ASP A O 1
ATOM 2909 N N . PHE A 1 354 ? 21.683 -15.567 -21.428 1.00 98.06 354 PHE A N 1
ATOM 2910 C CA . PHE A 1 354 ? 22.416 -14.352 -21.771 1.00 98.06 354 PHE A CA 1
ATOM 2911 C C . PHE A 1 354 ? 23.641 -14.651 -22.643 1.00 98.06 354 PHE A C 1
ATOM 2913 O O . PHE A 1 354 ? 24.440 -15.539 -22.350 1.00 98.06 354 PHE A O 1
ATOM 2920 N N . ASP A 1 355 ? 23.801 -13.855 -23.699 1.00 97.81 355 ASP A N 1
ATOM 2921 C CA . ASP A 1 355 ? 24.944 -13.887 -24.606 1.00 97.81 355 ASP A CA 1
ATOM 2922 C C . ASP A 1 355 ? 25.484 -12.460 -24.758 1.00 97.81 355 ASP A C 1
ATOM 2924 O O . ASP A 1 355 ? 24.815 -11.576 -25.303 1.00 97.81 355 ASP A O 1
ATOM 2928 N N . LEU A 1 356 ? 26.699 -12.232 -24.251 1.00 98.12 356 LEU A N 1
ATOM 2929 C CA . LEU A 1 356 ? 27.335 -10.918 -24.281 1.00 98.12 356 LEU A CA 1
ATOM 2930 C C . LEU A 1 356 ? 27.599 -10.440 -25.714 1.00 98.12 356 LEU A C 1
ATOM 2932 O O . LEU A 1 356 ? 27.401 -9.257 -25.989 1.00 98.12 356 LEU A O 1
ATOM 2936 N N . ALA A 1 357 ? 28.019 -11.328 -26.620 1.00 97.56 357 ALA A N 1
ATOM 2937 C CA . ALA A 1 357 ? 28.333 -10.986 -28.004 1.00 97.56 357 ALA A CA 1
ATOM 2938 C C . ALA A 1 357 ? 27.069 -10.559 -28.768 1.00 97.56 357 ALA A C 1
ATOM 2940 O O . ALA A 1 357 ? 27.067 -9.543 -29.468 1.00 97.56 357 ALA A O 1
ATOM 2941 N N . GLU A 1 358 ? 25.966 -11.285 -28.581 1.00 98.00 358 GLU A N 1
ATOM 2942 C CA . GLU A 1 358 ? 24.655 -10.909 -29.119 1.00 98.00 358 GLU A CA 1
ATOM 2943 C C . GLU A 1 358 ? 24.176 -9.572 -28.522 1.00 98.00 358 GLU A C 1
ATOM 2945 O O . GLU A 1 358 ? 23.742 -8.679 -29.259 1.00 98.00 358 GLU A O 1
ATOM 2950 N N . PHE A 1 359 ? 24.324 -9.387 -27.207 1.00 98.44 359 PHE A N 1
ATOM 2951 C CA . PHE A 1 359 ? 23.936 -8.159 -26.515 1.00 98.44 359 PHE A CA 1
ATOM 2952 C C . PHE A 1 359 ? 24.683 -6.926 -27.044 1.00 98.44 359 PHE A C 1
ATOM 2954 O O . PHE A 1 359 ? 24.044 -5.929 -27.394 1.00 98.44 359 PHE A O 1
ATOM 2961 N N . VAL A 1 360 ? 26.017 -6.973 -27.167 1.00 98.06 360 VAL A N 1
ATOM 2962 C CA . VAL A 1 360 ? 26.793 -5.824 -27.675 1.00 98.06 360 VAL A CA 1
ATOM 2963 C C . VAL A 1 360 ? 26.444 -5.488 -29.123 1.00 98.06 360 VAL A C 1
ATOM 2965 O O . VAL A 1 360 ? 26.418 -4.312 -29.482 1.00 98.06 360 VAL A O 1
ATOM 2968 N N . VAL A 1 361 ? 26.108 -6.482 -29.951 1.00 98.12 361 VAL A N 1
ATOM 2969 C CA . VAL A 1 361 ? 25.635 -6.261 -31.326 1.00 98.12 361 VAL A CA 1
ATOM 2970 C C . VAL A 1 361 ? 24.290 -5.535 -31.331 1.00 98.12 361 VAL A C 1
ATOM 2972 O O . VAL A 1 361 ? 24.114 -4.574 -32.088 1.00 98.12 361 VAL A O 1
ATOM 2975 N N . ILE A 1 362 ? 23.345 -5.952 -30.484 1.00 98.19 362 ILE A N 1
ATOM 2976 C CA . ILE A 1 362 ? 22.048 -5.277 -30.337 1.00 98.19 362 ILE A CA 1
ATOM 2977 C C . ILE A 1 362 ? 22.264 -3.818 -29.915 1.00 98.19 362 ILE A C 1
ATOM 2979 O O . ILE A 1 362 ? 21.744 -2.902 -30.557 1.00 98.19 362 ILE A O 1
ATOM 2983 N N . MET A 1 363 ? 23.093 -3.583 -28.896 1.00 98.19 363 MET A N 1
ATOM 2984 C CA . MET A 1 363 ? 23.328 -2.238 -28.364 1.00 98.19 363 MET A CA 1
ATOM 2985 C C . MET A 1 363 ? 24.126 -1.338 -29.319 1.00 98.19 363 MET A C 1
ATOM 2987 O O . MET A 1 363 ? 23.861 -0.137 -29.379 1.00 98.19 363 MET A O 1
ATOM 2991 N N . ALA A 1 364 ? 25.031 -1.891 -30.132 1.00 97.50 364 ALA A N 1
ATOM 2992 C CA . ALA A 1 364 ? 25.718 -1.141 -31.186 1.00 97.50 364 ALA A CA 1
ATOM 2993 C C . ALA A 1 364 ? 24.738 -0.641 -32.261 1.00 97.50 364 ALA A C 1
ATOM 2995 O O . ALA A 1 364 ? 24.819 0.511 -32.694 1.00 97.50 364 ALA A O 1
ATOM 2996 N N . ASN A 1 365 ? 23.783 -1.485 -32.669 1.00 97.19 365 ASN A N 1
ATOM 2997 C CA . ASN A 1 365 ? 22.731 -1.108 -33.621 1.00 97.19 365 ASN A CA 1
ATOM 2998 C C . ASN A 1 365 ? 21.747 -0.081 -33.040 1.00 97.19 365 ASN A C 1
ATOM 3000 O O . ASN A 1 365 ? 21.151 0.690 -33.790 1.00 97.19 365 ASN A O 1
ATOM 3004 N N . ALA A 1 366 ? 21.598 -0.048 -31.716 1.00 97.00 366 ALA A N 1
ATOM 3005 C CA . ALA A 1 366 ? 20.731 0.886 -31.005 1.00 97.00 366 ALA A CA 1
ATOM 3006 C C . ALA A 1 366 ? 21.269 2.329 -30.952 1.00 97.00 366 ALA A C 1
ATOM 3008 O O . ALA A 1 366 ? 20.568 3.231 -30.488 1.00 97.00 366 ALA A O 1
ATOM 3009 N N . ILE A 1 367 ? 22.510 2.577 -31.388 1.00 97.44 367 ILE A N 1
ATOM 3010 C CA . ILE A 1 367 ? 23.088 3.924 -31.382 1.00 97.44 367 ILE A CA 1
ATOM 3011 C C . ILE A 1 367 ? 22.389 4.782 -32.452 1.00 97.44 367 ILE A C 1
ATOM 3013 O O . ILE A 1 367 ? 22.458 4.452 -33.640 1.00 97.44 367 ILE A O 1
ATOM 3017 N N . PRO A 1 368 ? 21.775 5.925 -32.086 1.00 96.44 368 PRO A N 1
ATOM 3018 C CA . PRO A 1 368 ? 21.103 6.792 -33.047 1.00 96.44 368 PRO A CA 1
ATOM 3019 C C . PRO A 1 368 ? 22.045 7.303 -34.144 1.00 96.44 368 PRO A C 1
ATOM 3021 O O . PRO A 1 368 ? 23.222 7.581 -33.907 1.00 96.44 368 PRO A O 1
ATOM 3024 N N . THR A 1 369 ? 21.516 7.505 -35.350 1.00 96.00 369 THR A N 1
ATOM 3025 C CA . THR A 1 369 ? 22.256 8.094 -36.485 1.00 96.00 369 THR A CA 1
ATOM 3026 C C . THR A 1 369 ? 22.284 9.627 -36.461 1.00 96.00 369 THR A C 1
ATOM 3028 O O . THR A 1 369 ? 23.013 10.254 -37.232 1.00 96.00 369 THR A O 1
ATOM 3031 N N . PHE A 1 370 ? 21.532 10.246 -35.549 1.00 95.12 370 PHE A N 1
ATOM 3032 C CA . PHE A 1 370 ? 21.482 11.688 -35.323 1.00 95.12 370 PHE A CA 1
ATOM 3033 C C . PHE A 1 370 ? 21.491 11.990 -33.822 1.00 95.12 370 PHE A C 1
ATOM 3035 O O . PHE A 1 370 ? 20.823 11.301 -33.056 1.00 95.12 370 PHE A O 1
ATOM 3042 N N . ASN A 1 371 ? 22.233 13.027 -33.411 1.00 93.38 371 ASN A N 1
ATOM 3043 C CA . ASN A 1 371 ? 22.412 13.428 -32.008 1.00 93.38 371 ASN A CA 1
ATOM 3044 C C . ASN A 1 371 ? 22.839 12.256 -31.091 1.00 93.38 371 ASN A C 1
ATOM 3046 O O . ASN A 1 371 ? 22.391 12.130 -29.954 1.00 93.38 371 ASN A O 1
ATOM 3050 N N . GLY A 1 372 ? 23.689 11.372 -31.626 1.00 95.38 372 GLY A N 1
ATOM 3051 C CA . GLY A 1 372 ? 24.034 10.075 -31.041 1.00 95.38 372 GLY A CA 1
ATOM 3052 C C . GLY A 1 372 ? 25.394 10.030 -30.344 1.00 95.38 372 GLY A C 1
ATOM 3053 O O . GLY A 1 372 ? 25.736 8.992 -29.792 1.00 95.38 372 GLY A O 1
ATOM 3054 N N . PHE A 1 373 ? 26.178 11.116 -30.336 1.00 96.00 373 PHE A N 1
ATOM 3055 C CA . PHE A 1 373 ? 27.542 11.106 -29.778 1.00 96.00 373 PHE A CA 1
ATOM 3056 C C . PHE A 1 373 ? 27.601 10.602 -28.330 1.00 96.00 373 PHE A C 1
ATOM 3058 O O . PHE A 1 373 ? 28.438 9.767 -28.007 1.00 96.00 373 PHE A O 1
ATOM 3065 N N . HIS A 1 374 ? 26.680 11.054 -27.474 1.00 95.69 374 HIS A N 1
ATOM 3066 C CA . HIS A 1 374 ? 26.636 10.608 -26.081 1.00 95.69 374 HIS A CA 1
ATOM 3067 C C . HIS A 1 374 ? 26.274 9.119 -25.954 1.00 95.69 374 HIS A C 1
ATOM 3069 O O . HIS A 1 374 ? 26.898 8.403 -25.180 1.00 95.69 374 HIS A O 1
ATOM 3075 N N . TYR A 1 375 ? 25.330 8.638 -26.768 1.00 96.69 375 TYR A N 1
ATOM 3076 C CA . TYR A 1 375 ? 24.937 7.227 -26.834 1.00 96.69 375 TYR A CA 1
ATOM 3077 C C . TYR A 1 375 ? 26.115 6.349 -27.276 1.00 96.69 375 TYR A C 1
ATOM 3079 O O . TYR A 1 375 ? 26.363 5.301 -26.687 1.00 96.69 375 TYR A O 1
ATOM 3087 N N . ALA A 1 376 ? 26.863 6.808 -28.283 1.00 96.94 376 ALA A N 1
ATOM 3088 C CA . ALA A 1 376 ? 28.049 6.132 -28.790 1.00 96.94 376 ALA A CA 1
ATOM 3089 C C . ALA A 1 376 ? 29.182 6.083 -27.755 1.00 96.94 376 ALA A C 1
ATOM 3091 O O . ALA A 1 376 ? 29.893 5.083 -27.699 1.00 96.94 376 ALA A O 1
ATOM 3092 N N . ASP A 1 377 ? 29.347 7.135 -26.946 1.00 96.12 377 ASP A N 1
ATOM 3093 C CA . ASP A 1 377 ? 30.325 7.170 -25.856 1.00 96.12 377 ASP A CA 1
ATOM 3094 C C . ASP A 1 377 ? 29.930 6.236 -24.702 1.00 96.12 377 ASP A C 1
ATOM 3096 O O . ASP A 1 377 ? 30.791 5.517 -24.199 1.00 96.12 377 ASP A O 1
ATOM 3100 N N . CYS A 1 378 ? 28.649 6.206 -24.308 1.00 96.44 378 CYS A N 1
ATOM 3101 C CA . CYS A 1 378 ? 28.133 5.258 -23.313 1.00 96.44 378 CYS A CA 1
ATOM 3102 C C . CYS A 1 378 ? 28.367 3.812 -23.759 1.00 96.44 378 CYS A C 1
ATOM 3104 O O . CYS A 1 378 ? 28.995 3.042 -23.037 1.00 96.44 378 CYS A O 1
ATOM 3106 N N . PHE A 1 379 ? 27.946 3.470 -24.981 1.00 97.81 379 PHE A N 1
ATOM 3107 C CA . PHE A 1 379 ? 28.181 2.144 -25.547 1.00 97.81 379 PHE A CA 1
ATOM 3108 C C . PHE A 1 379 ? 29.674 1.804 -25.628 1.00 97.81 379 PHE A C 1
ATOM 3110 O O . PHE A 1 379 ? 30.073 0.711 -25.249 1.00 97.81 379 PHE A O 1
ATOM 3117 N N . MET A 1 380 ? 30.512 2.724 -26.118 1.00 97.44 380 MET A N 1
ATOM 3118 C CA . MET A 1 380 ? 31.941 2.457 -26.291 1.00 97.44 380 MET A CA 1
ATOM 3119 C C . MET A 1 380 ? 32.656 2.244 -24.955 1.00 97.44 380 MET A C 1
ATOM 3121 O O . MET A 1 380 ? 33.539 1.399 -24.872 1.00 97.44 380 MET A O 1
ATOM 3125 N N . ASN A 1 381 ? 32.290 2.989 -23.909 1.00 97.31 381 ASN A N 1
ATOM 3126 C CA . ASN A 1 381 ? 32.831 2.748 -22.574 1.00 97.31 381 ASN A CA 1
ATOM 3127 C C . ASN A 1 381 ? 32.507 1.317 -22.112 1.00 97.31 381 ASN A C 1
ATOM 3129 O O . ASN A 1 381 ? 33.437 0.573 -21.816 1.00 97.31 381 ASN A O 1
ATOM 3133 N N . PHE A 1 382 ? 31.231 0.916 -22.172 1.00 98.12 382 PHE A N 1
ATOM 3134 C CA . PHE A 1 382 ? 30.799 -0.447 -21.848 1.00 98.12 382 PHE A CA 1
ATOM 3135 C C . PHE A 1 382 ? 31.544 -1.503 -22.681 1.00 98.12 382 PHE A C 1
ATOM 3137 O O . PHE A 1 382 ? 32.098 -2.464 -22.154 1.00 98.12 382 PHE A O 1
ATOM 3144 N N . PHE A 1 383 ? 31.616 -1.302 -23.999 1.00 97.94 383 PHE A N 1
ATOM 3145 C CA . PHE A 1 383 ? 32.261 -2.240 -24.915 1.00 97.94 383 PHE A CA 1
ATOM 3146 C C . PHE A 1 383 ? 33.741 -2.455 -24.585 1.00 97.94 383 PHE A C 1
ATOM 3148 O O . PHE A 1 383 ? 34.222 -3.583 -24.644 1.00 97.94 383 PHE A O 1
ATOM 3155 N N . LYS A 1 384 ? 34.464 -1.394 -24.205 1.00 97.00 384 LYS A N 1
ATOM 3156 C CA . LYS A 1 384 ? 35.868 -1.499 -23.787 1.00 97.00 384 LYS A CA 1
ATOM 3157 C C . LYS A 1 384 ? 36.030 -2.187 -22.436 1.00 97.00 384 LYS A C 1
ATOM 3159 O O . LYS A 1 384 ? 36.979 -2.945 -22.273 1.00 97.00 384 LYS A O 1
ATOM 3164 N N . GLU A 1 385 ? 35.127 -1.944 -21.489 1.00 97.19 385 GLU A N 1
ATOM 3165 C CA . GLU A 1 385 ? 35.155 -2.598 -20.173 1.00 97.19 385 GLU A CA 1
ATOM 3166 C C . GLU A 1 385 ? 34.983 -4.119 -20.283 1.00 97.19 385 GLU A C 1
ATOM 3168 O O . GLU A 1 385 ? 35.653 -4.860 -19.568 1.00 97.19 385 GLU A O 1
ATOM 3173 N N . HIS A 1 386 ? 34.175 -4.576 -21.242 1.00 97.12 386 HIS A N 1
ATOM 3174 C CA . HIS A 1 386 ? 33.880 -5.993 -21.472 1.00 97.12 386 HIS A CA 1
ATOM 3175 C C . HIS A 1 386 ? 34.653 -6.621 -22.641 1.00 97.12 386 HIS A C 1
ATOM 3177 O O . HIS A 1 386 ? 34.416 -7.773 -23.006 1.00 97.12 386 HIS A O 1
ATOM 3183 N N . ILE A 1 387 ? 35.610 -5.903 -23.238 1.00 95.94 387 ILE A N 1
ATOM 3184 C CA . ILE A 1 387 ? 36.302 -6.369 -24.449 1.00 95.94 387 ILE A CA 1
ATOM 3185 C C . ILE A 1 387 ? 37.066 -7.679 -24.226 1.00 95.94 387 ILE A C 1
ATOM 3187 O O . ILE A 1 387 ? 37.217 -8.470 -25.152 1.00 95.94 387 ILE A O 1
ATOM 3191 N N . THR A 1 388 ? 37.508 -7.932 -22.986 1.00 95.38 388 THR A N 1
ATOM 3192 C CA . THR A 1 388 ? 38.231 -9.152 -22.606 1.00 95.38 388 THR A CA 1
ATOM 3193 C C . THR A 1 388 ? 37.399 -10.423 -22.640 1.00 95.38 388 THR A C 1
ATOM 3195 O O . THR A 1 388 ? 37.961 -11.516 -22.629 1.00 95.38 388 THR A O 1
ATOM 3198 N N . GLU A 1 389 ? 36.080 -10.275 -22.666 1.00 96.31 389 GLU A N 1
ATOM 3199 C CA . GLU A 1 389 ? 35.111 -11.367 -22.642 1.00 96.31 389 GLU A CA 1
ATOM 3200 C C . GLU A 1 389 ? 34.643 -11.757 -24.054 1.00 96.31 389 GLU A C 1
ATOM 3202 O O . GLU A 1 389 ? 33.853 -12.685 -24.204 1.00 96.31 389 GLU A O 1
ATOM 3207 N N . LEU A 1 390 ? 35.143 -11.072 -25.089 1.00 96.44 390 LEU A N 1
ATOM 3208 C CA . LEU A 1 390 ? 34.772 -11.271 -26.487 1.00 96.44 390 LEU A CA 1
ATOM 3209 C C . LEU A 1 390 ? 35.944 -11.827 -27.303 1.00 96.44 390 LEU A C 1
ATOM 3211 O O . LEU A 1 390 ? 37.104 -11.458 -27.116 1.00 96.44 390 LEU A O 1
ATOM 3215 N N . SER A 1 391 ? 35.640 -12.684 -28.273 1.00 95.81 391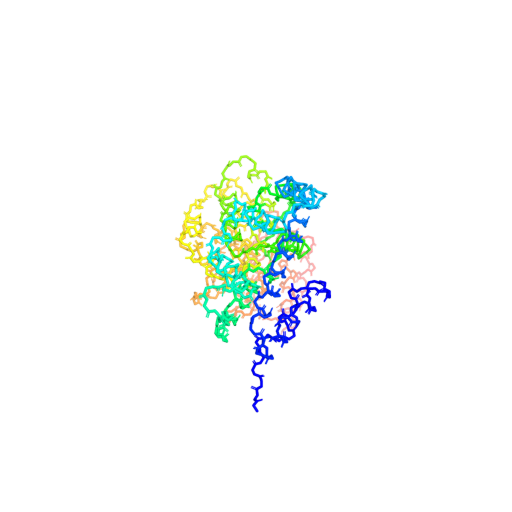 SER A N 1
ATOM 3216 C CA . SER A 1 391 ? 36.609 -13.141 -29.268 1.00 95.81 391 SER A CA 1
ATOM 3217 C C . SER A 1 391 ? 36.928 -12.046 -30.289 1.00 95.81 391 SER A C 1
ATOM 3219 O O . SER A 1 391 ? 36.116 -11.169 -30.589 1.00 95.81 391 SER A O 1
ATOM 3221 N N . THR A 1 392 ? 38.092 -12.144 -30.936 1.00 94.56 392 THR A N 1
ATOM 3222 C CA . THR A 1 392 ? 38.493 -11.218 -32.007 1.00 94.56 392 THR A CA 1
ATOM 3223 C C . THR A 1 392 ? 37.463 -11.130 -33.140 1.00 94.56 392 THR A C 1
ATOM 3225 O O . THR A 1 392 ? 37.264 -10.059 -33.714 1.00 94.56 392 THR A O 1
ATOM 3228 N N . SER A 1 393 ? 36.791 -12.238 -33.472 1.00 95.06 393 SER A N 1
ATOM 3229 C CA . SER A 1 393 ? 35.756 -12.252 -34.513 1.00 95.06 393 SER A CA 1
ATOM 3230 C C . SER A 1 393 ? 34.515 -11.457 -34.099 1.00 95.06 393 SER A C 1
ATOM 3232 O O . SER A 1 393 ? 33.966 -10.726 -34.920 1.00 95.06 393 SER A O 1
ATOM 3234 N N . GLU A 1 394 ? 34.083 -11.580 -32.843 1.00 96.94 394 GLU A N 1
ATOM 3235 C CA . GLU A 1 394 ? 32.932 -10.843 -32.304 1.00 96.94 394 GLU A CA 1
ATOM 3236 C C . GLU A 1 394 ? 33.241 -9.350 -32.205 1.00 96.94 394 GLU A C 1
ATOM 3238 O O . GLU A 1 394 ? 32.445 -8.526 -32.654 1.00 96.94 394 GLU A O 1
ATOM 3243 N N . ILE A 1 395 ? 34.440 -9.001 -31.725 1.00 97.38 395 ILE A N 1
ATOM 3244 C CA . ILE A 1 395 ? 34.911 -7.613 -31.663 1.00 97.38 395 ILE A CA 1
ATOM 3245 C C . ILE A 1 395 ? 34.876 -6.979 -33.056 1.00 97.38 395 ILE A C 1
ATOM 3247 O O . ILE A 1 395 ? 34.292 -5.910 -33.232 1.00 97.38 395 ILE A O 1
ATOM 3251 N N . ASN A 1 396 ? 35.447 -7.646 -34.064 1.00 96.00 396 ASN A N 1
ATOM 3252 C CA . ASN A 1 396 ? 35.436 -7.140 -35.437 1.00 96.00 396 ASN A CA 1
ATOM 3253 C C . ASN A 1 396 ? 34.008 -6.974 -35.980 1.00 96.00 396 ASN A C 1
ATOM 3255 O O . ASN A 1 396 ? 33.719 -5.962 -36.616 1.00 96.00 396 ASN A O 1
ATOM 3259 N N . GLY A 1 397 ? 33.100 -7.908 -35.677 1.00 96.88 397 GLY A N 1
ATOM 3260 C CA . GLY A 1 397 ? 31.688 -7.800 -36.053 1.00 96.88 397 GLY A CA 1
ATOM 3261 C C . GLY A 1 397 ? 30.999 -6.564 -35.460 1.00 96.88 397 GLY A C 1
ATOM 3262 O O . GLY A 1 397 ? 30.290 -5.847 -36.171 1.00 96.88 397 GLY A O 1
ATOM 3263 N N . VAL A 1 398 ? 31.251 -6.256 -34.184 1.00 97.12 398 VAL A N 1
ATOM 3264 C CA . VAL A 1 398 ? 30.737 -5.034 -33.539 1.00 97.12 398 VAL A CA 1
ATOM 3265 C C . VAL A 1 398 ? 31.342 -3.780 -34.170 1.00 97.12 398 VAL A C 1
ATOM 3267 O O . VAL A 1 398 ? 30.616 -2.825 -34.455 1.00 97.12 398 VAL A O 1
ATOM 3270 N N . LEU A 1 399 ? 32.653 -3.772 -34.436 1.00 96.38 399 LEU A N 1
ATOM 3271 C CA . LEU A 1 399 ? 33.331 -2.633 -35.061 1.00 96.38 399 LEU A CA 1
ATOM 3272 C C . LEU A 1 399 ? 32.798 -2.339 -36.467 1.00 96.38 399 LEU A C 1
ATOM 3274 O O . LEU A 1 399 ? 32.633 -1.169 -36.812 1.00 96.38 399 LEU A O 1
ATOM 3278 N N . GLU A 1 400 ? 32.469 -3.361 -37.259 1.00 96.56 400 GLU A N 1
ATOM 3279 C CA . GLU A 1 400 ? 31.844 -3.171 -38.572 1.00 96.56 400 GLU A CA 1
ATOM 3280 C C . GLU A 1 400 ? 30.495 -2.447 -38.483 1.00 96.56 400 GLU A C 1
ATOM 3282 O O . GLU A 1 400 ? 30.190 -1.608 -39.333 1.00 96.56 400 GLU A O 1
ATOM 3287 N N . ILE A 1 401 ? 29.682 -2.756 -37.469 1.00 96.62 401 ILE A N 1
ATOM 3288 C CA . ILE A 1 401 ? 28.409 -2.065 -37.213 1.00 96.62 401 ILE A CA 1
ATOM 3289 C C . ILE A 1 401 ? 28.692 -0.629 -36.772 1.00 96.62 401 ILE A C 1
ATOM 3291 O O . ILE A 1 401 ? 28.148 0.323 -37.336 1.00 96.62 401 ILE A O 1
ATOM 3295 N N . TYR A 1 402 ? 29.592 -0.472 -35.802 1.00 95.25 402 TYR A N 1
ATOM 3296 C CA . TYR A 1 402 ? 29.938 0.807 -35.198 1.00 95.25 402 TYR A CA 1
ATOM 3297 C C . TYR A 1 402 ? 30.466 1.812 -36.232 1.00 95.25 402 TYR A C 1
ATOM 3299 O O . TYR A 1 402 ? 30.029 2.961 -36.273 1.00 95.25 402 TYR A O 1
ATOM 3307 N N . GLN A 1 403 ? 31.355 1.376 -37.128 1.00 95.12 403 GLN A N 1
ATOM 3308 C CA . GLN A 1 403 ? 31.986 2.225 -38.143 1.00 95.12 403 GLN A CA 1
ATOM 3309 C C . GLN A 1 403 ? 31.024 2.712 -39.236 1.00 95.12 403 GLN A C 1
ATOM 3311 O O . GLN A 1 403 ? 31.314 3.702 -39.907 1.00 95.12 403 GLN A O 1
ATOM 3316 N N . ARG A 1 404 ? 29.866 2.062 -39.417 1.00 96.12 404 ARG A N 1
ATOM 3317 C CA . ARG A 1 404 ? 28.840 2.502 -40.383 1.00 96.12 404 ARG A CA 1
ATOM 3318 C C . ARG A 1 404 ? 28.054 3.719 -39.895 1.00 96.12 404 ARG A C 1
ATOM 3320 O O . ARG A 1 404 ? 27.399 4.376 -40.703 1.00 96.12 404 ARG A O 1
ATOM 3327 N N . ASN A 1 405 ? 28.104 4.035 -38.600 1.00 95.88 405 ASN A N 1
ATOM 3328 C CA . ASN A 1 405 ? 27.382 5.161 -38.024 1.00 95.88 405 ASN A CA 1
ATOM 3329 C C . ASN A 1 405 ? 28.298 6.390 -37.878 1.00 95.88 405 ASN A C 1
ATOM 3331 O O . ASN A 1 405 ? 29.245 6.399 -37.096 1.00 95.88 405 ASN A O 1
ATOM 3335 N N . GLY A 1 406 ? 27.973 7.482 -38.577 1.00 95.00 406 GLY A N 1
ATOM 3336 C CA . GLY A 1 406 ? 28.730 8.736 -38.481 1.00 95.00 406 GLY A CA 1
ATOM 3337 C C . GLY A 1 406 ? 28.742 9.357 -37.076 1.00 95.00 406 GLY A C 1
ATOM 3338 O O . GLY A 1 406 ? 29.682 10.072 -36.732 1.00 95.00 406 GLY A O 1
ATOM 3339 N N . GLN A 1 407 ? 27.738 9.069 -36.236 1.00 96.00 407 GLN A N 1
ATOM 3340 C CA . GLN A 1 407 ? 27.734 9.478 -34.823 1.00 96.00 407 GLN A CA 1
ATOM 3341 C C . GLN A 1 407 ? 28.763 8.699 -33.992 1.00 96.00 407 GLN A C 1
ATOM 3343 O O . GLN A 1 407 ? 29.224 9.179 -32.964 1.00 96.00 407 GLN A O 1
ATOM 3348 N N . CYS A 1 408 ? 29.171 7.522 -34.448 1.00 95.38 408 CYS A N 1
ATOM 3349 C CA . CYS A 1 408 ? 30.202 6.722 -33.807 1.00 95.38 408 CYS A CA 1
ATOM 3350 C C . CYS A 1 408 ? 31.607 7.140 -34.255 1.00 95.38 408 CYS A C 1
ATOM 3352 O O . CYS A 1 408 ? 32.522 7.202 -33.438 1.00 95.38 408 CYS A O 1
ATOM 3354 N N . THR A 1 409 ? 31.792 7.477 -35.535 1.00 94.69 409 THR A N 1
ATOM 3355 C CA . THR A 1 409 ? 33.124 7.770 -36.093 1.00 94.69 409 THR A CA 1
ATOM 3356 C C . THR A 1 409 ? 33.561 9.227 -35.946 1.00 94.69 409 THR A C 1
ATOM 3358 O O . THR A 1 409 ? 34.757 9.495 -35.852 1.00 94.69 409 THR A O 1
ATOM 3361 N N . ASN A 1 410 ? 32.616 10.174 -35.912 1.00 94.38 410 ASN A N 1
ATOM 3362 C CA . ASN A 1 410 ? 32.912 11.616 -35.897 1.00 94.38 410 ASN A CA 1
ATOM 3363 C C . ASN A 1 410 ? 32.991 12.218 -34.483 1.00 94.38 410 ASN A C 1
ATOM 3365 O O . ASN A 1 410 ? 33.133 13.432 -34.332 1.00 94.38 410 ASN A O 1
ATOM 3369 N N . ARG A 1 411 ? 32.883 11.393 -33.438 1.00 93.50 411 ARG A N 1
ATOM 3370 C CA . ARG A 1 411 ? 33.052 11.820 -32.040 1.00 93.50 411 ARG A CA 1
ATOM 3371 C C . ARG A 1 411 ? 34.526 12.104 -31.729 1.00 93.50 411 ARG A C 1
ATOM 3373 O O . ARG A 1 411 ? 35.422 11.413 -32.212 1.00 93.50 411 ARG A O 1
ATOM 3380 N N . ALA A 1 412 ? 34.785 13.078 -30.857 1.00 91.69 412 ALA A N 1
ATOM 3381 C CA . ALA A 1 412 ? 36.143 13.529 -30.524 1.00 91.69 412 ALA A CA 1
ATOM 3382 C C . ALA A 1 412 ? 37.049 12.417 -29.956 1.00 91.69 412 ALA A C 1
ATOM 3384 O O . ALA A 1 412 ? 38.262 12.444 -30.144 1.00 91.69 412 ALA A O 1
ATOM 3385 N N . ARG A 1 413 ? 36.457 11.429 -29.275 1.00 92.62 413 ARG A N 1
ATOM 3386 C CA . ARG A 1 413 ? 37.165 10.314 -28.631 1.00 92.62 413 ARG A CA 1
ATOM 3387 C C . ARG A 1 413 ? 37.452 9.132 -29.562 1.00 92.62 413 ARG A C 1
ATOM 3389 O O . ARG A 1 413 ? 38.203 8.242 -29.174 1.00 92.62 413 ARG A O 1
ATOM 3396 N N . ASN A 1 414 ? 36.908 9.126 -30.784 1.00 93.38 414 ASN A N 1
ATOM 3397 C CA . ASN A 1 414 ? 36.930 7.947 -31.652 1.00 93.38 414 ASN A CA 1
ATOM 3398 C C . ASN A 1 414 ? 38.340 7.419 -31.924 1.00 93.38 414 ASN A C 1
ATOM 3400 O O . ASN A 1 414 ? 38.596 6.235 -31.746 1.00 93.38 414 ASN A O 1
ATOM 3404 N N . ALA A 1 415 ? 39.268 8.298 -32.306 1.00 93.25 415 ALA A N 1
ATOM 3405 C CA . ALA A 1 415 ? 40.633 7.893 -32.637 1.00 93.25 415 ALA A CA 1
ATOM 3406 C C . ALA A 1 415 ? 41.363 7.239 -31.449 1.00 93.25 415 ALA A C 1
ATOM 3408 O O . ALA A 1 415 ? 42.102 6.275 -31.636 1.00 93.25 415 ALA A O 1
ATOM 3409 N N . ALA A 1 416 ? 41.145 7.749 -30.233 1.00 94.88 416 ALA A N 1
ATOM 3410 C CA . ALA A 1 416 ? 41.763 7.207 -29.028 1.00 94.88 416 ALA A CA 1
ATOM 3411 C C . ALA A 1 416 ? 41.181 5.833 -28.668 1.00 94.88 416 ALA A C 1
ATOM 3413 O O . ALA A 1 416 ? 41.941 4.893 -28.456 1.00 94.88 416 ALA A O 1
ATOM 3414 N N . ASP A 1 417 ? 39.851 5.706 -28.664 1.00 95.75 417 ASP A N 1
ATOM 3415 C CA . ASP A 1 417 ? 39.190 4.443 -28.321 1.00 95.75 417 ASP A CA 1
ATOM 3416 C C . ASP A 1 417 ? 39.473 3.347 -29.364 1.00 95.75 417 ASP A C 1
ATOM 3418 O O . ASP A 1 417 ? 39.740 2.209 -28.995 1.00 95.75 417 ASP A O 1
ATOM 3422 N N . MET A 1 418 ? 39.491 3.676 -30.663 1.00 94.81 418 MET A N 1
ATOM 3423 C CA . MET A 1 418 ? 39.837 2.706 -31.712 1.00 94.81 418 MET A CA 1
ATOM 3424 C C . MET A 1 418 ? 41.281 2.211 -31.581 1.00 94.81 418 MET A C 1
ATOM 3426 O O . MET A 1 418 ? 41.528 1.017 -31.712 1.00 94.81 418 MET A O 1
ATOM 3430 N N . SER A 1 419 ? 42.227 3.101 -31.261 1.00 94.25 419 SER A N 1
ATOM 3431 C CA . SER A 1 419 ? 43.629 2.728 -31.025 1.00 94.25 419 SER A CA 1
ATOM 3432 C C . SER A 1 419 ? 43.780 1.749 -29.853 1.00 94.25 419 SER A C 1
ATOM 3434 O O . SER A 1 419 ? 44.572 0.808 -29.920 1.00 94.25 419 SER A O 1
ATOM 3436 N N . GLU A 1 420 ? 42.995 1.940 -28.789 1.00 94.81 420 GLU A N 1
ATOM 3437 C CA . GLU A 1 420 ? 42.950 1.046 -27.628 1.00 94.81 420 GLU A CA 1
ATOM 3438 C C . GLU A 1 420 ? 42.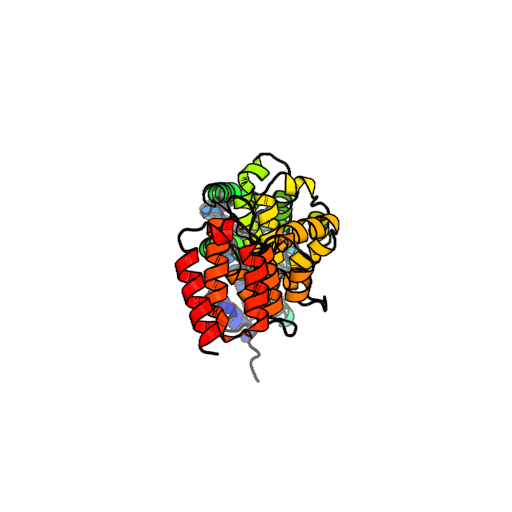428 -0.351 -28.008 1.00 94.81 420 GLU A C 1
ATOM 3440 O O . GLU A 1 420 ? 43.067 -1.356 -27.695 1.00 94.81 420 GLU A O 1
ATOM 3445 N N . ILE A 1 421 ? 41.333 -0.413 -28.769 1.00 94.81 421 ILE A N 1
ATOM 3446 C CA . ILE A 1 421 ? 40.737 -1.670 -29.248 1.00 94.81 421 ILE A CA 1
ATOM 3447 C C . ILE A 1 421 ? 41.671 -2.402 -30.221 1.00 94.81 421 ILE A C 1
ATOM 3449 O O . ILE A 1 421 ? 41.891 -3.604 -30.098 1.00 94.81 421 ILE A O 1
ATOM 3453 N N . GLU A 1 422 ? 42.275 -1.694 -31.176 1.00 93.44 422 GLU A N 1
ATOM 3454 C CA . GLU A 1 422 ? 43.230 -2.273 -32.130 1.00 93.44 422 GLU A CA 1
ATOM 3455 C C . GLU A 1 422 ? 44.502 -2.782 -31.451 1.00 93.44 422 GLU A C 1
ATOM 3457 O O . GLU A 1 422 ? 45.137 -3.733 -31.915 1.00 93.44 422 GLU A O 1
ATOM 3462 N N . LYS A 1 423 ? 44.932 -2.125 -30.370 1.00 92.88 423 LYS A N 1
ATOM 3463 C CA . LYS A 1 423 ? 46.024 -2.629 -29.541 1.00 92.88 423 LYS A CA 1
ATOM 3464 C C . LYS A 1 423 ? 45.623 -3.957 -28.901 1.00 92.88 423 LYS A C 1
ATOM 3466 O O . LYS A 1 423 ? 46.369 -4.916 -29.046 1.00 92.88 423 LYS A O 1
ATOM 3471 N N . TYR A 1 424 ? 44.438 -4.022 -28.298 1.00 92.88 424 TYR A N 1
ATOM 3472 C CA . TYR A 1 424 ? 43.919 -5.248 -27.701 1.00 92.88 424 TYR A CA 1
ATOM 3473 C C . TYR A 1 424 ? 43.824 -6.405 -28.714 1.00 92.88 424 TYR A C 1
ATOM 3475 O O . TYR A 1 424 ? 44.343 -7.486 -28.458 1.00 92.88 424 TYR A O 1
ATOM 3483 N N . ILE A 1 425 ? 43.261 -6.167 -29.906 1.00 91.94 425 ILE A N 1
ATOM 3484 C CA . ILE A 1 425 ? 43.143 -7.182 -30.972 1.00 91.94 425 ILE A CA 1
ATOM 3485 C C . ILE A 1 425 ? 44.509 -7.735 -31.407 1.00 91.94 425 ILE A C 1
ATOM 3487 O O . ILE A 1 425 ? 44.601 -8.898 -31.781 1.00 91.94 425 ILE A O 1
ATOM 3491 N N . ARG A 1 426 ? 45.567 -6.913 -31.393 1.00 90.31 426 ARG A N 1
ATOM 3492 C CA . ARG A 1 426 ? 46.931 -7.339 -31.762 1.00 90.31 426 ARG A CA 1
ATOM 3493 C C . ARG A 1 426 ? 47.653 -8.116 -30.662 1.00 90.31 426 ARG A C 1
ATOM 3495 O O . ARG A 1 426 ? 48.662 -8.750 -30.959 1.00 90.31 426 ARG A O 1
ATOM 3502 N N . GLU A 1 427 ? 47.212 -7.976 -29.415 1.00 87.88 427 GLU A N 1
ATOM 3503 C CA . GLU A 1 427 ? 47.814 -8.612 -28.236 1.00 87.88 427 GLU A CA 1
ATOM 3504 C C . GLU A 1 427 ? 47.166 -9.970 -27.894 1.00 87.88 427 GLU A C 1
ATOM 3506 O O . GLU A 1 427 ? 47.726 -10.713 -27.087 1.00 87.88 427 GLU A O 1
ATOM 3511 N N . GLN A 1 428 ? 46.030 -10.285 -28.526 1.00 75.25 428 GLN A N 1
ATOM 3512 C CA . GLN A 1 428 ? 45.373 -11.599 -28.588 1.00 75.25 428 GLN A CA 1
ATOM 3513 C C . GLN A 1 428 ? 46.063 -12.511 -29.608 1.00 75.25 428 GLN A C 1
ATOM 3515 O O . GLN A 1 428 ? 46.239 -13.712 -29.296 1.00 75.25 428 GLN A O 1
#

Foldseek 3Di:
DPPPQPDDPVLLVLDPDPVLSVLLVVLSVCLSVLVLLVSLLSLLVSLLVLLLVQLVVCVVVPNPLSVVLNVVLVVCVVVVHDVVVSSVSSLVSCVVPVVVQCVVCVVLSVVSVVSNCQSVDDPPPPNDRDGDDSVNSSVSSVSCSVRGSSAHDDAQQACCVVCVVVLLVQLVVDPAQALAADDPVLLVVCCVVPVSRYDLNSLLVNLLVLLLLQQADPPPSSLSRNRSSLSNNRSSLVVCVVVVVLVSLVDPSNLVSLLNGDPVSCVVHVSSLSSLSNNLLNDVSSLVSNVVNVRNLVSSCCVQCLALLSLLCPCSSVVPDPQASVNVVVVRLSHQQLLCLVSNCVSHVPPPPDDPLVSLQSNLLNQDLPPRLNSLVSSLVVCLVCVVVDDLVSLVVSVVSQVVRCSNCVHPCNVVSVVVSVVVSVVD

Nearest PDB structures (foldseek):
  4rv1-assembly6_F  TM=1.690E-01  e=2.159E-01  synthetic construct
  4kf7-assembly1_A  TM=1.594E-01  e=4.723E+00  Thermothelomyces thermophilus

Sequence (428 aa):
MVIKVLFDEKDFRVFDNADSRNYFKEILQSYYSQNYRATVVLLYSFVIYDLFIKLQNMANEGDKKADKKLKEINTMIEDDEKYSKVENEIIQFFKDNCPLYFDRFIEDIDYLKNCRNKCAHLKVNDNTLYVPSDYHARMLICSMYDHILSVKAPFIMDLFSIAQTDVEEYAESISYIPSDGLDNLIKNSITAKYLKRMTYDSLKKSYKTFVRLLLVSDAEECIKNVCGLYAFTFTMTDYAIKNGYSSLFSEETIIDIYSKINVEGLKNSSPRANALISLITSYPIVMDIVRDNKDVFDYISNQVLTKPRGLNLYKVFFPRESKSIYCYFKENTSVHEAIYTDVLYETVKDCDDFDLAEFVVIMANAIPTFNGFHYADCFMNFFKEHITELSTSEINGVLEIYQRNGQCTNRARNAADMSEIEKYIREQ

Solvent-accessible surface area (backbone atoms only — not comparable to full-atom values): 23635 Å² total; per-residue (Å²): 131,85,80,79,72,92,70,57,80,72,65,52,65,52,40,90,52,70,63,61,43,49,53,54,49,52,30,52,52,30,43,78,68,67,37,34,40,59,20,41,44,48,46,50,54,49,51,51,51,53,52,49,54,32,39,51,48,24,25,76,75,64,37,65,68,36,41,52,51,50,52,53,49,52,50,41,58,74,70,68,50,60,62,75,57,56,54,46,53,56,53,48,50,44,55,75,74,37,42,97,64,39,67,84,49,48,67,56,55,53,47,47,52,54,50,24,51,43,43,76,45,78,48,87,90,69,87,52,78,58,68,64,52,70,68,57,45,50,50,52,53,51,50,46,39,74,72,44,64,55,56,56,61,49,75,46,73,54,49,64,85,74,40,50,66,59,28,49,53,35,23,74,69,47,89,72,67,49,58,80,48,75,62,66,66,60,39,50,49,52,36,70,78,48,56,79,33,39,50,71,66,24,45,50,55,32,50,52,50,36,47,37,39,43,63,58,43,82,49,67,72,36,62,68,22,35,50,10,34,37,53,52,40,50,36,52,51,53,50,34,54,79,71,69,46,60,67,61,72,71,32,67,77,47,44,54,47,57,62,60,42,51,58,66,68,32,71,78,26,65,69,46,40,28,43,52,46,11,46,32,69,66,31,64,76,51,34,57,57,40,54,75,30,53,70,45,36,56,52,52,49,51,70,38,51,44,34,54,86,28,42,72,46,46,54,73,80,43,70,83,56,86,72,50,62,42,61,51,51,72,75,38,67,73,35,51,44,13,70,43,43,68,63,46,44,74,60,25,67,86,39,95,83,52,50,69,71,63,48,51,44,54,40,52,69,32,38,45,78,65,97,11,46,66,24,34,50,44,36,49,52,54,51,61,76,50,46,88,82,53,53,72,69,54,51,50,55,41,47,61,57,38,66,72,30,66,27,44,59,71,35,94,59,31,70,60,54,51,52,54,51,54,49,52,62,73,74,106

pLDDT: mean 91.46, std 8.35, range [38.41, 98.44]

Secondary structure (DSSP, 8-state):
-----SS-TTGGGG--SHHHHHHHHHHHHHHHTT-HHHHHHHHHHHHHHHHHHHHHHHHHTT-HHHHHHHHHHHHHHHTT--HHHHHHHHHHHHHHH-HHHHTTTHHHHHHHHHHHHHHHS--TTTS------HHHHHHHHHHHIIIIITSPSS--S-HHHHHHHHHHHHHHH-----TT---HHHHHHHHHHTGGG--HHHHHHHHHHHHHHHHT---HHHHHTHHHHHHHHHHHHHHHHHTT-GGGGG-HHHHHHHTT--HHHHHT-HHHHHHHHHHHHH-HHHHHHHHTSHHHHHHHHHHHHTSGGGGGGHHHH-TT--S-HHHHHHH-GGG--GGGHHHHHHHHTTSTT--HHHHHHHHHHTS-SSS-HHHHHHHHHHHHHTGGGS-HHHHHHHHHHHHT-HHHHSSTTHHHHHHHHHHHHHH-